Protein AF-A0A1J4K0K5-F1 (afdb_monomer_lite)

Foldseek 3Di:
DDDDDDDDDDPDPVPVVVVVVVVVVPDDDDDDDDDDDDDPVVVVVVVPPPPVCVVVVVVLVVLLVLLVVLLVVLVVCLVVVVVVVDPCVLVSLVVLLVSLVVNLPSDDDDDADPVVSLVSLVSSLVSLVVDPDPCSVVSNVSSVVSCVSRVVSNVVVVVVVVVVVVPDDDDDDDDDDDDDDDDDDDDDDDDPVVVVVVVVVVVVPPQDFDQPPVRDGDRPPDPPPPQQAQVNLVVVLVVQVVCVVVVHRPDDLVVLVVNLVSYPDPVSNQSSLLSLLVSLLSPDLPDADFVVSVVSVLVSLLQHQDDLLSCLSSLVSLLSNLLVQQQDPVNCPPPRNVSVVVCVVSSLLSLVLSLVLLVVLQVPPDDPPPPVVVVVVPPDDDDDDDDDDDDPDPVVVSVVSSVSSNPRPDPDRSPPLSSLVSSLSSLLSSLVVPLQPLVCLVVLVVSLVSNLVSLVVDDDPCSLLSNLSSLLSNLQSCLVNLNLVVSVVSLVVRDDDDPVPVVSQLSSLLSLLSSLLSCLLVLVLLSNLVSLVVLCDLVCQCVRNQNPPRRSGGPVSDDDSLQSNLSNLLSQLLQALLCLLVVPPDCVQGSHHPVLSVLLNDDADPDDDDSSSLSSQLSVCLLCLNLVSSCVSCVVSHPPSNNVVSSVSSLQSSLSNNQSNCLVPDQKDFLVVSCVSSVHDSVVSLVQVVCVCVQHHPRPPHGHDDPWDADDVNGMIGD

pLDDT: mean 77.27, std 22.59, range [24.31, 98.5]

Organism: NCBI:txid1144522

Sequence (719 aa):
MSRFFVEGSDTDEEEQEEEEFQYDNEKTDLFETQENSTDSSQIIIKSFKFPKTGEEETQLNHISNQIHKILASILHLIENSELSNSHNYESDFTELSRLFSDFKSTGTEPENLPSILIDGILSISQAINDLDIPNKIEISQTFDQTCLPIQSDIEQYKHNQKNSENHYDYKINNNNNSKNKEKIEWFVSSDDDEAEKIKNKIKSETKKGRIGPNGKIIYDDEVEEEVIDNSLAKRELEKYIASRNSGNITCTAKRLSELLQGTTDHRLSQLLHQEIILTISSLNTDQALSINDWAIAFTSIAEYYGDPNLLLPLFHRLNKDYWAKTIDTRYLFNPATAQLHEMMPQFITLLTIFIESISNFTFSSTNTQTVQNTLENTQGNTTEHNNEKDQPNQANTQIEQKDAMKTIDYNVDKNSPQIIELFIRSANILIEHIYGNEAESEKVFKIASAILQMNNTIQLLDSNNIKARAGLFLAYNLAITDHPIEAAEVFRAVPHILSDYRHSRLLSNRTRAQIGIAAFKLKYYKTAYEMLRHFMNPKQIGRNIGQEPNSIFPSWMLINTKTIIYLYYMSAILIGLPAIAINETNTQKLNIHPKMHKDLLKETIAHPEIPLEKATAVASYAKEGDWRKAYEVVKDDIDDDFQDSFINDLKQISLCSFLLIAKRYYTSISVEFLSHMFEIETADIERIITDMINHNSPITGIYVNFNGKFEQNNSFIVF

Structure (mmCIF, N/CA/C/O backbone):
data_AF-A0A1J4K0K5-F1
#
_entry.id   AF-A0A1J4K0K5-F1
#
loop_
_atom_site.group_PDB
_atom_site.id
_atom_site.type_symbol
_atom_site.label_atom_id
_atom_site.label_alt_id
_atom_site.label_comp_id
_atom_site.label_asym_id
_atom_site.label_entity_id
_atom_site.label_seq_id
_atom_site.pdbx_PDB_ins_code
_atom_site.Cartn_x
_atom_site.Cartn_y
_atom_site.Cartn_z
_atom_site.occupancy
_atom_site.B_iso_or_equiv
_atom_site.auth_seq_id
_atom_site.auth_comp_id
_atom_site.auth_asym_id
_atom_site.auth_atom_id
_atom_site.pdbx_PDB_model_num
ATOM 1 N N . MET A 1 1 ? -40.703 28.387 -30.589 1.00 32.97 1 MET A N 1
ATOM 2 C CA . MET A 1 1 ? -40.201 27.303 -29.722 1.00 32.97 1 MET A CA 1
ATOM 3 C C . MET A 1 1 ? -38.698 27.477 -29.612 1.00 32.97 1 MET A C 1
ATOM 5 O O . MET A 1 1 ? -37.984 27.132 -30.538 1.00 32.97 1 MET A O 1
ATOM 9 N N . SER A 1 2 ? -38.267 28.137 -28.540 1.00 24.31 2 SER A N 1
ATOM 10 C CA . SER A 1 2 ? -36.871 28.388 -28.173 1.00 24.31 2 SER A CA 1
ATOM 11 C C . SER A 1 2 ? -36.651 27.670 -26.843 1.00 24.31 2 SER A C 1
ATOM 13 O O . SER A 1 2 ? -37.500 27.799 -25.957 1.00 24.31 2 SER A O 1
ATOM 15 N N . ARG A 1 3 ? -35.589 26.870 -26.719 1.00 30.72 3 ARG A N 1
ATOM 16 C CA . ARG A 1 3 ? -35.160 26.289 -25.443 1.00 30.72 3 ARG A CA 1
ATOM 17 C C . ARG A 1 3 ? -33.767 26.812 -25.120 1.00 30.72 3 ARG A C 1
ATOM 19 O O . ARG A 1 3 ? -32.846 26.675 -25.915 1.00 30.72 3 ARG A O 1
ATOM 26 N N . PHE A 1 4 ? -33.714 27.442 -23.955 1.00 30.84 4 PHE A N 1
ATOM 27 C CA . PHE A 1 4 ? -32.557 27.968 -23.256 1.00 30.84 4 PHE A CA 1
ATOM 28 C C . PHE A 1 4 ? -31.591 26.843 -22.867 1.00 30.84 4 PHE A C 1
ATOM 30 O O . PHE A 1 4 ? -32.028 25.820 -22.341 1.00 30.84 4 PHE A O 1
ATOM 37 N N . PHE A 1 5 ? -30.298 27.082 -23.070 1.00 29.41 5 PHE A N 1
ATOM 38 C CA . PHE A 1 5 ? -29.233 26.494 -22.264 1.00 29.41 5 PHE A CA 1
ATOM 39 C C . PHE A 1 5 ? -28.901 27.494 -21.153 1.00 29.41 5 PHE A C 1
ATOM 41 O O . PHE A 1 5 ? -28.746 28.685 -21.419 1.00 29.41 5 PHE A O 1
ATOM 48 N N . VAL A 1 6 ? -28.854 27.002 -19.918 1.00 29.36 6 VAL A N 1
ATOM 49 C CA . VAL A 1 6 ? -28.274 27.690 -18.766 1.00 29.36 6 VAL A CA 1
ATOM 50 C C . VAL A 1 6 ? -26.941 26.997 -18.521 1.00 29.36 6 VAL A C 1
ATOM 52 O O . VAL A 1 6 ? -26.921 25.802 -18.232 1.00 29.36 6 VAL A O 1
ATOM 55 N N . GLU A 1 7 ? -25.850 27.730 -18.711 1.00 30.62 7 GLU A N 1
ATOM 56 C CA . GLU A 1 7 ? -24.523 27.366 -18.218 1.00 30.62 7 GLU A CA 1
ATOM 57 C C . GLU A 1 7 ? -24.497 27.667 -16.714 1.00 30.62 7 GLU A C 1
ATOM 59 O O . GLU A 1 7 ? -24.779 28.793 -16.301 1.00 30.62 7 GLU A O 1
ATOM 64 N N . GLY A 1 8 ? -24.238 26.643 -15.901 1.00 28.45 8 GLY A N 1
ATOM 65 C CA . GLY A 1 8 ? -23.886 26.791 -14.492 1.00 28.45 8 GLY A CA 1
ATOM 66 C C . GLY A 1 8 ? -22.368 26.866 -14.373 1.00 28.45 8 GLY A C 1
ATOM 67 O O . GLY A 1 8 ? -21.669 26.004 -14.902 1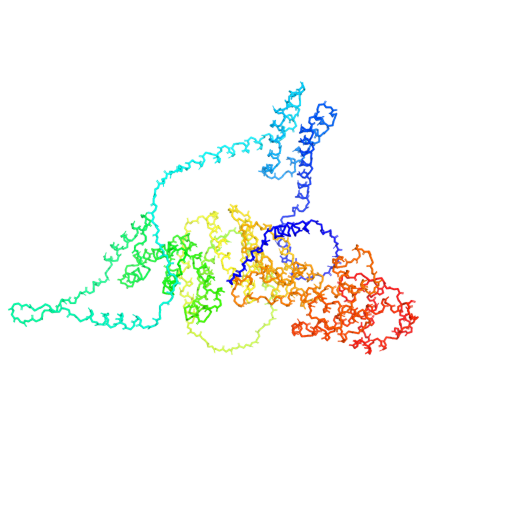.00 28.45 8 GLY A O 1
ATOM 68 N N . SER A 1 9 ? -21.882 27.929 -13.742 1.00 33.12 9 SER A N 1
ATOM 69 C CA . SER A 1 9 ? -20.483 28.164 -13.400 1.00 33.12 9 SER A CA 1
ATOM 70 C C . SER A 1 9 ? -20.153 27.473 -12.073 1.00 33.12 9 SER A C 1
ATOM 72 O O . SER A 1 9 ? -20.461 28.025 -11.020 1.00 33.12 9 SER A O 1
ATOM 74 N N . ASP A 1 10 ? -19.530 26.299 -12.139 1.00 38.22 10 ASP A N 1
ATOM 75 C CA . ASP A 1 10 ? -18.931 25.608 -10.988 1.00 38.22 10 ASP A CA 1
ATOM 76 C C . ASP A 1 10 ? -17.402 25.648 -11.126 1.00 38.22 10 ASP A C 1
ATOM 78 O O . ASP A 1 10 ? -16.755 24.659 -11.460 1.00 38.22 10 ASP A O 1
ATOM 82 N N . THR A 1 11 ? -16.819 26.824 -10.932 1.00 46.50 11 THR A N 1
ATOM 83 C CA . THR A 1 11 ? -15.373 27.001 -10.760 1.00 46.50 11 THR A CA 1
ATOM 84 C C . THR A 1 11 ? -15.223 28.089 -9.718 1.00 46.50 11 THR A C 1
ATOM 86 O O . THR A 1 11 ? -15.635 29.204 -10.018 1.00 46.50 11 THR A O 1
ATOM 89 N N . ASP A 1 12 ? -14.807 27.716 -8.503 1.00 40.41 12 ASP A N 1
ATOM 90 C CA . ASP A 1 12 ? -14.108 28.544 -7.493 1.00 40.41 12 ASP A CA 1
ATOM 91 C C . ASP A 1 12 ? -14.117 27.877 -6.089 1.00 40.41 12 ASP A C 1
ATOM 93 O O . ASP A 1 12 ? -13.378 28.305 -5.209 1.00 40.41 12 ASP A O 1
ATOM 97 N N . GLU A 1 13 ? -14.874 26.788 -5.863 1.00 40.28 13 GLU A N 1
ATOM 98 C CA . GLU A 1 13 ? -14.848 26.034 -4.584 1.00 40.28 13 GLU A CA 1
ATOM 99 C C . GLU A 1 13 ? -13.790 24.903 -4.532 1.00 40.28 13 GLU A C 1
ATOM 101 O O . GLU A 1 13 ? -13.505 24.381 -3.459 1.00 40.28 13 GLU A O 1
ATOM 106 N N . GLU A 1 14 ? -13.165 24.528 -5.659 1.00 45.84 14 GLU A N 1
ATOM 107 C CA . GLU A 1 14 ? -12.257 23.363 -5.736 1.00 45.84 14 GLU A CA 1
ATOM 108 C C . GLU A 1 14 ? -10.816 23.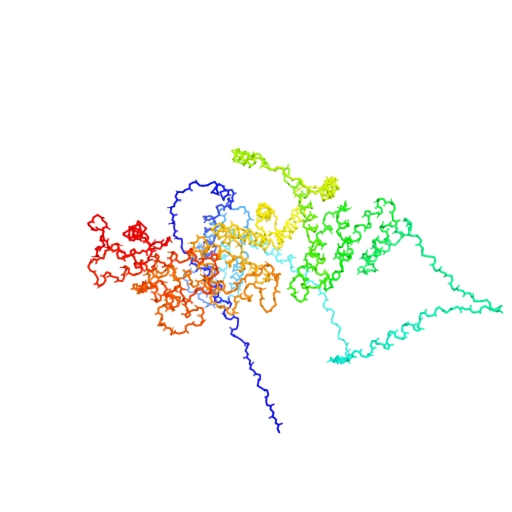631 -5.246 1.00 45.84 14 GLU A C 1
ATOM 110 O O . GLU A 1 14 ? -10.134 22.686 -4.855 1.00 45.84 14 GLU A O 1
ATOM 115 N N . GLU A 1 15 ? -10.345 24.885 -5.210 1.00 39.97 15 GLU A N 1
ATOM 116 C CA . GLU A 1 15 ? -8.976 25.213 -4.754 1.00 39.97 15 GLU A CA 1
ATOM 117 C C . GLU A 1 15 ? -8.875 25.437 -3.234 1.00 39.97 15 GLU A C 1
ATOM 119 O O . GLU A 1 15 ? -7.827 25.180 -2.646 1.00 39.97 15 GLU A O 1
ATOM 124 N N . GLN A 1 16 ? -9.963 25.835 -2.562 1.00 35.34 16 GLN A N 1
ATOM 125 C CA . GLN A 1 16 ? -9.937 26.099 -1.114 1.00 35.34 16 GLN A CA 1
ATOM 126 C C . GLN A 1 16 ? -9.914 24.820 -0.259 1.00 35.34 16 GLN A C 1
ATOM 128 O O . GLN A 1 16 ? -9.389 24.845 0.853 1.00 35.34 16 GLN A O 1
ATOM 133 N N . GLU A 1 17 ? -10.420 23.689 -0.765 1.00 42.25 17 GLU A N 1
ATOM 134 C CA . GLU A 1 17 ? -10.373 22.419 -0.024 1.00 42.25 17 GLU A CA 1
ATOM 135 C C . GLU A 1 17 ? -8.987 21.745 -0.089 1.00 42.25 17 GLU A C 1
ATOM 137 O O . GLU A 1 17 ? -8.599 21.094 0.878 1.00 42.25 17 GLU A O 1
ATOM 142 N N . GLU A 1 18 ? -8.195 21.917 -1.161 1.00 41.72 18 GLU A N 1
ATOM 143 C CA . GLU A 1 18 ? -6.832 21.348 -1.225 1.00 41.72 18 GLU A CA 1
ATOM 144 C C . GLU A 1 18 ? -5.859 22.024 -0.236 1.00 41.72 18 GLU A C 1
ATOM 146 O O . GLU A 1 18 ? -4.983 21.342 0.309 1.00 41.72 18 GLU A O 1
ATOM 151 N N . GLU A 1 19 ? -6.041 23.317 0.060 1.00 36.97 19 GLU A N 1
ATOM 152 C CA . GLU A 1 19 ? -5.236 24.049 1.053 1.00 36.97 19 GLU A CA 1
ATOM 153 C C . GLU A 1 19 ? -5.578 23.658 2.504 1.00 36.97 19 GLU A C 1
ATOM 155 O O . GLU A 1 19 ? -4.679 23.566 3.346 1.00 36.97 19 GLU A O 1
ATOM 160 N N . GLU A 1 20 ? -6.840 23.330 2.810 1.00 36.16 20 GLU A N 1
ATOM 161 C CA . GLU A 1 20 ? -7.251 22.928 4.168 1.00 36.16 20 GLU A CA 1
ATOM 162 C C . GLU A 1 20 ? -6.654 21.561 4.577 1.00 36.16 20 GLU A C 1
ATOM 164 O O . GLU A 1 20 ? -6.346 21.334 5.749 1.00 36.16 20 GLU A O 1
ATOM 169 N N . PHE A 1 21 ? -6.377 20.667 3.616 1.00 40.25 21 PHE A N 1
ATOM 170 C CA . PHE A 1 21 ? -5.745 19.363 3.881 1.00 40.25 21 PHE A CA 1
ATOM 171 C C . PHE A 1 21 ? -4.223 19.416 4.080 1.00 40.25 21 PHE A C 1
ATOM 173 O O . PHE A 1 21 ? -3.658 18.473 4.646 1.00 40.25 21 PHE A O 1
ATOM 180 N N . GLN A 1 22 ? -3.541 20.478 3.638 1.00 39.19 22 GLN A N 1
ATOM 181 C CA . GLN A 1 22 ? -2.101 20.649 3.876 1.00 39.19 22 GLN A CA 1
ATOM 182 C C . GLN A 1 22 ? -1.790 21.126 5.303 1.00 39.19 22 GLN A C 1
ATOM 184 O O . GLN A 1 22 ? -0.721 20.798 5.823 1.00 39.19 22 GLN A O 1
ATOM 189 N N . TYR A 1 23 ? -2.726 21.814 5.963 1.00 33.09 23 TYR A N 1
ATOM 190 C CA . TYR A 1 23 ? -2.530 22.365 7.309 1.00 33.09 23 TYR A CA 1
ATOM 191 C C . TYR A 1 23 ? -2.609 21.333 8.452 1.00 33.09 23 TYR A C 1
ATOM 193 O O . TYR A 1 23 ? -2.074 21.579 9.532 1.00 33.09 23 TYR A O 1
ATOM 201 N N . ASP A 1 24 ? -3.177 20.145 8.225 1.00 36.69 24 ASP A N 1
ATOM 202 C CA . ASP A 1 24 ? -3.350 19.113 9.268 1.00 36.69 24 ASP A CA 1
ATOM 203 C C . ASP A 1 24 ? -2.114 18.209 9.497 1.00 36.69 24 ASP A C 1
ATOM 205 O O . ASP A 1 24 ? -2.160 17.268 10.297 1.00 36.69 24 ASP A O 1
ATOM 209 N N . ASN A 1 25 ? -0.985 18.479 8.827 1.00 35.25 25 ASN A N 1
ATOM 210 C CA . ASN A 1 25 ? 0.284 17.777 9.075 1.00 35.25 25 ASN A CA 1
ATOM 211 C C . ASN A 1 25 ? 1.079 18.333 10.273 1.00 35.25 25 ASN A C 1
ATOM 213 O O . ASN A 1 25 ? 2.050 17.703 10.696 1.00 35.25 25 ASN A O 1
ATOM 217 N N . GLU A 1 26 ? 0.669 19.452 10.876 1.00 35.19 26 GLU A N 1
ATOM 218 C CA . GLU A 1 26 ? 1.348 20.018 12.043 1.00 35.19 26 GLU A CA 1
ATOM 219 C C . GLU A 1 26 ? 0.563 19.781 13.339 1.00 35.19 26 GLU A C 1
ATOM 221 O O . GLU A 1 26 ? -0.342 20.534 13.690 1.00 35.19 26 GLU A O 1
ATOM 226 N N . LYS A 1 27 ? 1.007 18.747 14.071 1.00 35.59 27 LYS A N 1
ATOM 227 C CA . LYS A 1 27 ? 0.757 18.384 15.486 1.00 35.59 27 LYS A CA 1
ATOM 228 C C . LYS A 1 27 ? 0.090 17.026 15.642 1.00 35.59 27 LYS A C 1
ATOM 230 O O . LYS A 1 27 ? -1.115 16.904 15.839 1.00 35.59 27 LYS A O 1
ATOM 235 N N . THR A 1 28 ? 0.927 15.997 15.691 1.00 29.80 28 THR A N 1
ATOM 236 C CA . THR A 1 28 ? 0.598 14.809 16.481 1.00 29.80 28 THR A CA 1
ATOM 237 C C . THR A 1 28 ? 1.734 14.603 17.476 1.00 29.80 28 THR A C 1
ATOM 239 O O . THR A 1 28 ? 2.813 14.156 17.099 1.00 29.80 28 THR A O 1
ATOM 242 N N . ASP A 1 29 ? 1.508 15.024 18.722 1.00 29.98 29 ASP A N 1
ATOM 243 C CA . ASP A 1 29 ? 2.438 14.820 19.831 1.00 29.98 29 ASP A CA 1
ATOM 244 C C . ASP A 1 29 ? 2.547 13.329 20.187 1.00 29.98 29 ASP A C 1
ATOM 246 O O . ASP A 1 29 ? 1.574 12.570 20.151 1.00 29.98 29 ASP A O 1
ATOM 250 N N . LEU A 1 30 ? 3.774 12.942 20.529 1.00 30.09 30 LEU A N 1
ATOM 251 C CA . LEU A 1 30 ? 4.213 11.612 20.937 1.00 30.09 30 LEU A CA 1
ATOM 252 C C . LEU A 1 30 ? 3.483 11.114 22.194 1.00 30.09 30 LEU A C 1
ATOM 254 O O . LEU A 1 30 ? 3.437 11.801 23.212 1.00 30.09 30 LEU A O 1
ATOM 258 N N . PHE A 1 31 ? 3.042 9.856 22.164 1.00 29.19 31 PHE A N 1
ATOM 259 C CA . PHE A 1 31 ? 2.924 9.036 23.369 1.00 29.19 31 PHE A CA 1
ATOM 260 C C . PHE A 1 31 ? 3.855 7.833 23.229 1.00 29.19 31 PHE A C 1
ATOM 262 O O . PHE A 1 31 ? 3.655 6.972 22.372 1.00 29.19 31 PHE A O 1
ATOM 269 N N . GLU A 1 32 ? 4.882 7.799 24.077 1.00 28.02 32 GLU A N 1
ATOM 270 C CA . GLU A 1 32 ? 5.735 6.633 24.285 1.00 28.02 32 GLU A CA 1
ATOM 271 C C . GLU A 1 32 ? 4.894 5.473 24.827 1.00 28.02 32 GLU A C 1
ATOM 273 O O . GLU A 1 32 ? 4.218 5.597 25.849 1.00 28.02 32 GLU A O 1
ATOM 278 N N . THR A 1 33 ? 4.969 4.321 24.168 1.00 29.06 33 THR A N 1
ATOM 279 C CA . THR A 1 33 ? 4.613 3.035 24.773 1.00 29.06 33 THR A CA 1
ATOM 280 C C . THR A 1 33 ? 5.883 2.200 24.844 1.00 29.06 33 THR A C 1
ATOM 282 O O . THR A 1 33 ? 6.505 1.883 23.834 1.00 29.06 33 THR A O 1
ATOM 285 N N . GLN A 1 34 ? 6.318 1.914 26.071 1.00 29.70 34 GLN A N 1
ATOM 286 C CA . GLN A 1 34 ? 7.351 0.926 26.346 1.00 29.70 34 GLN A CA 1
ATOM 287 C C . GLN A 1 34 ? 6.727 -0.462 26.225 1.00 29.70 34 GLN A C 1
ATOM 289 O O . GLN A 1 34 ? 5.959 -0.840 27.103 1.00 29.70 34 GLN A O 1
ATOM 294 N N . GLU A 1 35 ? 7.122 -1.248 25.225 1.00 29.00 35 GLU A N 1
ATOM 295 C CA . GLU A 1 35 ? 7.030 -2.706 25.312 1.00 29.00 35 GLU A CA 1
ATOM 296 C C . GLU A 1 35 ? 8.318 -3.368 24.817 1.00 29.00 35 GLU A C 1
ATOM 298 O O . GLU A 1 35 ? 8.812 -3.146 23.711 1.00 29.00 35 GLU A O 1
ATOM 303 N N . ASN A 1 36 ? 8.891 -4.168 25.717 1.00 29.88 36 ASN A N 1
ATOM 304 C CA . ASN A 1 36 ? 10.020 -5.046 25.478 1.00 29.88 36 ASN A CA 1
ATOM 305 C C . ASN A 1 36 ? 9.509 -6.352 24.863 1.00 29.88 36 ASN A C 1
ATOM 307 O O . ASN A 1 36 ? 8.957 -7.190 25.573 1.00 29.88 36 ASN A O 1
ATOM 311 N N . SER A 1 37 ? 9.809 -6.582 23.590 1.00 28.66 37 SER A N 1
ATOM 312 C CA . SER A 1 37 ? 9.937 -7.930 23.038 1.00 28.66 37 SER A CA 1
ATOM 313 C C . SER A 1 37 ? 11.051 -7.923 21.998 1.00 28.66 37 SER A C 1
ATOM 315 O O . SER A 1 37 ? 10.955 -7.284 20.952 1.00 28.66 37 SER A O 1
ATOM 317 N N . THR A 1 38 ? 12.157 -8.585 22.327 1.00 32.75 38 THR A N 1
ATOM 318 C CA . THR A 1 38 ? 13.278 -8.814 21.417 1.00 32.75 38 THR A CA 1
ATOM 319 C C . THR A 1 38 ? 12.843 -9.779 20.327 1.00 32.75 38 THR A C 1
ATOM 321 O O . THR A 1 38 ? 12.790 -10.983 20.572 1.00 32.75 38 THR A O 1
ATOM 324 N N . ASP A 1 39 ? 12.566 -9.238 19.144 1.00 31.55 39 ASP A N 1
ATOM 325 C CA . ASP A 1 39 ? 12.391 -10.006 17.919 1.00 31.55 39 ASP A CA 1
ATOM 326 C C . ASP A 1 39 ? 13.434 -9.589 16.871 1.00 31.55 39 ASP A C 1
ATOM 328 O O . ASP A 1 39 ? 13.926 -8.454 16.840 1.00 31.55 39 ASP A O 1
ATOM 332 N N . SER A 1 40 ? 13.804 -10.547 16.034 1.00 29.34 40 SER A N 1
ATOM 333 C CA . SER A 1 40 ? 14.905 -10.516 15.062 1.00 29.34 40 SER A CA 1
ATOM 334 C C . SER A 1 40 ? 14.755 -9.389 14.024 1.00 29.34 40 SER A C 1
ATOM 336 O O . SER A 1 40 ? 15.740 -8.921 13.452 1.00 29.34 40 SER A O 1
ATOM 338 N N . SER A 1 41 ? 13.532 -8.892 13.845 1.00 32.12 41 SER A N 1
ATOM 339 C CA . SER A 1 41 ? 13.126 -7.749 13.019 1.00 32.12 41 SER A CA 1
ATOM 340 C C . SER A 1 41 ? 13.551 -6.383 13.591 1.00 32.12 41 SER A C 1
ATOM 342 O O . SER A 1 41 ? 13.879 -5.478 12.820 1.00 32.12 41 SER A O 1
ATOM 344 N N . GLN A 1 42 ? 13.704 -6.229 14.916 1.00 35.28 42 GLN A N 1
ATOM 345 C CA . GLN A 1 42 ? 14.220 -4.980 15.514 1.00 35.28 42 GLN A CA 1
ATOM 346 C C . GLN A 1 42 ? 15.701 -4.722 15.190 1.00 35.28 42 GLN A C 1
ATOM 348 O O . GLN A 1 42 ? 16.176 -3.588 15.291 1.00 35.28 42 GLN A O 1
ATOM 353 N N . ILE A 1 43 ? 16.459 -5.758 14.818 1.00 33.19 43 ILE A N 1
ATOM 354 C CA . ILE A 1 43 ? 17.868 -5.623 14.422 1.00 33.19 43 ILE A CA 1
ATOM 355 C C . ILE A 1 43 ? 17.972 -5.027 13.006 1.00 33.19 43 ILE A C 1
ATOM 357 O O . ILE A 1 43 ? 18.896 -4.259 12.738 1.00 33.19 43 ILE A O 1
ATOM 361 N N . ILE A 1 44 ? 16.987 -5.291 12.142 1.00 36.16 44 ILE A N 1
ATOM 362 C CA . ILE A 1 44 ? 16.962 -4.861 10.734 1.00 36.16 44 ILE A CA 1
ATOM 363 C C . ILE A 1 44 ? 16.611 -3.364 10.615 1.00 36.16 44 ILE A C 1
ATOM 365 O O . ILE A 1 44 ? 17.226 -2.637 9.832 1.00 36.16 44 ILE A O 1
ATOM 369 N N . ILE A 1 45 ? 15.722 -2.847 11.470 1.00 36.78 45 ILE A N 1
ATOM 370 C CA . ILE A 1 45 ? 15.397 -1.407 11.515 1.00 36.78 45 ILE A CA 1
ATOM 371 C C . ILE A 1 45 ? 16.533 -0.598 12.168 1.00 36.78 45 ILE A C 1
ATOM 373 O O . ILE A 1 45 ? 16.837 0.511 11.737 1.00 36.78 45 ILE A O 1
ATOM 377 N N . LYS A 1 46 ? 17.275 -1.172 13.129 1.00 35.31 46 LYS A N 1
ATOM 378 C CA . LYS A 1 46 ? 18.444 -0.506 13.745 1.00 35.31 46 LYS A CA 1
ATOM 379 C C . LYS A 1 46 ? 19.618 -0.290 12.779 1.00 35.31 46 LYS A C 1
ATOM 381 O O . LYS A 1 46 ? 20.456 0.570 13.061 1.00 35.31 46 LYS A O 1
ATOM 386 N N . SER A 1 47 ? 19.694 -1.024 11.661 1.00 32.66 47 SER A N 1
ATOM 387 C CA . SER A 1 47 ? 20.657 -0.739 10.582 1.00 32.66 47 SER A CA 1
ATOM 388 C C . SER A 1 47 ? 20.260 0.446 9.700 1.00 32.66 47 SER A C 1
ATOM 390 O O . SER A 1 47 ? 21.142 1.080 9.124 1.00 32.66 47 SER A O 1
ATOM 392 N N . PHE A 1 48 ? 18.982 0.834 9.690 1.00 34.44 48 PHE A N 1
ATOM 393 C CA . PHE A 1 48 ? 18.547 2.161 9.259 1.00 34.44 48 PHE A CA 1
ATOM 394 C C . PHE A 1 48 ? 18.689 3.140 10.424 1.00 34.44 48 PHE A C 1
ATOM 396 O O . PHE A 1 48 ? 17.730 3.736 10.910 1.00 34.44 48 PHE A O 1
ATOM 403 N N . LYS A 1 49 ? 19.933 3.370 10.854 1.00 29.03 49 LYS A N 1
ATOM 404 C CA . LYS A 1 49 ? 20.249 4.694 11.379 1.00 29.03 49 LYS A CA 1
ATOM 405 C C . LYS A 1 49 ? 20.171 5.649 10.190 1.00 29.03 49 LYS A C 1
ATOM 407 O O . LYS A 1 49 ? 21.184 5.935 9.559 1.00 29.03 49 LYS A O 1
ATOM 412 N N . PHE A 1 50 ? 18.975 6.172 9.913 1.00 35.16 50 PHE A N 1
ATOM 413 C CA . PHE A 1 50 ? 18.911 7.581 9.541 1.00 35.16 50 PHE A CA 1
ATOM 414 C C . PHE A 1 50 ? 19.788 8.313 10.565 1.00 35.16 50 PHE A C 1
ATOM 416 O O . PHE A 1 50 ? 19.743 7.938 11.750 1.00 35.16 50 PHE A O 1
ATOM 423 N N . PRO A 1 51 ? 20.680 9.228 10.142 1.00 29.84 51 PRO A N 1
ATOM 424 C CA . PRO A 1 51 ? 21.489 9.960 11.102 1.00 29.84 51 PRO A CA 1
ATOM 425 C C . PRO A 1 51 ? 20.540 10.453 12.195 1.00 29.84 51 PRO A C 1
ATOM 427 O O . PRO A 1 51 ? 19.418 10.862 11.903 1.00 29.84 51 PRO A O 1
ATOM 430 N N . LYS A 1 52 ? 20.925 10.274 13.464 1.00 33.69 52 LYS A N 1
ATOM 431 C CA . LYS A 1 52 ? 20.174 10.821 14.594 1.00 33.69 52 LYS A CA 1
ATOM 432 C C . LYS A 1 52 ? 20.276 12.344 14.501 1.00 33.69 52 LYS A C 1
ATOM 434 O O . LYS A 1 52 ? 21.025 12.954 15.244 1.00 33.69 52 LYS A O 1
ATOM 439 N N . THR A 1 53 ? 19.559 12.933 13.561 1.00 43.41 53 THR A N 1
ATOM 440 C CA . THR A 1 53 ? 19.418 14.367 13.385 1.00 43.41 53 THR A CA 1
ATOM 441 C C . THR A 1 53 ? 18.296 14.888 14.272 1.00 43.41 53 THR A C 1
ATOM 443 O O . THR A 1 53 ? 18.228 16.074 14.519 1.00 43.41 53 THR A O 1
ATOM 446 N N . GLY A 1 54 ? 17.474 14.029 14.886 1.00 42.62 54 GLY A N 1
ATOM 447 C CA . GLY A 1 54 ? 16.328 14.460 15.692 1.00 42.62 54 GLY A CA 1
ATOM 448 C C . GLY A 1 54 ? 16.615 15.450 16.832 1.00 42.62 54 GLY A C 1
ATOM 449 O O . GLY A 1 54 ? 15.699 16.164 17.207 1.00 42.62 54 GLY A O 1
ATOM 450 N N . GLU A 1 55 ? 17.835 15.554 17.373 1.00 47.50 55 GLU A N 1
ATOM 451 C CA . GLU A 1 55 ? 18.179 16.595 18.367 1.00 47.50 55 GLU A CA 1
ATOM 452 C C . GLU A 1 55 ? 18.919 17.797 17.751 1.00 47.50 55 GLU A C 1
ATOM 454 O O . GLU A 1 55 ? 18.654 18.934 18.126 1.00 47.50 55 GLU A O 1
ATOM 459 N N . GLU A 1 56 ? 19.802 17.581 16.773 1.00 48.09 56 GLU A N 1
ATOM 460 C CA . GLU A 1 56 ? 20.579 18.653 16.126 1.00 48.09 56 GLU A CA 1
ATOM 461 C C . GLU A 1 56 ? 19.771 19.383 15.033 1.00 48.09 56 GLU A C 1
ATOM 463 O O . GLU A 1 56 ? 19.800 20.605 14.950 1.00 48.09 56 GLU A O 1
ATOM 468 N N . GLU A 1 57 ? 18.957 18.666 14.257 1.00 53.94 57 GLU A N 1
ATOM 469 C CA . GLU A 1 57 ? 18.017 19.197 13.258 1.00 53.94 57 GLU A CA 1
ATOM 470 C C . GLU A 1 57 ? 16.788 19.824 13.919 1.00 53.94 57 GLU A C 1
ATOM 472 O O . GLU A 1 57 ? 16.276 20.819 13.416 1.00 53.94 57 GLU A O 1
ATOM 477 N N . THR A 1 58 ? 16.346 19.348 15.094 1.00 66.12 58 THR A N 1
ATOM 478 C CA . THR A 1 58 ? 15.340 20.095 15.875 1.00 66.12 58 THR A CA 1
ATOM 479 C C . THR A 1 58 ? 15.921 21.375 16.459 1.00 66.12 58 THR A C 1
ATOM 481 O O . THR A 1 58 ? 15.221 22.385 16.456 1.00 66.12 58 THR A O 1
ATOM 484 N N . GLN A 1 59 ? 17.188 21.390 16.889 1.00 73.12 59 GLN A N 1
ATOM 485 C CA . GLN A 1 59 ? 17.863 22.619 17.321 1.00 73.12 59 GLN A CA 1
ATOM 486 C C . GLN A 1 59 ? 18.084 23.595 16.158 1.00 73.12 59 GLN A C 1
ATOM 488 O O . GLN A 1 59 ? 17.752 24.770 16.299 1.00 73.12 59 GLN A O 1
ATOM 493 N N . LEU A 1 60 ? 18.547 23.130 14.996 1.00 74.25 60 LEU A N 1
ATOM 494 C CA . LEU A 1 60 ? 18.719 23.957 13.796 1.00 74.25 60 LEU A CA 1
ATOM 495 C C . LEU A 1 60 ? 17.385 24.500 13.277 1.00 74.25 60 LEU A C 1
ATOM 497 O O . LEU A 1 60 ? 17.281 25.696 13.009 1.00 74.25 60 LEU A O 1
ATOM 501 N N . ASN A 1 61 ? 16.340 23.672 13.215 1.00 73.94 61 ASN A N 1
ATOM 502 C CA . ASN A 1 61 ? 14.998 24.122 12.838 1.00 73.94 61 ASN A CA 1
ATOM 503 C C . ASN A 1 61 ? 14.415 25.087 13.875 1.00 73.94 61 ASN A C 1
ATOM 505 O O . ASN A 1 61 ? 13.741 26.052 13.515 1.00 73.94 61 ASN A O 1
ATOM 509 N N . HIS A 1 62 ? 14.698 24.884 15.164 1.00 80.44 62 HIS A N 1
ATOM 510 C CA . HIS A 1 62 ? 14.294 25.812 16.215 1.00 80.44 62 HIS A CA 1
ATOM 511 C C . HIS A 1 62 ? 14.996 27.169 16.078 1.00 80.44 62 HIS A C 1
ATOM 513 O O . HIS A 1 62 ? 14.319 28.197 16.105 1.00 80.44 62 HIS A O 1
ATOM 519 N N . ILE A 1 63 ? 16.317 27.180 15.868 1.00 81.94 63 ILE A N 1
ATOM 520 C CA . ILE A 1 63 ? 17.110 28.397 15.641 1.00 81.94 63 ILE A CA 1
ATOM 521 C C . ILE A 1 63 ? 16.642 29.100 14.357 1.00 81.94 63 ILE A C 1
ATOM 523 O O . ILE A 1 63 ? 16.374 30.297 14.387 1.00 81.94 63 ILE A O 1
ATOM 527 N N . SER A 1 64 ? 16.441 28.363 13.261 1.00 80.19 64 SER A N 1
ATOM 528 C CA . SER A 1 64 ? 15.927 28.885 11.984 1.00 80.19 64 SER A CA 1
ATOM 529 C C . SER A 1 64 ? 14.546 29.538 12.137 1.00 80.19 64 SER A C 1
ATOM 531 O O . SER A 1 64 ? 14.333 30.670 11.701 1.00 80.19 64 SER A O 1
ATOM 533 N N . ASN A 1 65 ? 13.623 28.887 12.854 1.00 79.19 65 ASN A N 1
ATOM 534 C CA . ASN A 1 65 ? 12.292 29.433 13.131 1.00 79.19 65 ASN A CA 1
ATOM 535 C C . ASN A 1 65 ? 12.333 30.676 14.033 1.00 79.19 65 ASN A C 1
ATOM 537 O O . ASN A 1 65 ? 11.512 31.580 13.867 1.00 79.19 65 ASN A O 1
ATOM 541 N N . GLN A 1 66 ? 13.264 30.741 14.990 1.00 86.19 66 GLN A N 1
ATOM 542 C CA . GLN A 1 66 ? 13.470 31.942 15.805 1.00 86.19 66 GLN A CA 1
ATOM 543 C C . GLN A 1 66 ? 14.018 33.099 14.964 1.00 86.19 66 GLN A C 1
ATOM 545 O O . GLN A 1 66 ? 13.469 34.198 15.028 1.00 86.19 66 GLN A O 1
ATOM 550 N N . ILE A 1 67 ? 15.021 32.836 14.118 1.00 85.69 67 ILE A N 1
ATOM 551 C CA . ILE A 1 67 ? 15.564 33.819 13.173 1.00 85.69 67 ILE A CA 1
ATOM 552 C C . ILE A 1 67 ? 14.439 34.347 12.276 1.00 85.69 67 ILE A C 1
ATOM 554 O O . ILE A 1 67 ? 14.255 35.557 12.186 1.00 85.69 67 ILE A O 1
ATOM 558 N N . HIS A 1 68 ? 13.633 33.470 11.670 1.00 82.69 68 HIS A N 1
ATOM 559 C CA . HIS A 1 68 ? 12.550 33.884 10.775 1.00 82.69 68 HIS A CA 1
ATOM 560 C C . HIS A 1 68 ? 11.502 34.768 11.473 1.00 82.69 68 HIS A C 1
ATOM 562 O O . HIS A 1 68 ? 11.088 35.785 10.919 1.00 82.69 68 HIS A O 1
ATOM 568 N N . LYS A 1 69 ? 11.116 34.439 12.714 1.00 86.44 69 LYS A N 1
ATOM 569 C CA . LYS A 1 69 ? 10.190 35.263 13.512 1.00 86.44 69 LYS A CA 1
ATOM 570 C C . LYS A 1 69 ? 10.749 36.653 13.805 1.00 86.44 69 LYS A C 1
ATOM 572 O O . LYS A 1 69 ? 10.013 37.632 13.699 1.00 86.44 69 LYS A O 1
ATOM 577 N N . ILE A 1 70 ? 12.031 36.742 14.158 1.00 88.12 70 ILE A N 1
ATOM 578 C CA . ILE A 1 70 ? 12.690 38.023 14.437 1.00 88.12 70 ILE A CA 1
ATOM 579 C C . ILE A 1 70 ? 12.815 38.844 13.149 1.00 88.12 70 ILE A C 1
ATOM 581 O O . ILE A 1 70 ? 12.476 40.024 13.152 1.00 88.12 70 ILE A O 1
ATOM 585 N N . LEU A 1 71 ? 13.196 38.222 12.026 1.00 85.50 71 LEU A N 1
ATOM 586 C CA . LEU A 1 71 ? 13.241 38.886 10.718 1.00 85.50 71 LEU A CA 1
ATOM 587 C C . LEU A 1 71 ? 11.861 39.433 10.312 1.00 85.50 71 LEU A C 1
ATOM 589 O O . LEU A 1 71 ? 11.766 40.583 9.888 1.00 85.50 71 LEU A O 1
ATOM 593 N N . ALA A 1 72 ? 10.790 38.656 10.498 1.00 83.12 72 ALA A N 1
ATOM 594 C CA . ALA A 1 72 ? 9.424 39.102 10.219 1.00 83.12 72 ALA A CA 1
ATOM 595 C C . ALA A 1 72 ? 8.987 40.266 11.130 1.00 83.12 72 ALA A C 1
ATOM 597 O O . ALA A 1 72 ? 8.363 41.215 10.657 1.00 83.12 72 ALA A O 1
ATOM 598 N N . SER A 1 73 ? 9.351 40.229 12.418 1.00 87.88 73 SER A N 1
ATOM 599 C CA . SER A 1 73 ? 9.103 41.325 13.368 1.00 87.88 73 SER A CA 1
ATOM 600 C C . SER A 1 73 ? 9.815 42.614 12.944 1.00 87.88 73 SER A C 1
ATOM 602 O O . SER A 1 73 ? 9.191 43.672 12.857 1.00 87.88 73 SER A O 1
ATOM 604 N N . ILE A 1 74 ? 11.105 42.520 12.602 1.00 84.75 74 ILE A N 1
ATOM 605 C CA . ILE A 1 74 ? 11.911 43.654 12.132 1.00 84.75 74 ILE A CA 1
ATOM 606 C C . ILE A 1 74 ? 11.320 44.235 10.843 1.00 84.75 74 ILE A C 1
ATOM 608 O O . ILE A 1 74 ? 11.179 45.453 10.733 1.00 84.75 74 ILE A O 1
ATOM 612 N N . LEU A 1 75 ? 10.943 43.384 9.885 1.00 84.62 75 LEU A N 1
ATOM 613 C CA . LEU A 1 75 ? 10.348 43.829 8.626 1.00 84.62 75 LEU A CA 1
ATOM 614 C C . LEU A 1 75 ? 9.019 44.560 8.866 1.00 84.62 75 LEU A C 1
ATOM 616 O O . LEU A 1 75 ? 8.826 45.655 8.348 1.00 84.62 75 LEU A O 1
ATOM 620 N N . HIS A 1 76 ? 8.162 44.030 9.740 1.00 86.75 76 HIS A N 1
ATOM 621 C CA . HIS A 1 76 ? 6.916 44.689 10.133 1.00 86.75 76 HIS A CA 1
ATOM 622 C C . HIS A 1 76 ? 7.159 46.051 10.815 1.00 86.75 76 HIS A C 1
ATOM 624 O O . HIS A 1 76 ? 6.429 47.013 10.565 1.00 86.75 76 HIS A O 1
ATOM 630 N N . LEU A 1 77 ? 8.190 46.179 11.659 1.00 86.81 77 LEU A N 1
ATOM 631 C CA . LEU A 1 77 ? 8.567 47.464 12.267 1.00 86.81 77 LEU A CA 1
ATOM 632 C C . LEU A 1 77 ? 9.070 48.479 11.227 1.00 86.81 77 LEU A C 1
ATOM 634 O O . LEU A 1 77 ? 8.810 49.680 11.366 1.00 86.81 77 LEU A O 1
ATOM 638 N N . ILE A 1 78 ? 9.776 48.009 10.193 1.00 84.88 78 ILE A N 1
ATOM 639 C CA . ILE A 1 78 ? 10.242 48.832 9.069 1.00 84.88 78 ILE A CA 1
ATOM 640 C C . ILE A 1 78 ? 9.055 49.311 8.228 1.00 84.88 78 ILE A C 1
ATOM 642 O O . ILE A 1 78 ? 8.931 50.512 7.986 1.00 84.88 78 ILE A O 1
ATOM 646 N N . GLU A 1 79 ? 8.158 48.405 7.835 1.00 84.44 79 GLU A N 1
ATOM 647 C CA . GLU A 1 79 ? 6.992 48.708 6.993 1.00 84.44 79 GLU A CA 1
ATOM 648 C C . GLU A 1 79 ? 6.039 49.712 7.654 1.00 84.44 79 GLU A C 1
ATOM 650 O O . GLU A 1 79 ? 5.532 50.619 6.994 1.00 84.44 79 GLU A O 1
ATOM 655 N N . ASN A 1 80 ? 5.859 49.621 8.974 1.00 85.50 80 ASN A N 1
ATOM 656 C CA . ASN A 1 80 ? 5.022 50.558 9.724 1.00 85.50 80 ASN A CA 1
ATOM 657 C C . ASN A 1 80 ? 5.741 51.862 10.113 1.00 85.50 80 ASN A C 1
ATOM 659 O O . ASN A 1 80 ? 5.145 52.721 10.761 1.00 85.50 80 ASN A O 1
ATOM 663 N N . SER A 1 81 ? 7.008 52.045 9.714 1.00 83.88 81 SER A N 1
ATOM 664 C CA . SER A 1 81 ? 7.834 53.207 10.085 1.00 83.88 81 SER A CA 1
ATOM 665 C C . SER A 1 81 ? 7.976 53.412 11.605 1.00 83.88 81 SER A C 1
ATOM 667 O O . SER A 1 81 ? 8.238 54.520 12.074 1.00 83.88 81 SER A O 1
ATOM 669 N N . GLU A 1 82 ? 7.819 52.349 12.398 1.00 80.81 82 GLU A N 1
ATOM 670 C CA . GLU A 1 82 ? 7.888 52.393 13.868 1.00 80.81 82 GLU A CA 1
ATOM 671 C C . GLU A 1 82 ? 9.311 52.178 14.399 1.00 80.81 82 GLU A C 1
ATOM 673 O O . GLU A 1 82 ? 9.586 52.387 15.586 1.00 80.81 82 GLU A O 1
ATOM 678 N N . LEU A 1 83 ? 10.240 51.817 13.510 1.00 76.88 83 LEU A N 1
ATOM 679 C CA . LEU A 1 83 ? 11.617 51.474 13.848 1.00 76.88 83 LEU A CA 1
ATOM 680 C C . LEU A 1 83 ? 12.345 52.594 14.613 1.00 76.88 83 LEU A C 1
ATOM 682 O O . LEU A 1 83 ? 13.072 52.309 15.558 1.00 76.88 83 LEU A O 1
ATOM 686 N N . SER A 1 84 ? 12.097 53.868 14.278 1.00 70.06 84 SER A N 1
ATOM 687 C CA . SER A 1 84 ? 12.731 55.016 14.948 1.00 70.06 84 SER A CA 1
ATOM 688 C C . SER A 1 84 ? 12.208 55.291 16.362 1.00 70.06 84 SER A C 1
ATOM 690 O O . SER A 1 84 ? 12.860 56.003 17.122 1.00 70.06 84 SER A O 1
ATOM 692 N N . ASN A 1 85 ? 11.027 54.769 16.709 1.00 70.00 85 ASN A N 1
ATOM 693 C CA . ASN A 1 85 ? 10.362 55.027 17.990 1.00 70.00 85 ASN A CA 1
ATOM 694 C C . ASN A 1 85 ? 10.460 53.840 18.955 1.00 70.00 85 ASN A C 1
ATOM 696 O O . ASN A 1 85 ? 10.247 54.008 20.158 1.00 70.00 85 ASN A O 1
ATOM 700 N N . SER A 1 86 ? 10.783 52.646 18.455 1.00 65.94 86 SER A N 1
ATOM 701 C CA . SER A 1 86 ? 10.938 51.463 19.294 1.00 65.94 86 SER A CA 1
ATOM 702 C C . SER A 1 86 ? 12.357 51.414 19.873 1.00 65.94 86 SER A C 1
ATOM 704 O O . SER A 1 86 ? 13.334 51.447 19.140 1.00 65.94 86 SER A O 1
ATOM 706 N N . HIS A 1 87 ? 12.503 51.291 21.194 1.00 66.81 87 HIS A N 1
ATOM 707 C CA . HIS A 1 87 ? 13.769 50.834 21.798 1.00 66.81 87 HIS A CA 1
ATOM 708 C C . HIS A 1 87 ? 13.979 49.316 21.597 1.00 66.81 87 HIS A C 1
ATOM 710 O O . HIS A 1 87 ? 14.913 48.738 22.142 1.00 66.81 87 HIS A O 1
ATOM 716 N N . ASN A 1 88 ? 13.094 48.656 20.841 1.00 68.50 88 ASN A N 1
ATOM 717 C CA . ASN A 1 88 ? 13.047 47.203 20.721 1.00 68.50 88 ASN A CA 1
ATOM 718 C C . ASN A 1 88 ? 13.949 46.666 19.603 1.00 68.50 88 ASN A C 1
ATOM 720 O O . ASN A 1 88 ? 14.438 45.550 19.736 1.00 68.50 88 ASN A O 1
ATOM 724 N N . TYR A 1 89 ? 14.241 47.443 18.550 1.00 82.12 89 TYR A N 1
ATOM 725 C CA . TYR A 1 89 ? 15.048 46.934 17.431 1.00 82.12 89 TYR A CA 1
ATOM 726 C C . TYR A 1 89 ? 16.492 46.589 17.838 1.00 82.12 89 TYR A C 1
ATOM 728 O O . TYR A 1 89 ? 17.069 45.654 17.295 1.00 82.12 89 TYR A O 1
ATOM 736 N N . GLU A 1 90 ? 17.071 47.286 18.825 1.00 85.25 90 GLU A N 1
ATOM 737 C CA . GLU A 1 90 ? 18.400 46.951 19.363 1.00 85.25 90 GLU A CA 1
ATOM 738 C C . GLU A 1 90 ? 18.402 45.587 20.070 1.00 85.25 90 GLU A C 1
ATOM 740 O O . GLU A 1 90 ? 19.366 44.827 19.955 1.00 85.25 90 GLU A O 1
ATOM 745 N N . SER A 1 91 ? 17.309 45.256 20.768 1.00 86.50 91 SER A N 1
ATOM 746 C CA . SER A 1 91 ? 17.121 43.945 21.398 1.00 86.50 91 SER A CA 1
ATOM 747 C C . SER A 1 91 ? 16.990 42.853 20.339 1.00 86.50 91 SER A C 1
ATOM 749 O O . SER A 1 91 ? 17.691 41.845 20.422 1.00 86.50 91 SER A O 1
ATOM 751 N N . ASP A 1 92 ? 16.164 43.086 19.318 1.00 88.25 92 ASP A N 1
ATOM 752 C CA . ASP A 1 92 ? 15.936 42.140 18.222 1.00 88.25 92 ASP A CA 1
ATOM 753 C C . ASP A 1 92 ? 17.223 41.899 17.413 1.00 88.25 92 ASP A C 1
ATOM 755 O O . ASP A 1 92 ? 17.551 40.759 17.093 1.00 88.25 92 ASP A O 1
ATOM 759 N N . PHE A 1 93 ? 18.013 42.944 17.142 1.00 91.69 93 PHE A N 1
ATOM 760 C CA . PHE A 1 93 ? 19.312 42.827 16.467 1.00 91.69 93 PHE A CA 1
ATOM 761 C C . PHE A 1 93 ? 20.346 42.085 17.324 1.00 91.69 93 PHE A C 1
ATOM 763 O O . PHE A 1 93 ? 21.087 41.241 16.816 1.00 91.69 93 PHE A O 1
ATOM 770 N N . THR A 1 94 ? 20.371 42.339 18.635 1.00 90.31 94 THR A N 1
ATOM 771 C CA . THR A 1 94 ? 21.264 41.622 19.559 1.00 90.31 94 THR A CA 1
ATOM 772 C C . THR A 1 94 ? 20.910 40.134 19.628 1.00 90.31 94 THR A C 1
ATOM 774 O O . THR A 1 94 ? 21.800 39.280 19.597 1.00 90.31 94 THR A O 1
ATOM 777 N N . GLU A 1 95 ? 19.618 39.805 19.682 1.00 91.25 95 GLU A N 1
ATOM 778 C CA . GLU A 1 95 ? 19.143 38.422 19.676 1.00 91.25 95 GLU A CA 1
ATOM 779 C C . GLU A 1 95 ? 19.429 37.729 18.338 1.00 91.25 95 GLU A C 1
ATOM 781 O O . GLU A 1 95 ? 19.933 36.605 18.329 1.00 91.25 95 GLU A O 1
ATOM 786 N N . LEU A 1 96 ? 19.214 38.420 17.217 1.00 90.94 96 LEU A N 1
ATOM 787 C CA . LEU A 1 96 ? 19.514 37.918 15.878 1.00 90.94 96 LEU A CA 1
ATOM 788 C C . LEU A 1 96 ? 21.015 37.618 15.698 1.00 90.94 96 LEU A C 1
ATOM 790 O O . LEU A 1 96 ? 21.376 36.552 15.199 1.00 90.94 96 LEU A O 1
ATOM 794 N N . SER A 1 97 ? 21.899 38.502 16.180 1.00 91.69 97 SER A N 1
ATOM 795 C CA . SER A 1 97 ? 23.360 38.304 16.159 1.00 91.69 97 SER A CA 1
ATOM 796 C C . SER A 1 97 ? 23.789 37.070 16.963 1.00 91.69 97 SER A C 1
ATOM 798 O O . SER A 1 97 ? 24.635 36.278 16.523 1.00 91.69 97 SER A O 1
ATOM 800 N N . ARG A 1 98 ? 23.162 36.862 18.132 1.00 94.31 98 ARG A N 1
ATOM 801 C CA . ARG A 1 98 ? 23.373 35.664 18.954 1.00 94.31 98 ARG A CA 1
ATOM 802 C C . ARG A 1 98 ? 22.936 34.409 18.202 1.00 94.31 98 ARG A C 1
ATOM 804 O O . ARG A 1 98 ? 23.718 33.470 18.123 1.00 94.31 98 ARG A O 1
ATOM 811 N N . LEU A 1 99 ? 21.745 34.410 17.601 1.00 90.06 99 LEU A N 1
ATOM 812 C CA . LEU A 1 99 ? 21.223 33.256 16.862 1.00 90.06 99 LEU A CA 1
ATOM 813 C C . LEU A 1 99 ? 22.065 32.907 15.631 1.00 90.06 99 LEU A C 1
ATOM 815 O O . LEU A 1 99 ? 22.286 31.727 15.377 1.00 90.06 99 LEU A O 1
ATOM 819 N N . PHE A 1 100 ? 22.595 33.894 14.904 1.00 89.94 100 PHE A N 1
ATOM 820 C CA . PHE A 1 100 ? 23.533 33.637 13.804 1.00 89.94 100 PHE A CA 1
ATOM 821 C C . PHE A 1 100 ? 24.860 33.043 14.286 1.00 89.94 100 PHE A C 1
ATOM 823 O O . PHE A 1 100 ? 25.426 32.169 13.625 1.00 89.94 100 PHE A O 1
ATOM 830 N N . SER A 1 101 ? 25.353 33.484 15.445 1.00 89.31 101 SER A N 1
ATOM 831 C CA . SER A 1 101 ? 26.559 32.918 16.060 1.00 89.31 101 SER A CA 1
ATOM 832 C C . SER A 1 101 ? 26.324 31.482 16.538 1.00 89.31 101 SER A C 1
ATOM 834 O O . SER A 1 101 ? 27.157 30.610 16.285 1.00 89.31 101 SER A O 1
ATOM 836 N N . ASP A 1 102 ? 25.170 31.231 17.160 1.00 85.75 102 ASP A N 1
ATOM 837 C CA . ASP A 1 102 ? 24.746 29.906 17.610 1.00 85.75 102 ASP A CA 1
ATOM 838 C C . ASP A 1 102 ? 24.609 28.961 16.407 1.00 85.75 102 ASP A C 1
ATOM 840 O O . ASP A 1 102 ? 25.221 27.892 16.410 1.00 85.75 102 ASP A O 1
ATOM 844 N N . PHE A 1 103 ? 23.939 29.400 15.332 1.00 83.69 103 PHE A N 1
ATOM 845 C CA . PHE A 1 103 ? 23.808 28.663 14.070 1.00 83.69 103 PHE A CA 1
ATOM 846 C C . PHE A 1 103 ? 25.178 28.241 13.520 1.00 83.69 103 PHE A C 1
ATOM 848 O O . PHE A 1 103 ? 25.411 27.061 13.270 1.00 83.69 103 PHE A O 1
ATOM 855 N N . LYS A 1 104 ? 26.138 29.172 13.446 1.00 81.94 104 LYS A N 1
ATOM 856 C CA . LYS A 1 104 ? 27.499 28.894 12.957 1.00 81.94 104 LYS A CA 1
ATOM 857 C C . LYS A 1 104 ? 28.305 27.962 13.870 1.00 81.94 104 LYS A C 1
ATOM 859 O O . LYS A 1 104 ? 29.199 27.261 13.402 1.00 81.94 104 LYS A O 1
ATOM 864 N N . SER A 1 105 ? 28.020 27.965 15.172 1.00 81.44 105 SER A N 1
ATOM 865 C CA . SER A 1 105 ? 28.728 27.147 16.165 1.00 81.44 105 SER A CA 1
ATOM 866 C C . SER A 1 105 ? 28.258 25.689 16.226 1.00 81.44 105 SER A C 1
ATOM 868 O O . SER A 1 105 ? 29.010 24.843 16.709 1.00 81.44 105 SER A O 1
ATOM 870 N N . THR A 1 106 ? 27.058 25.382 15.713 1.00 77.38 106 THR A N 1
ATOM 871 C CA . THR A 1 106 ? 26.458 24.032 15.763 1.00 77.38 106 THR A CA 1
ATOM 872 C C . THR A 1 106 ? 27.144 22.976 14.881 1.00 77.38 106 THR A C 1
ATOM 874 O O . THR A 1 106 ? 26.793 21.805 14.950 1.00 77.38 106 THR A O 1
ATOM 877 N N . GLY A 1 107 ? 28.211 23.335 14.157 1.00 54.16 107 GLY A N 1
ATOM 878 C CA . GLY A 1 107 ? 29.255 22.387 13.749 1.00 54.16 107 GLY A CA 1
ATOM 879 C C . GLY A 1 107 ? 28.901 21.397 12.637 1.00 54.16 107 GLY A C 1
ATOM 880 O O . GLY A 1 107 ? 29.674 20.463 12.416 1.00 54.16 107 GLY A O 1
ATOM 881 N N . THR A 1 108 ? 27.802 21.590 11.909 1.00 46.59 108 THR A N 1
ATOM 882 C CA . THR A 1 108 ? 27.610 20.900 10.631 1.00 46.59 108 THR A CA 1
ATOM 883 C C . THR A 1 108 ? 28.641 21.425 9.620 1.00 46.59 108 THR A C 1
ATOM 885 O O . THR A 1 108 ? 28.980 22.611 9.609 1.00 46.59 108 THR A O 1
ATOM 888 N N . GLU A 1 109 ? 29.218 20.535 8.802 1.00 49.00 109 GLU A N 1
ATOM 889 C CA . GLU A 1 109 ? 29.993 20.922 7.608 1.00 49.00 109 GLU A CA 1
ATOM 890 C C . GLU A 1 109 ? 29.225 21.985 6.792 1.00 49.00 109 GLU A C 1
ATOM 892 O O . GLU A 1 109 ? 28.009 22.049 6.938 1.00 49.00 109 GLU A O 1
ATOM 897 N N . PRO A 1 110 ? 29.889 22.842 5.983 1.00 44.62 110 PRO A N 1
ATOM 898 C CA . PRO A 1 110 ? 29.380 24.156 5.577 1.00 44.62 110 PRO A CA 1
ATOM 899 C C . PRO A 1 110 ? 28.178 24.050 4.630 1.00 44.62 110 PRO A C 1
ATOM 901 O O . PRO A 1 110 ? 28.281 24.249 3.420 1.00 44.62 110 PRO A O 1
ATOM 904 N N . GLU A 1 111 ? 27.019 23.732 5.183 1.00 55.66 111 GLU A N 1
ATOM 905 C CA . GLU A 1 111 ? 25.732 23.932 4.559 1.00 55.66 111 GLU A CA 1
ATOM 906 C C . GLU A 1 111 ? 25.410 25.417 4.705 1.00 55.66 111 GLU A C 1
ATOM 908 O O . GLU A 1 111 ? 25.342 25.965 5.807 1.00 55.66 111 GLU A O 1
ATOM 913 N N . ASN A 1 112 ? 25.304 26.091 3.560 1.00 70.56 112 ASN A N 1
ATOM 914 C CA . ASN A 1 112 ? 24.956 27.504 3.492 1.00 70.56 112 ASN A CA 1
ATOM 915 C C . ASN A 1 112 ? 23.662 27.763 4.278 1.00 70.56 112 ASN A C 1
ATOM 917 O O . ASN A 1 112 ? 22.744 26.939 4.246 1.00 70.56 112 ASN A O 1
ATOM 921 N N . LEU A 1 113 ? 23.564 28.935 4.915 1.00 77.94 113 LEU A N 1
ATOM 922 C CA . LEU A 1 113 ? 22.314 29.432 5.495 1.00 77.94 113 LEU A CA 1
ATOM 923 C C . LEU A 1 113 ? 21.145 29.193 4.507 1.00 77.94 113 LEU A C 1
ATOM 925 O O . LEU A 1 113 ? 21.311 29.488 3.317 1.00 77.94 113 LEU A O 1
ATOM 929 N N . PRO A 1 114 ? 19.976 28.687 4.951 1.00 83.56 114 PRO A N 1
ATOM 930 C CA . PRO A 1 114 ? 18.823 28.503 4.076 1.00 83.56 114 PRO A CA 1
ATOM 931 C C . PRO A 1 114 ? 18.537 29.761 3.250 1.00 83.56 114 PRO A C 1
ATOM 933 O O . PRO A 1 114 ? 18.498 30.865 3.799 1.00 83.56 114 PRO A O 1
ATOM 936 N N . SER A 1 115 ? 18.309 29.605 1.942 1.00 82.31 115 SER A N 1
ATOM 937 C CA . SER A 1 115 ? 18.115 30.737 1.021 1.00 82.31 115 SER A CA 1
ATOM 938 C C . SER A 1 115 ? 17.009 31.684 1.485 1.00 82.31 115 SER A C 1
ATOM 940 O O . SER A 1 115 ? 17.189 32.891 1.423 1.00 82.31 115 SER A O 1
ATOM 942 N N . ILE A 1 116 ? 15.933 31.151 2.075 1.00 77.50 116 ILE A N 1
ATOM 943 C CA . ILE A 1 116 ? 14.823 31.939 2.628 1.00 77.50 116 ILE A CA 1
ATOM 944 C C . ILE A 1 116 ? 15.249 32.906 3.745 1.00 77.50 116 ILE A C 1
ATOM 946 O O . ILE A 1 116 ? 14.699 34.000 3.862 1.00 77.50 116 ILE A O 1
ATOM 950 N N . LEU A 1 117 ? 16.246 32.537 4.558 1.00 84.19 117 LEU A N 1
ATOM 951 C CA . LEU A 1 117 ? 16.787 33.415 5.597 1.00 84.19 117 LEU A CA 1
ATOM 952 C C . LEU A 1 117 ? 17.679 34.491 4.978 1.00 84.19 117 LEU A C 1
ATOM 954 O O . LEU A 1 117 ? 17.582 35.653 5.368 1.00 84.19 117 LEU A O 1
ATOM 958 N N . ILE A 1 118 ? 18.500 34.125 3.987 1.00 88.75 118 ILE A N 1
ATOM 959 C CA . ILE A 1 118 ? 19.334 35.082 3.246 1.00 88.75 118 ILE A CA 1
ATOM 960 C C . ILE A 1 118 ? 18.451 36.094 2.507 1.00 88.75 118 ILE A C 1
ATOM 962 O O . ILE A 1 118 ? 18.695 37.294 2.605 1.00 88.75 118 ILE A O 1
ATOM 966 N N . ASP A 1 119 ? 17.391 35.643 1.841 1.00 83.38 119 ASP A N 1
ATOM 967 C CA . ASP A 1 119 ? 16.427 36.505 1.153 1.00 83.38 119 ASP A CA 1
ATOM 968 C C . ASP A 1 119 ? 15.713 37.445 2.135 1.00 83.38 119 ASP A C 1
ATOM 970 O O . ASP A 1 119 ? 15.549 38.633 1.844 1.00 83.38 119 ASP A O 1
ATOM 974 N N . GLY A 1 120 ? 15.363 36.962 3.333 1.00 84.19 120 GLY A N 1
ATOM 975 C CA . GLY A 1 120 ? 14.830 37.796 4.414 1.00 84.19 120 GLY A CA 1
ATOM 976 C C . GLY A 1 120 ? 15.813 38.880 4.872 1.00 84.19 120 GLY A C 1
ATOM 977 O O . GLY A 1 120 ? 15.440 40.048 4.983 1.00 84.19 120 GLY A O 1
ATOM 978 N N . ILE A 1 121 ? 17.089 38.530 5.065 1.00 91.88 121 ILE A N 1
ATOM 979 C CA . ILE A 1 121 ? 18.155 39.481 5.430 1.00 91.88 121 ILE A CA 1
ATOM 980 C C . ILE A 1 121 ? 18.361 40.528 4.327 1.00 91.88 121 ILE A C 1
ATOM 982 O O . ILE A 1 121 ? 18.491 41.719 4.620 1.00 91.88 121 ILE A O 1
ATOM 986 N N . LEU A 1 122 ? 18.368 40.110 3.058 1.00 91.88 122 LEU A N 1
ATOM 987 C CA . LEU A 1 122 ? 18.500 41.017 1.916 1.00 91.88 122 LEU A CA 1
ATOM 988 C C . LEU A 1 122 ? 17.295 41.949 1.785 1.00 91.88 122 LEU A C 1
ATOM 990 O O . LEU A 1 122 ? 17.480 43.134 1.513 1.00 91.88 122 LEU A O 1
ATOM 994 N N . SER A 1 123 ? 16.090 41.440 2.039 1.00 88.75 123 SER A N 1
ATOM 995 C CA . SER A 1 123 ? 14.857 42.232 2.034 1.00 88.75 123 SER A CA 1
ATOM 996 C C . SER A 1 123 ? 14.878 43.303 3.124 1.00 88.75 123 SER A C 1
ATOM 998 O O . SER A 1 123 ? 14.565 44.457 2.848 1.00 88.75 123 SER A O 1
ATOM 1000 N N . ILE A 1 124 ? 15.333 42.966 4.336 1.00 87.88 124 ILE A N 1
ATOM 1001 C CA . ILE A 1 124 ? 15.498 43.936 5.429 1.00 87.88 124 ILE A CA 1
ATOM 1002 C C . ILE A 1 124 ? 16.595 44.953 5.106 1.00 87.88 124 ILE A C 1
ATOM 1004 O O . ILE A 1 124 ? 16.384 46.148 5.294 1.00 87.88 124 ILE A O 1
ATOM 1008 N N . SER A 1 125 ? 17.745 44.514 4.583 1.00 93.62 125 SER A N 1
ATOM 1009 C CA . SER A 1 125 ? 18.828 45.418 4.167 1.00 93.62 125 SER A CA 1
ATOM 1010 C C . SER A 1 125 ? 18.341 46.425 3.120 1.00 93.62 125 SER A C 1
ATOM 1012 O O . SER A 1 125 ? 18.610 47.622 3.231 1.00 93.62 125 SER A O 1
ATOM 1014 N N . GLN A 1 126 ? 17.575 45.961 2.130 1.00 92.19 126 GLN A N 1
ATOM 1015 C CA . GLN A 1 126 ? 16.964 46.820 1.120 1.00 92.19 126 GLN A CA 1
ATOM 1016 C C . GLN A 1 126 ? 15.93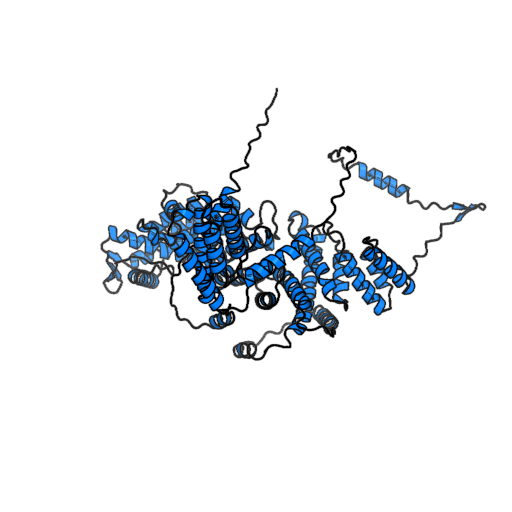3 47.770 1.743 1.00 92.19 126 GLN A C 1
ATOM 1018 O O . GLN A 1 126 ? 16.003 48.974 1.516 1.00 92.19 126 GLN A O 1
ATOM 1023 N N . ALA A 1 127 ? 15.046 47.264 2.600 1.00 88.62 127 ALA A N 1
ATOM 1024 C CA . ALA A 1 127 ? 14.022 48.072 3.252 1.00 88.62 127 ALA A CA 1
ATOM 1025 C C . ALA A 1 127 ? 14.627 49.163 4.160 1.00 88.62 127 ALA A C 1
ATOM 1027 O O . ALA A 1 127 ? 14.188 50.309 4.112 1.00 88.62 127 ALA A O 1
ATOM 1028 N N . ILE A 1 128 ? 15.697 48.865 4.913 1.00 90.00 128 ILE A N 1
ATOM 1029 C CA . ILE A 1 128 ? 16.460 49.863 5.688 1.00 90.00 128 ILE A CA 1
ATOM 1030 C C . ILE A 1 128 ? 17.070 50.920 4.757 1.00 90.00 128 ILE A C 1
ATOM 1032 O O . ILE A 1 128 ? 17.032 52.116 5.061 1.00 90.00 128 ILE A O 1
ATOM 1036 N N . ASN A 1 129 ? 17.605 50.502 3.606 1.00 89.75 129 ASN A N 1
ATOM 1037 C CA . ASN A 1 129 ? 18.147 51.407 2.593 1.00 89.75 129 ASN A CA 1
ATOM 1038 C C . ASN A 1 129 ? 17.082 52.268 1.903 1.00 89.75 129 ASN A C 1
ATOM 1040 O O . ASN A 1 129 ? 17.434 53.319 1.365 1.00 89.75 129 ASN A O 1
ATOM 1044 N N . ASP A 1 130 ? 15.809 51.896 1.972 1.00 89.44 130 ASP A N 1
ATOM 1045 C CA . ASP A 1 130 ? 14.699 52.653 1.391 1.00 89.44 130 ASP A CA 1
ATOM 1046 C C . ASP A 1 130 ? 14.005 53.579 2.411 1.00 89.44 130 ASP A C 1
ATOM 1048 O O . ASP A 1 130 ? 13.288 54.498 2.016 1.00 89.44 130 ASP A O 1
ATOM 1052 N N . LEU A 1 131 ? 14.280 53.430 3.715 1.00 89.00 131 LEU A N 1
ATOM 1053 C CA . LEU A 1 131 ? 13.741 54.312 4.758 1.00 89.00 131 LEU A CA 1
ATOM 1054 C C . LEU A 1 131 ? 14.218 55.769 4.605 1.00 89.00 131 LEU A C 1
ATOM 1056 O O . LEU A 1 131 ? 15.401 56.037 4.361 1.00 89.00 131 LEU A O 1
ATOM 1060 N N . ASP A 1 132 ? 13.305 56.715 4.842 1.00 89.94 132 ASP A N 1
ATOM 1061 C CA . ASP A 1 132 ? 13.571 58.161 4.907 1.00 89.94 132 ASP A CA 1
ATOM 1062 C C . ASP A 1 132 ? 13.480 58.664 6.360 1.00 89.94 132 ASP A C 1
ATOM 1064 O O . ASP A 1 132 ? 12.555 59.374 6.753 1.00 89.94 132 ASP A O 1
ATOM 1068 N N . ILE A 1 133 ? 14.424 58.217 7.197 1.00 87.00 133 ILE A N 1
ATOM 1069 C CA . ILE A 1 133 ? 14.488 58.556 8.628 1.00 87.00 133 ILE A CA 1
ATOM 1070 C C . ILE A 1 133 ? 15.867 59.115 9.016 1.00 87.00 133 ILE A C 1
ATOM 1072 O O . ILE A 1 133 ? 16.885 58.691 8.463 1.00 87.00 133 ILE A O 1
ATOM 1076 N N . PRO A 1 134 ? 15.947 60.024 10.009 1.00 82.00 134 PRO A N 1
ATOM 1077 C CA . PRO A 1 134 ? 17.205 60.670 10.397 1.00 82.00 134 PRO A CA 1
ATOM 1078 C C . PRO A 1 134 ? 18.277 59.698 10.922 1.00 82.00 134 PRO A C 1
ATOM 1080 O O . PRO A 1 134 ? 19.463 59.962 10.744 1.00 82.00 134 PRO A O 1
ATOM 1083 N N . ASN A 1 135 ? 17.882 58.552 11.492 1.00 85.50 135 ASN A N 1
ATOM 1084 C CA . ASN A 1 135 ? 18.801 57.564 12.081 1.00 85.50 135 ASN A CA 1
ATOM 1085 C C . ASN A 1 135 ? 19.120 56.380 11.147 1.00 85.50 135 ASN A C 1
ATOM 1087 O O . ASN A 1 135 ? 19.684 55.378 11.579 1.00 85.50 135 ASN A O 1
ATOM 1091 N N . LYS A 1 136 ? 18.781 56.476 9.856 1.00 89.19 136 LYS A N 1
ATOM 1092 C CA . LYS A 1 136 ? 18.970 55.400 8.868 1.00 89.19 136 LYS A CA 1
ATOM 1093 C C . LYS A 1 136 ? 20.394 54.839 8.844 1.00 89.19 136 LYS A C 1
ATOM 1095 O O . LYS A 1 136 ? 20.582 53.631 8.773 1.00 89.19 136 LYS A O 1
ATOM 1100 N N . ILE A 1 137 ? 21.391 55.724 8.897 1.00 88.25 137 ILE A N 1
ATOM 1101 C CA . ILE A 1 137 ? 22.809 55.346 8.822 1.00 88.25 137 ILE A CA 1
ATOM 1102 C C . ILE A 1 137 ? 23.202 54.492 10.031 1.00 88.25 137 ILE A C 1
ATOM 1104 O O . ILE A 1 137 ? 23.887 53.489 9.868 1.00 88.25 137 ILE A O 1
ATOM 1108 N N . GLU A 1 138 ? 22.747 54.872 11.223 1.00 88.94 138 GLU A N 1
ATOM 1109 C CA . GLU A 1 138 ? 23.021 54.145 12.463 1.00 88.94 138 GLU A CA 1
ATOM 1110 C C . GLU A 1 138 ? 22.352 52.766 12.443 1.00 88.94 138 GLU A C 1
ATOM 1112 O O . GLU A 1 138 ? 23.009 51.759 12.680 1.00 88.94 138 GLU A O 1
ATOM 1117 N N . ILE A 1 139 ? 21.082 52.699 12.035 1.00 88.44 139 ILE A N 1
ATOM 1118 C CA . ILE A 1 139 ? 20.329 51.441 11.926 1.00 88.44 139 ILE A CA 1
ATOM 1119 C C . ILE A 1 139 ? 20.963 50.495 10.896 1.00 88.44 139 ILE A C 1
ATOM 1121 O O . ILE A 1 139 ? 21.127 49.309 11.180 1.00 88.44 139 ILE A O 1
ATOM 1125 N N . SER A 1 140 ? 21.367 51.011 9.730 1.00 91.38 140 SER A N 1
ATOM 1126 C CA . SER A 1 140 ? 22.069 50.226 8.706 1.00 91.38 140 SER A CA 1
ATOM 1127 C C . SER A 1 140 ? 23.391 49.677 9.236 1.00 91.38 140 SER A C 1
ATOM 1129 O O . SER A 1 140 ? 23.673 48.498 9.056 1.00 91.38 140 SER A O 1
ATOM 1131 N N . GLN A 1 141 ? 24.180 50.499 9.935 1.00 91.75 141 GLN A N 1
ATOM 1132 C CA . GLN A 1 141 ? 25.454 50.063 10.511 1.00 91.75 141 GLN A CA 1
ATOM 1133 C C . GLN A 1 141 ? 25.263 48.982 11.577 1.00 91.75 141 GLN A C 1
ATOM 1135 O O . GLN A 1 141 ? 26.025 48.017 11.607 1.00 91.75 141 GLN A O 1
ATOM 1140 N N . THR A 1 142 ? 24.247 49.112 12.430 1.00 91.75 142 THR A N 1
ATOM 1141 C CA . THR A 1 142 ? 23.942 48.111 13.461 1.00 91.75 142 THR A CA 1
ATOM 1142 C C . THR A 1 142 ? 23.431 46.806 12.843 1.00 91.75 142 THR A C 1
ATOM 1144 O O . THR A 1 142 ? 23.816 45.722 13.288 1.00 91.75 142 THR A O 1
ATOM 1147 N N . PHE A 1 143 ? 22.624 46.879 11.782 1.00 93.38 143 PHE A N 1
ATOM 1148 C CA . PHE A 1 143 ? 22.165 45.695 11.051 1.00 93.38 143 PHE A CA 1
ATOM 1149 C C . PHE A 1 143 ? 23.318 44.980 10.327 1.00 93.38 143 PHE A C 1
ATOM 1151 O O . PHE A 1 143 ? 23.450 43.759 10.429 1.00 93.38 143 PHE A O 1
ATOM 1158 N N . ASP A 1 144 ? 24.215 45.729 9.682 1.00 92.50 144 ASP A N 1
ATOM 1159 C CA . ASP A 1 144 ? 25.410 45.169 9.040 1.00 92.50 144 ASP A CA 1
ATOM 1160 C C . ASP A 1 144 ? 26.328 44.491 10.071 1.00 92.50 144 ASP A C 1
ATOM 1162 O O . ASP A 1 144 ? 26.817 43.384 9.842 1.00 92.50 144 ASP A O 1
ATOM 1166 N N . GLN A 1 145 ? 26.511 45.105 11.248 1.00 93.06 145 GLN A N 1
ATOM 1167 C CA . GLN A 1 145 ? 27.255 44.502 12.362 1.00 93.06 145 GLN A CA 1
ATOM 1168 C C . GLN A 1 145 ? 26.597 43.213 12.874 1.00 93.06 145 GLN A C 1
ATOM 1170 O O . GLN A 1 145 ? 27.295 42.255 13.205 1.00 93.06 145 GLN A O 1
ATOM 1175 N N . THR A 1 146 ? 25.265 43.170 12.899 1.00 92.94 146 THR A N 1
ATOM 1176 C CA . THR A 1 146 ? 24.478 41.992 13.293 1.00 92.94 146 THR A CA 1
ATOM 1177 C C . THR A 1 146 ? 24.678 40.825 12.324 1.00 92.94 146 THR A C 1
ATOM 1179 O O . THR A 1 146 ? 24.748 39.676 12.756 1.00 92.94 146 THR A O 1
ATOM 1182 N N . CYS A 1 147 ? 24.841 41.110 11.029 1.00 92.94 147 CYS A N 1
ATOM 1183 C CA . CYS A 1 147 ? 25.011 40.101 9.980 1.00 92.94 147 CYS A CA 1
ATOM 1184 C C . CYS A 1 147 ? 26.463 39.612 9.797 1.00 92.94 147 CYS A C 1
ATOM 1186 O O . CYS A 1 147 ? 26.690 38.648 9.063 1.00 92.94 147 CYS A O 1
ATOM 1188 N N . LEU A 1 148 ? 27.452 40.210 10.479 1.00 93.44 148 LEU A N 1
ATOM 1189 C CA . LEU A 1 148 ? 28.869 39.826 10.367 1.00 93.44 148 LEU A CA 1
ATOM 1190 C C . LEU A 1 148 ? 29.146 38.314 10.509 1.00 93.44 148 LEU A C 1
ATOM 1192 O O . LEU A 1 148 ? 29.981 37.812 9.749 1.00 93.44 148 LEU A O 1
ATOM 1196 N N . PRO A 1 149 ? 28.487 37.553 11.413 1.00 91.56 149 PRO A N 1
ATOM 1197 C CA . PRO A 1 149 ? 28.739 36.119 11.549 1.00 91.56 149 PRO A CA 1
ATOM 1198 C C . PRO A 1 149 ? 28.467 35.312 10.270 1.00 91.56 149 PRO A C 1
ATOM 1200 O O . PRO A 1 149 ? 29.134 34.301 10.051 1.00 91.56 149 PRO A O 1
ATOM 1203 N N . ILE A 1 150 ? 27.553 35.766 9.410 1.00 90.56 150 ILE A N 1
ATOM 1204 C CA . ILE A 1 150 ? 27.058 35.049 8.218 1.00 90.56 150 ILE A CA 1
ATOM 1205 C C . ILE A 1 150 ? 27.365 35.786 6.903 1.00 90.56 150 ILE A C 1
ATOM 1207 O O . ILE A 1 150 ? 26.870 35.423 5.838 1.00 90.56 150 ILE A O 1
ATOM 1211 N N . GLN A 1 151 ? 28.208 36.821 6.953 1.00 92.38 151 GLN A N 1
ATOM 1212 C CA . GLN A 1 151 ? 28.534 37.666 5.802 1.00 92.38 151 GLN A CA 1
ATOM 1213 C C . GLN A 1 151 ? 29.107 36.875 4.611 1.00 92.38 151 GLN A C 1
ATOM 1215 O O . GLN A 1 151 ? 28.789 37.180 3.462 1.00 92.38 151 GLN A O 1
ATOM 1220 N N . SER A 1 152 ? 29.910 35.836 4.875 1.00 90.38 152 SER A N 1
ATOM 1221 C CA . SER A 1 152 ? 30.451 34.946 3.835 1.00 90.38 152 SER A CA 1
ATOM 1222 C C . SER A 1 152 ? 29.353 34.265 3.019 1.00 90.38 152 SER A C 1
ATOM 1224 O O . SER A 1 152 ? 29.464 34.150 1.799 1.00 90.38 152 SER A O 1
ATOM 1226 N N . ASP A 1 153 ? 28.277 33.864 3.688 1.00 89.06 153 ASP A N 1
ATOM 1227 C CA . ASP A 1 153 ? 27.206 33.055 3.110 1.00 89.06 153 ASP A CA 1
ATOM 1228 C C . ASP A 1 153 ? 26.298 33.948 2.254 1.00 89.06 153 ASP A C 1
ATOM 1230 O O . ASP A 1 153 ? 25.898 33.581 1.147 1.00 89.06 153 ASP A O 1
ATOM 1234 N N . ILE A 1 154 ? 26.072 35.186 2.712 1.00 89.56 154 ILE A N 1
ATOM 1235 C CA . ILE A 1 154 ? 25.387 36.240 1.953 1.00 89.56 154 ILE A CA 1
ATOM 1236 C C . ILE A 1 154 ? 26.164 36.577 0.668 1.00 89.56 154 ILE A C 1
ATOM 1238 O O . ILE A 1 154 ? 25.569 36.727 -0.403 1.00 89.56 154 ILE A O 1
ATOM 1242 N N . GLU A 1 155 ? 27.491 36.705 0.743 1.00 91.88 155 GLU A N 1
ATOM 1243 C CA . GLU A 1 155 ? 28.335 37.002 -0.423 1.00 91.88 155 GLU A CA 1
ATOM 1244 C C . GLU A 1 155 ? 28.364 35.846 -1.428 1.00 91.88 155 GLU A C 1
ATOM 1246 O O . GLU A 1 155 ? 28.237 36.077 -2.636 1.00 91.88 155 GLU A O 1
ATOM 1251 N N . GLN A 1 156 ? 28.453 34.607 -0.941 1.00 89.19 156 GLN A N 1
ATOM 1252 C CA . GLN A 1 156 ? 28.378 33.407 -1.772 1.00 89.19 156 GLN A CA 1
ATOM 1253 C C . GLN A 1 156 ? 27.015 33.287 -2.470 1.00 89.19 156 GLN A C 1
ATOM 1255 O O . GLN A 1 156 ? 26.962 33.018 -3.672 1.00 89.19 156 GLN A O 1
ATOM 1260 N N . TYR A 1 157 ? 25.917 33.566 -1.763 1.00 89.31 157 TYR A N 1
ATOM 1261 C CA . TYR A 1 157 ? 24.569 33.576 -2.336 1.00 89.31 157 TYR A CA 1
ATOM 1262 C C . TYR A 1 157 ? 24.412 34.631 -3.443 1.00 89.31 157 TYR A C 1
ATOM 1264 O O . TYR A 1 157 ? 23.961 34.314 -4.547 1.00 89.31 157 TYR A O 1
ATOM 1272 N N . LYS A 1 158 ? 24.885 35.866 -3.209 1.00 88.94 158 LYS A N 1
ATOM 1273 C CA . LYS A 1 158 ? 24.900 36.935 -4.229 1.00 88.94 158 LYS A CA 1
ATOM 1274 C C . LYS A 1 158 ? 25.742 36.565 -5.452 1.00 88.94 158 LYS A C 1
ATOM 1276 O O . LYS A 1 158 ? 25.392 36.936 -6.574 1.00 88.94 158 LYS A O 1
ATOM 1281 N N . HIS A 1 159 ? 26.860 35.866 -5.254 1.00 86.38 159 HIS A N 1
ATOM 1282 C CA . HIS A 1 159 ? 27.697 35.392 -6.355 1.00 86.38 159 HIS A CA 1
ATOM 1283 C C . HIS A 1 159 ? 26.975 34.328 -7.195 1.00 86.38 159 HIS A C 1
ATOM 1285 O O . HIS A 1 159 ? 27.000 34.396 -8.424 1.00 86.38 159 HIS A O 1
ATOM 1291 N N . ASN A 1 160 ? 26.264 33.403 -6.544 1.00 82.62 160 ASN A N 1
ATOM 1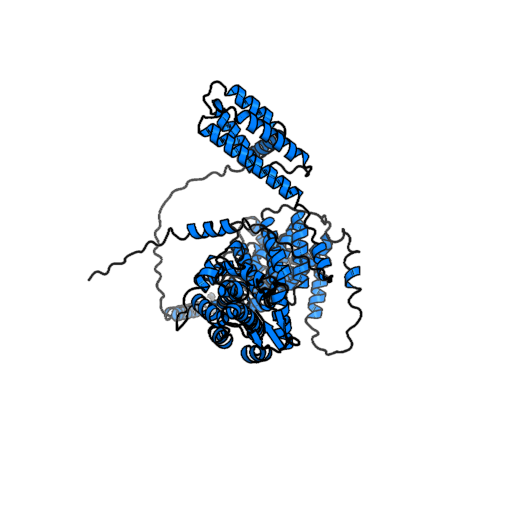292 C CA . ASN A 1 160 ? 25.499 32.352 -7.214 1.00 82.62 160 ASN A CA 1
ATOM 1293 C C . ASN A 1 160 ? 24.307 32.907 -8.015 1.00 82.62 160 ASN A C 1
ATOM 1295 O O . ASN A 1 160 ? 24.111 32.478 -9.152 1.00 82.62 160 ASN A O 1
ATOM 1299 N N . GLN A 1 161 ? 23.576 33.902 -7.493 1.00 82.00 161 GLN A N 1
ATOM 1300 C CA . GLN A 1 161 ? 22.492 34.563 -8.241 1.00 82.00 161 GLN A CA 1
ATOM 1301 C C . GLN A 1 161 ? 22.995 35.303 -9.495 1.00 82.00 161 GLN A C 1
ATOM 1303 O O . GLN A 1 161 ? 22.397 35.207 -10.563 1.00 82.00 161 GLN A O 1
ATOM 1308 N N . LYS A 1 162 ? 24.144 35.990 -9.426 1.00 77.75 162 LYS A N 1
ATOM 1309 C CA . LYS A 1 162 ? 24.715 36.666 -10.610 1.00 77.75 162 LYS A CA 1
ATOM 1310 C C . LYS A 1 162 ? 25.164 35.696 -11.706 1.00 77.75 162 LYS A C 1
ATOM 1312 O O . LYS A 1 162 ? 25.197 36.063 -12.881 1.00 77.75 162 LYS A O 1
ATOM 1317 N N . ASN A 1 163 ? 25.530 34.470 -11.339 1.00 68.50 163 ASN A N 1
ATOM 1318 C CA . ASN A 1 163 ? 25.926 33.447 -12.302 1.00 68.50 163 ASN A CA 1
ATOM 1319 C C . ASN A 1 163 ? 24.712 32.773 -12.968 1.00 68.50 163 ASN A C 1
ATOM 1321 O O . ASN A 1 163 ? 24.831 32.350 -14.118 1.00 68.50 163 ASN A O 1
ATOM 1325 N N . SER A 1 164 ? 23.549 32.718 -12.306 1.00 62.47 164 SER A N 1
ATOM 1326 C CA . SER A 1 164 ? 22.318 32.166 -12.893 1.00 62.47 164 SER A CA 1
ATOM 1327 C C . SER A 1 164 ? 21.618 33.135 -13.857 1.00 62.47 164 SER A C 1
ATOM 1329 O O . SER A 1 164 ? 21.084 32.691 -14.874 1.00 62.47 164 SER A O 1
ATOM 1331 N N . GLU A 1 165 ? 21.683 34.450 -13.620 1.00 49.78 165 GLU A N 1
ATOM 1332 C CA . GLU A 1 165 ? 21.074 35.460 -14.508 1.00 49.78 165 GLU A CA 1
ATOM 1333 C C . GLU A 1 165 ? 21.775 35.594 -15.875 1.00 49.78 165 GLU A C 1
ATOM 1335 O O . GLU A 1 165 ? 21.148 35.979 -16.858 1.00 49.78 165 GLU A O 1
ATOM 1340 N N . ASN A 1 166 ? 23.047 35.196 -15.993 1.00 44.41 166 ASN A N 1
ATOM 1341 C CA . ASN A 1 166 ? 23.789 35.253 -17.262 1.00 44.41 166 ASN A CA 1
ATOM 1342 C C . ASN A 1 166 ? 23.463 34.108 -18.243 1.00 44.41 166 ASN A C 1
ATOM 1344 O O . ASN A 1 166 ? 24.025 34.073 -19.340 1.00 44.41 166 ASN A O 1
ATOM 1348 N N . HIS A 1 167 ? 22.578 33.170 -17.880 1.00 37.28 167 HIS A N 1
ATOM 1349 C CA . HIS A 1 167 ? 22.310 31.976 -18.690 1.00 37.28 167 HIS A CA 1
ATOM 1350 C C . HIS A 1 167 ? 20.983 31.992 -19.474 1.00 37.28 167 HIS A C 1
ATOM 1352 O O . HIS A 1 167 ? 20.733 31.062 -20.246 1.00 37.28 167 HIS A O 1
ATOM 1358 N N . TYR A 1 168 ? 20.178 33.056 -19.362 1.00 32.19 168 TYR A N 1
ATOM 1359 C CA . TYR A 1 168 ? 18.885 33.192 -20.047 1.00 32.19 168 TYR A CA 1
ATOM 1360 C C . TYR A 1 168 ? 18.812 34.446 -20.924 1.00 32.19 168 TYR A C 1
ATOM 1362 O O . TYR A 1 168 ? 18.128 35.409 -20.602 1.00 32.19 168 TYR A O 1
ATOM 1370 N N . ASP A 1 169 ? 19.471 34.405 -22.083 1.00 30.02 169 ASP A N 1
ATOM 1371 C CA . ASP A 1 169 ? 19.234 35.368 -23.166 1.00 30.02 169 ASP A CA 1
ATOM 1372 C C . ASP A 1 169 ? 18.827 34.603 -24.441 1.00 30.02 169 ASP A C 1
ATOM 1374 O O . ASP A 1 169 ? 19.589 34.433 -25.397 1.00 30.02 169 ASP A O 1
ATOM 1378 N N . TYR A 1 170 ? 17.611 34.040 -24.424 1.00 31.69 170 TYR A N 1
ATOM 1379 C CA . TYR A 1 170 ? 16.989 33.431 -25.602 1.00 31.69 170 TYR A CA 1
ATOM 1380 C C . TYR A 1 170 ? 16.189 34.491 -26.366 1.00 31.69 170 TYR A C 1
ATOM 1382 O O . TYR A 1 170 ? 15.151 34.978 -25.921 1.00 31.69 170 TYR A O 1
ATOM 1390 N N . LYS A 1 171 ? 16.678 34.824 -27.564 1.00 32.69 171 LYS A N 1
ATOM 1391 C CA . LYS A 1 171 ? 16.018 35.696 -28.542 1.00 32.69 171 LYS A CA 1
ATOM 1392 C C . LYS A 1 171 ? 14.626 35.168 -28.907 1.00 32.69 171 LYS A C 1
ATOM 1394 O O . LYS A 1 171 ? 14.501 34.201 -29.656 1.00 32.69 171 LYS A O 1
ATOM 1399 N N . ILE A 1 172 ? 13.585 35.872 -28.467 1.00 29.55 172 ILE A N 1
ATOM 1400 C CA . ILE A 1 172 ? 12.224 35.733 -28.994 1.00 29.55 172 ILE A CA 1
ATOM 1401 C C . ILE A 1 172 ? 12.179 36.418 -30.365 1.00 29.55 172 ILE A C 1
ATOM 1403 O O . ILE A 1 172 ? 12.095 37.641 -30.473 1.00 29.55 172 ILE A O 1
ATOM 1407 N N . ASN A 1 173 ? 12.244 35.623 -31.434 1.00 28.41 173 ASN A N 1
ATOM 1408 C CA . ASN A 1 173 ? 11.935 36.095 -32.781 1.00 28.41 173 ASN A CA 1
ATOM 1409 C C . ASN A 1 173 ? 10.416 36.056 -32.994 1.00 28.41 173 ASN A C 1
ATOM 1411 O O . ASN A 1 173 ? 9.830 35.010 -33.264 1.00 28.41 173 ASN A O 1
ATOM 1415 N N . ASN A 1 174 ? 9.799 37.233 -32.904 1.00 32.09 174 ASN A N 1
ATOM 1416 C CA . ASN A 1 174 ? 8.453 37.505 -33.394 1.00 32.09 174 ASN A CA 1
ATOM 1417 C C . ASN A 1 174 ? 8.397 37.311 -34.915 1.00 32.09 174 ASN A C 1
ATOM 1419 O O . ASN A 1 174 ? 9.034 38.062 -35.653 1.00 32.09 174 ASN A O 1
ATOM 1423 N N . ASN A 1 175 ? 7.571 36.379 -35.391 1.00 28.12 175 ASN A N 1
ATOM 1424 C CA . ASN A 1 175 ? 7.115 36.386 -36.777 1.00 28.12 175 ASN A CA 1
ATOM 1425 C C . ASN A 1 175 ? 5.612 36.092 -36.845 1.00 28.12 175 ASN A C 1
ATOM 1427 O O . ASN A 1 175 ? 5.163 34.950 -36.879 1.00 28.12 175 ASN A O 1
ATOM 1431 N N . ASN A 1 176 ? 4.836 37.175 -36.879 1.00 33.59 176 ASN A N 1
ATOM 1432 C CA . ASN A 1 176 ? 3.453 37.177 -37.331 1.00 33.59 176 ASN A CA 1
ATOM 1433 C C . ASN A 1 176 ? 3.425 37.012 -38.857 1.00 33.59 176 ASN A C 1
ATOM 1435 O O . ASN A 1 176 ? 3.903 37.910 -39.551 1.00 33.59 176 ASN A O 1
ATOM 1439 N N . ASN A 1 177 ? 2.787 35.959 -39.387 1.00 29.98 177 ASN A N 1
ATOM 1440 C CA . ASN A 1 177 ? 1.852 36.146 -40.505 1.00 29.98 177 ASN A CA 1
ATOM 1441 C C . ASN A 1 177 ? 0.949 34.944 -40.851 1.00 29.98 177 ASN A C 1
ATOM 1443 O O . ASN A 1 177 ? 1.395 33.831 -41.091 1.00 29.98 177 ASN A O 1
ATOM 1447 N N . SER A 1 178 ? -0.334 35.303 -40.980 1.00 31.09 178 SER A N 1
ATOM 1448 C CA . SER A 1 178 ? -1.379 34.834 -41.904 1.00 31.09 178 SER A CA 1
ATOM 1449 C C . SER A 1 178 ? -1.845 33.366 -41.940 1.00 31.09 178 SER A C 1
ATOM 1451 O O . SER A 1 178 ? -1.259 32.515 -42.594 1.00 31.09 178 SER A O 1
ATOM 1453 N N . LYS A 1 179 ? -3.067 33.189 -41.410 1.00 39.78 179 LYS A N 1
ATOM 1454 C CA . LYS A 1 179 ? -4.269 32.636 -42.074 1.00 39.78 179 LYS A CA 1
ATOM 1455 C C . LYS A 1 179 ? -4.077 31.414 -42.990 1.00 39.78 179 LYS A C 1
ATOM 1457 O O . LYS A 1 179 ? -3.761 31.575 -44.162 1.00 39.78 179 LYS A O 1
ATOM 1462 N N . ASN A 1 180 ? -4.568 30.263 -42.532 1.00 29.30 180 ASN A N 1
ATOM 1463 C CA . ASN A 1 180 ? -5.500 29.465 -43.330 1.00 29.30 180 ASN A CA 1
ATOM 1464 C C . ASN A 1 180 ? -6.474 28.699 -42.426 1.00 29.30 180 ASN A C 1
ATOM 1466 O O . ASN A 1 180 ? -6.079 28.002 -41.499 1.00 29.30 180 ASN A O 1
ATOM 1470 N N . LYS A 1 181 ? -7.769 28.906 -42.685 1.00 39.25 181 LYS A N 1
ATOM 1471 C CA . LYS A 1 181 ? -8.883 28.155 -42.106 1.00 39.25 181 LYS A CA 1
ATOM 1472 C C . LYS A 1 181 ? -9.066 26.899 -42.949 1.00 39.25 181 LYS A C 1
ATOM 1474 O O . LYS A 1 181 ? -9.501 27.029 -44.089 1.00 39.25 181 LYS A O 1
ATOM 1479 N N . GLU A 1 182 ? -8.854 25.725 -42.372 1.00 32.78 182 GLU A N 1
ATOM 1480 C CA . GLU A 1 182 ? -9.476 24.500 -42.872 1.00 32.78 182 GLU A CA 1
ATOM 1481 C C . GLU A 1 182 ? -10.375 23.905 -41.791 1.00 32.78 182 GLU A C 1
ATOM 1483 O O . GLU A 1 182 ? -9.982 23.665 -40.652 1.00 32.78 182 GLU A O 1
ATOM 1488 N N . LYS A 1 183 ? -11.645 23.782 -42.176 1.00 34.72 183 LYS A N 1
ATOM 1489 C CA . LYS A 1 183 ? -12.729 23.115 -41.464 1.00 34.72 183 LYS A CA 1
ATOM 1490 C C . LYS A 1 183 ? -12.386 21.629 -41.360 1.00 34.72 183 LYS A C 1
ATOM 1492 O O . LYS A 1 183 ? -12.271 20.970 -42.388 1.00 34.72 183 LYS A O 1
ATOM 1497 N N . ILE A 1 184 ? -12.311 21.101 -40.144 1.00 33.06 184 ILE A N 1
ATOM 1498 C CA . ILE A 1 184 ? -12.345 19.657 -39.902 1.00 33.06 184 ILE A CA 1
ATOM 1499 C C . ILE A 1 184 ? -13.813 19.298 -39.656 1.00 33.06 184 ILE A C 1
ATOM 1501 O O . ILE A 1 184 ? -14.370 19.603 -38.603 1.00 33.06 184 ILE A O 1
ATOM 1505 N N . GLU A 1 185 ? -14.466 18.735 -40.673 1.00 29.20 185 GLU A N 1
ATOM 1506 C CA . GLU A 1 185 ? -15.794 18.134 -40.548 1.00 29.20 185 GLU A CA 1
ATOM 1507 C C . GLU A 1 185 ? -15.642 16.721 -39.976 1.00 29.20 185 GLU A C 1
ATOM 1509 O O . GLU A 1 185 ? -15.015 15.841 -40.560 1.00 29.20 185 GLU A O 1
ATOM 1514 N N . TRP A 1 186 ? -16.198 16.545 -38.781 1.00 39.59 186 TRP A N 1
ATOM 1515 C CA . TRP A 1 186 ? -16.182 15.325 -37.991 1.00 39.59 186 TRP A CA 1
ATOM 1516 C C . TRP A 1 186 ? -17.522 14.613 -38.196 1.00 39.59 186 TRP A C 1
ATOM 1518 O O . TRP A 1 186 ? -18.444 14.785 -37.407 1.00 39.59 186 TRP A O 1
ATOM 1528 N N . PHE A 1 187 ? -17.665 13.869 -39.294 1.00 30.61 187 PHE A N 1
ATOM 1529 C CA . PHE A 1 187 ? -18.742 12.889 -39.447 1.00 30.61 187 PHE A CA 1
ATOM 1530 C C . PHE A 1 187 ? -18.235 11.644 -40.174 1.00 30.61 187 PHE A C 1
ATOM 1532 O O . PHE A 1 187 ? -17.619 11.712 -41.233 1.00 30.61 187 PHE A O 1
ATOM 1539 N N . VAL A 1 188 ? -18.507 10.512 -39.534 1.00 44.03 188 VAL A N 1
ATOM 1540 C CA . VAL A 1 188 ? -18.235 9.141 -39.960 1.00 44.03 188 VAL A CA 1
ATOM 1541 C C . VAL A 1 188 ? -19.020 8.841 -41.241 1.00 44.03 188 VAL A C 1
ATOM 1543 O O . VAL A 1 188 ? -20.248 8.934 -41.236 1.00 44.03 188 VAL A O 1
ATOM 1546 N N . SER A 1 189 ? -18.328 8.487 -42.328 1.00 32.75 189 SER A N 1
ATOM 1547 C CA . SER A 1 189 ? -18.946 7.904 -43.523 1.00 32.75 189 SER A CA 1
ATOM 1548 C C . SER A 1 189 ? -18.977 6.379 -43.402 1.00 32.75 189 SER A C 1
ATOM 1550 O O . SER A 1 189 ? -18.028 5.759 -42.931 1.00 32.75 189 SER A O 1
ATOM 1552 N N . SER A 1 190 ? -20.112 5.810 -43.796 1.00 39.69 190 SER A N 1
ATOM 1553 C CA . SER A 1 190 ? -20.501 4.402 -43.712 1.00 39.69 190 SER A CA 1
ATOM 1554 C C . SER A 1 190 ? -19.645 3.447 -44.555 1.00 39.69 190 SER A C 1
ATOM 1556 O O . SER A 1 190 ? -19.128 3.831 -45.602 1.00 39.69 190 SER A O 1
ATOM 1558 N N . ASP A 1 191 ? -19.610 2.185 -44.117 1.00 49.78 191 ASP A N 1
ATOM 1559 C CA . ASP A 1 191 ? -18.816 1.020 -44.561 1.00 49.78 191 ASP A CA 1
ATOM 1560 C C . ASP A 1 191 ? -18.851 0.615 -46.059 1.00 49.78 191 ASP A C 1
ATOM 1562 O O . ASP A 1 191 ? -18.288 -0.415 -46.429 1.00 49.78 191 ASP A O 1
ATOM 1566 N N . ASP A 1 192 ? -19.441 1.402 -46.961 1.00 52.69 192 ASP A N 1
ATOM 1567 C CA . ASP A 1 192 ? -19.529 1.052 -48.391 1.00 52.69 192 ASP A CA 1
ATOM 1568 C C . ASP A 1 192 ? -18.361 1.605 -49.245 1.00 52.69 192 ASP A C 1
ATOM 1570 O O . ASP A 1 192 ? -18.075 1.078 -50.325 1.00 52.69 192 ASP A O 1
ATOM 1574 N N . ASP A 1 193 ? -17.603 2.592 -48.748 1.00 50.84 193 ASP A N 1
ATOM 1575 C CA . ASP A 1 193 ? -16.503 3.231 -49.500 1.00 50.84 193 ASP A CA 1
ATOM 1576 C C . ASP A 1 193 ? -15.173 2.442 -49.470 1.00 50.84 193 ASP A C 1
ATOM 1578 O O . ASP A 1 193 ? -14.268 2.679 -50.284 1.00 50.84 193 ASP A O 1
ATOM 1582 N N . GLU A 1 194 ? -15.021 1.469 -48.565 1.00 56.12 194 GLU A N 1
ATOM 1583 C CA . GLU A 1 194 ? -13.824 0.613 -48.510 1.00 56.12 194 GLU A CA 1
ATOM 1584 C C . GLU A 1 194 ? -13.825 -0.472 -49.599 1.00 56.12 194 GLU A C 1
ATOM 1586 O O . GLU A 1 194 ? -12.771 -0.801 -50.161 1.00 56.12 194 GLU A O 1
ATOM 1591 N N . ALA A 1 195 ? -15.001 -0.964 -49.997 1.00 54.66 195 ALA A N 1
ATOM 1592 C CA . ALA A 1 195 ? -15.130 -1.998 -51.023 1.00 54.66 195 ALA A CA 1
ATOM 1593 C C . ALA A 1 195 ? -14.745 -1.497 -52.433 1.00 54.66 195 ALA A C 1
ATOM 1595 O O . ALA A 1 195 ? -14.188 -2.258 -53.238 1.00 54.66 195 ALA A O 1
ATOM 1596 N N . GLU A 1 196 ? -14.964 -0.213 -52.743 1.00 53.62 196 GLU A N 1
ATOM 1597 C CA . GLU A 1 196 ? -14.508 0.392 -54.005 1.00 53.62 196 GLU A CA 1
ATOM 1598 C C . GLU A 1 196 ? -13.007 0.712 -54.010 1.00 53.62 196 GLU A C 1
ATOM 1600 O O . GLU A 1 196 ? -12.345 0.539 -55.043 1.00 53.62 196 GLU A O 1
ATOM 1605 N N . LYS A 1 197 ? -12.423 1.080 -52.861 1.00 60.72 197 LYS A N 1
ATOM 1606 C CA . LYS A 1 197 ? -10.966 1.271 -52.742 1.00 60.72 197 LYS A CA 1
ATOM 1607 C C . LYS A 1 197 ? -10.203 -0.040 -52.939 1.00 60.72 197 LYS A C 1
ATOM 1609 O O . LYS A 1 197 ? -9.172 -0.042 -53.613 1.00 60.72 197 LYS A O 1
ATOM 1614 N N . ILE A 1 198 ? -10.740 -1.164 -52.462 1.00 58.41 198 ILE A N 1
ATOM 1615 C CA . ILE A 1 198 ? -10.142 -2.494 -52.667 1.00 58.41 198 ILE A CA 1
ATOM 1616 C C . ILE A 1 198 ? -10.259 -2.939 -54.138 1.00 58.41 198 ILE A C 1
ATOM 1618 O O . ILE A 1 198 ? -9.281 -3.424 -54.712 1.00 58.41 198 ILE A O 1
ATOM 1622 N N . LYS A 1 199 ? -11.391 -2.687 -54.815 1.00 54.16 199 LYS A N 1
ATOM 1623 C CA . LYS A 1 199 ? -11.541 -2.983 -56.258 1.00 54.16 199 LYS A CA 1
ATOM 1624 C C . LYS A 1 199 ? -10.608 -2.162 -57.151 1.00 54.16 199 LYS A C 1
ATOM 1626 O O . LYS A 1 199 ? -10.133 -2.680 -58.165 1.00 54.16 199 LYS A O 1
ATOM 1631 N N . ASN A 1 200 ? -10.322 -0.915 -56.784 1.00 51.00 200 ASN A N 1
ATOM 1632 C CA . ASN A 1 200 ? -9.389 -0.073 -57.533 1.00 51.00 200 ASN A CA 1
ATOM 1633 C C . ASN A 1 200 ? -7.921 -0.446 -57.274 1.00 51.00 200 ASN A C 1
ATOM 1635 O O . ASN A 1 200 ? -7.119 -0.376 -58.204 1.00 51.00 200 ASN A O 1
ATOM 1639 N N . LYS A 1 201 ? -7.585 -0.949 -56.078 1.00 53.22 201 LYS A N 1
ATOM 1640 C CA . LYS A 1 201 ? -6.235 -1.443 -55.759 1.00 53.22 201 LYS A CA 1
ATOM 1641 C C . LYS A 1 201 ? -5.912 -2.770 -56.465 1.00 53.22 201 LYS A C 1
ATOM 1643 O O . LYS A 1 201 ? -4.819 -2.929 -57.002 1.00 53.22 201 LYS A O 1
ATOM 1648 N N . ILE A 1 202 ? -6.900 -3.660 -56.602 1.00 51.16 202 ILE A N 1
ATOM 1649 C CA . ILE A 1 202 ? -6.758 -4.929 -57.345 1.00 51.16 202 ILE A CA 1
ATOM 1650 C C . ILE A 1 202 ? -6.635 -4.695 -58.867 1.00 51.16 202 ILE A C 1
ATOM 1652 O O . ILE A 1 202 ? -5.993 -5.477 -59.565 1.00 51.16 202 ILE A O 1
ATOM 1656 N N . LYS A 1 203 ? -7.171 -3.589 -59.407 1.00 45.19 203 LYS A N 1
ATOM 1657 C CA . LYS A 1 203 ? -6.979 -3.213 -60.824 1.00 45.19 203 LYS A CA 1
ATOM 1658 C C . LYS A 1 203 ? -5.649 -2.510 -61.120 1.00 45.19 203 LYS A C 1
ATOM 1660 O O . LYS A 1 203 ? -5.261 -2.453 -62.285 1.00 45.19 203 LYS A O 1
ATOM 1665 N N . SER A 1 204 ? -4.939 -1.995 -60.116 1.00 44.72 204 SER A N 1
ATOM 1666 C CA . SER A 1 204 ? -3.623 -1.364 -60.309 1.00 44.72 204 SER A CA 1
ATOM 1667 C C . SER A 1 204 ? -2.434 -2.334 -60.245 1.00 44.72 204 SER A C 1
ATOM 1669 O O . SER A 1 204 ? -1.336 -1.941 -60.627 1.00 44.72 204 SER A O 1
ATOM 1671 N N . GLU A 1 205 ? -2.641 -3.593 -59.843 1.00 45.44 205 GLU A N 1
ATOM 1672 C CA . GLU A 1 205 ? -1.578 -4.611 -59.709 1.00 45.44 205 GLU A CA 1
ATOM 1673 C C . GLU A 1 205 ? -1.530 -5.643 -60.852 1.00 45.44 205 GLU A C 1
ATOM 1675 O O . GLU A 1 205 ? -0.802 -6.634 -60.790 1.00 45.44 205 GLU A O 1
ATOM 1680 N N . THR A 1 206 ? -2.226 -5.411 -61.968 1.00 46.53 206 THR A N 1
ATOM 1681 C CA . THR A 1 206 ? -1.927 -6.145 -63.208 1.00 46.53 206 THR A CA 1
ATOM 1682 C C . THR A 1 206 ? -0.664 -5.576 -63.856 1.00 46.53 206 THR A C 1
ATOM 1684 O O . THR A 1 206 ? -0.704 -4.522 -64.496 1.00 46.53 206 THR A O 1
ATOM 1687 N N . LYS A 1 207 ? 0.455 -6.288 -63.658 1.00 54.00 207 LYS A N 1
ATOM 1688 C CA . LYS A 1 207 ? 1.790 -6.070 -64.247 1.00 54.00 207 LYS A CA 1
ATOM 1689 C C . LYS A 1 207 ? 1.715 -5.512 -65.680 1.00 54.00 207 LYS A C 1
ATOM 1691 O O . LYS A 1 207 ? 1.269 -6.193 -66.605 1.00 54.00 207 LYS A O 1
ATOM 1696 N N . LYS A 1 208 ? 2.184 -4.275 -65.874 1.00 50.25 208 LYS A N 1
ATOM 1697 C CA . LYS A 1 208 ? 2.327 -3.631 -67.191 1.00 50.25 208 LYS A CA 1
ATOM 1698 C C . LYS A 1 208 ? 3.547 -4.200 -67.926 1.00 50.25 208 LYS A C 1
ATOM 1700 O O . LYS A 1 208 ? 4.610 -3.599 -67.898 1.00 50.25 208 LYS A O 1
ATOM 1705 N N . GLY A 1 209 ? 3.398 -5.330 -68.612 1.00 52.09 209 GLY A N 1
ATOM 1706 C CA . GLY A 1 209 ? 4.411 -5.790 -69.569 1.00 52.09 209 GLY A CA 1
ATOM 1707 C C . GLY A 1 209 ? 4.450 -4.875 -70.797 1.00 52.09 209 GLY A C 1
ATOM 1708 O O . GLY A 1 209 ? 3.414 -4.636 -71.426 1.00 52.09 209 GLY A O 1
ATOM 1709 N N . ARG A 1 210 ? 5.625 -4.346 -71.157 1.00 59.12 210 ARG A N 1
ATOM 1710 C CA . ARG A 1 210 ? 5.800 -3.591 -72.410 1.00 59.12 210 ARG A CA 1
ATOM 1711 C C . ARG A 1 210 ? 5.990 -4.568 -73.571 1.00 59.12 210 ARG A C 1
ATOM 1713 O O . ARG A 1 210 ? 6.812 -5.481 -73.516 1.00 59.12 210 ARG A O 1
ATOM 1720 N N . ILE A 1 211 ? 5.221 -4.369 -74.640 1.00 54.81 211 ILE A N 1
ATOM 1721 C CA . ILE A 1 211 ? 5.327 -5.150 -75.877 1.00 54.81 211 ILE A CA 1
ATOM 1722 C C . ILE A 1 211 ? 6.446 -4.535 -76.720 1.00 54.81 211 ILE A C 1
ATOM 1724 O O . ILE A 1 211 ? 6.334 -3.392 -77.167 1.00 54.81 211 ILE A O 1
ATOM 1728 N N . GLY A 1 212 ? 7.535 -5.277 -76.919 1.00 63.91 212 GLY A N 1
ATOM 1729 C CA . GLY A 1 212 ? 8.614 -4.862 -77.814 1.00 63.91 212 GLY A CA 1
ATOM 1730 C C . GLY A 1 212 ? 8.185 -4.909 -79.291 1.00 63.91 212 GLY A C 1
ATOM 1731 O O . GLY A 1 212 ? 7.210 -5.585 -79.628 1.00 63.91 212 GLY A O 1
ATOM 1732 N N . PRO A 1 213 ? 8.934 -4.268 -80.209 1.00 60.75 213 PRO A N 1
ATOM 1733 C CA . PRO A 1 213 ? 8.579 -4.145 -81.632 1.00 60.75 213 PRO A CA 1
ATOM 1734 C C . PRO A 1 213 ? 8.432 -5.479 -82.392 1.00 60.75 213 PRO A C 1
ATOM 1736 O O . PRO A 1 213 ? 7.934 -5.489 -83.513 1.00 60.75 213 PRO A O 1
ATOM 1739 N N . ASN A 1 214 ? 8.790 -6.608 -81.769 1.00 66.38 214 ASN A N 1
ATOM 1740 C CA . ASN A 1 214 ? 8.656 -7.955 -82.329 1.00 66.38 214 ASN A CA 1
ATOM 1741 C C . ASN A 1 214 ? 7.519 -8.778 -81.681 1.00 66.38 214 ASN A C 1
ATOM 1743 O O . ASN A 1 214 ? 7.472 -9.993 -81.851 1.00 66.38 214 ASN A O 1
ATOM 1747 N N . GLY A 1 215 ? 6.633 -8.160 -80.889 1.00 66.06 215 GLY A N 1
ATOM 1748 C CA . GLY A 1 215 ? 5.485 -8.841 -80.270 1.00 66.06 215 GLY A CA 1
ATOM 1749 C C . GLY A 1 215 ? 5.815 -9.728 -79.061 1.00 66.06 215 GLY A C 1
ATOM 1750 O O . GLY A 1 215 ? 4.931 -10.409 -78.549 1.00 66.06 215 GLY A O 1
ATOM 1751 N N . LYS A 1 216 ? 7.063 -9.720 -78.569 1.00 59.31 216 LYS A N 1
ATOM 1752 C CA . LYS A 1 216 ? 7.433 -10.360 -77.297 1.00 59.31 216 LYS A CA 1
ATOM 1753 C C . LYS A 1 216 ? 7.105 -9.425 -76.129 1.00 59.31 216 LYS A C 1
ATOM 1755 O O . LYS A 1 216 ? 7.537 -8.272 -76.122 1.00 59.31 216 LYS A O 1
ATOM 1760 N N . ILE A 1 217 ? 6.349 -9.937 -75.159 1.00 63.69 217 ILE A N 1
ATOM 1761 C CA . ILE A 1 217 ? 6.107 -9.291 -73.865 1.00 63.69 217 ILE A CA 1
ATOM 1762 C C . ILE A 1 217 ? 7.411 -9.389 -73.071 1.00 63.69 217 ILE A C 1
ATOM 1764 O O . ILE A 1 217 ? 7.868 -10.496 -72.784 1.00 63.69 217 ILE A O 1
ATOM 1768 N N . ILE A 1 218 ? 8.025 -8.245 -72.776 1.00 52.84 218 ILE A N 1
ATOM 1769 C CA . ILE A 1 218 ? 9.146 -8.150 -71.841 1.00 52.84 218 ILE A CA 1
ATOM 1770 C C . ILE A 1 218 ? 8.508 -7.884 -70.477 1.00 52.84 218 ILE A C 1
ATOM 1772 O O . ILE A 1 218 ? 7.807 -6.882 -70.304 1.00 52.84 218 ILE A O 1
ATOM 1776 N N . TYR A 1 219 ? 8.661 -8.829 -69.552 1.00 64.19 219 TYR A N 1
ATOM 1777 C CA . TYR A 1 219 ? 8.396 -8.568 -68.142 1.00 64.19 219 TYR A CA 1
ATOM 1778 C C . TYR A 1 219 ? 9.538 -7.675 -67.663 1.00 64.19 219 TYR A C 1
ATOM 1780 O O . TYR A 1 219 ? 10.686 -8.007 -67.942 1.00 64.19 219 TYR A O 1
ATOM 1788 N N . ASP A 1 220 ? 9.228 -6.531 -67.042 1.00 56.97 220 ASP A N 1
ATOM 1789 C CA . ASP A 1 220 ? 10.253 -5.749 -66.346 1.00 56.97 220 ASP A CA 1
ATOM 1790 C C . ASP A 1 220 ? 10.953 -6.716 -65.388 1.00 56.97 220 ASP A C 1
ATOM 1792 O O . ASP A 1 220 ? 10.270 -7.396 -64.611 1.00 56.97 220 ASP A O 1
ATOM 1796 N N . ASP A 1 221 ? 12.270 -6.853 -65.560 1.00 51.66 221 ASP A N 1
ATOM 1797 C CA . ASP A 1 221 ? 13.103 -7.789 -64.816 1.00 51.66 221 ASP A CA 1
ATOM 1798 C C . ASP A 1 221 ? 12.765 -7.675 -63.325 1.00 51.66 221 ASP A C 1
ATOM 1800 O O . ASP A 1 221 ? 12.609 -6.569 -62.795 1.00 51.66 221 ASP A O 1
ATOM 1804 N N . GLU A 1 222 ? 12.575 -8.826 -62.673 1.00 54.12 222 GLU A N 1
ATOM 1805 C CA . GLU A 1 222 ? 12.473 -8.906 -61.220 1.00 54.12 222 GLU A CA 1
ATOM 1806 C C . GLU A 1 222 ? 13.623 -8.073 -60.660 1.00 54.12 222 GLU A C 1
ATOM 1808 O O . GLU A 1 222 ? 14.780 -8.345 -60.973 1.00 54.12 222 GLU A O 1
ATOM 1813 N N . VAL A 1 223 ? 13.303 -6.993 -59.936 1.00 55.78 223 VAL A N 1
ATOM 1814 C CA . VAL A 1 223 ? 14.312 -6.216 -59.218 1.00 55.78 223 VAL A CA 1
ATOM 1815 C C . VAL A 1 223 ? 14.986 -7.230 -58.313 1.00 55.78 223 VAL A C 1
ATOM 1817 O O . VAL A 1 223 ? 14.364 -7.668 -57.348 1.00 55.78 223 VAL A O 1
ATOM 1820 N N . GLU A 1 224 ? 16.183 -7.679 -58.695 1.00 58.56 224 GLU A N 1
ATOM 1821 C CA . GLU A 1 224 ? 16.988 -8.580 -57.885 1.00 58.56 224 GLU A CA 1
ATOM 1822 C C . GLU A 1 224 ? 17.078 -7.913 -56.516 1.00 58.56 224 GLU A C 1
ATOM 1824 O O . GLU A 1 224 ? 17.619 -6.811 -56.400 1.00 58.56 224 GLU A O 1
ATOM 1829 N N . GLU A 1 225 ? 16.437 -8.510 -55.507 1.00 65.31 225 GLU A N 1
ATOM 1830 C CA . GLU A 1 225 ? 16.549 -8.028 -54.139 1.00 65.31 225 GLU A CA 1
ATOM 1831 C C . GLU A 1 225 ? 18.043 -8.027 -53.822 1.00 65.31 225 GLU A C 1
ATOM 1833 O O . GLU A 1 225 ? 18.672 -9.087 -53.786 1.00 65.31 225 GLU A O 1
ATOM 1838 N N . GLU A 1 226 ? 18.627 -6.828 -53.711 1.00 71.75 226 GLU A N 1
ATOM 1839 C CA . GLU A 1 226 ? 20.053 -6.673 -53.451 1.00 71.75 226 GLU A CA 1
ATOM 1840 C C . GLU A 1 226 ? 20.385 -7.488 -52.200 1.00 71.75 226 GLU A C 1
ATOM 1842 O O . GLU A 1 226 ? 19.892 -7.203 -51.105 1.00 71.75 226 GLU A O 1
ATOM 1847 N N . VAL A 1 227 ? 21.193 -8.537 -52.376 1.00 84.88 227 VAL A N 1
ATOM 1848 C CA . VAL A 1 227 ? 21.634 -9.386 -51.272 1.00 84.88 227 VAL A CA 1
ATOM 1849 C C . VAL A 1 227 ? 22.372 -8.493 -50.284 1.00 84.88 227 VAL A C 1
ATOM 1851 O O . VAL A 1 227 ? 23.368 -7.859 -50.634 1.00 84.88 227 VAL A O 1
ATOM 1854 N N . ILE A 1 228 ? 21.866 -8.428 -49.053 1.00 86.06 228 ILE A N 1
ATOM 1855 C CA . ILE A 1 228 ? 22.460 -7.616 -47.996 1.00 86.06 228 ILE A CA 1
ATOM 1856 C C . ILE A 1 228 ? 23.831 -8.203 -47.664 1.00 86.06 228 ILE A C 1
ATOM 1858 O O . ILE A 1 228 ? 23.926 -9.280 -47.081 1.00 86.06 228 ILE A O 1
ATOM 1862 N N . ASP A 1 229 ? 24.889 -7.496 -48.052 1.00 90.00 229 ASP A N 1
ATOM 1863 C CA . ASP A 1 229 ? 26.264 -7.823 -47.696 1.00 90.00 229 ASP A CA 1
ATOM 1864 C C . ASP A 1 229 ? 26.811 -6.851 -46.632 1.00 90.00 229 ASP A C 1
ATOM 1866 O O . ASP A 1 229 ? 26.253 -5.780 -46.365 1.00 90.00 229 ASP A O 1
ATOM 1870 N N . ASN A 1 230 ? 27.945 -7.206 -46.017 1.00 91.00 230 ASN A N 1
ATOM 1871 C CA . ASN A 1 230 ? 28.594 -6.361 -45.004 1.00 91.00 230 ASN A CA 1
ATOM 1872 C C . ASN A 1 230 ? 28.941 -4.955 -45.543 1.00 91.00 230 ASN A C 1
ATOM 1874 O O . ASN A 1 230 ? 29.044 -3.998 -44.772 1.00 91.00 230 ASN A O 1
ATOM 1878 N N . SER A 1 231 ? 29.147 -4.813 -46.860 1.00 90.69 231 SER A N 1
ATOM 1879 C CA . SER A 1 231 ? 29.510 -3.538 -47.487 1.00 90.69 231 SER A CA 1
ATOM 1880 C C . SER A 1 231 ? 28.310 -2.589 -47.573 1.00 90.69 231 SER A C 1
ATOM 1882 O O . SER A 1 231 ? 28.424 -1.405 -47.234 1.00 90.69 231 SER A O 1
ATOM 1884 N N . LEU A 1 232 ? 27.146 -3.129 -47.936 1.00 92.31 232 LEU A N 1
ATOM 1885 C CA . LEU A 1 232 ? 25.864 -2.450 -47.975 1.00 92.31 232 LEU A CA 1
ATOM 1886 C C . LEU A 1 232 ? 25.432 -2.059 -46.567 1.00 92.31 232 LEU A C 1
ATOM 1888 O O . LEU A 1 232 ? 25.118 -0.889 -46.343 1.00 92.31 232 LEU A O 1
ATOM 1892 N N . ALA A 1 233 ? 25.491 -3.001 -45.620 1.00 92.06 233 ALA A N 1
ATOM 1893 C CA . ALA A 1 233 ? 25.131 -2.758 -44.227 1.00 92.06 233 ALA A CA 1
ATOM 1894 C C . ALA A 1 233 ? 25.962 -1.622 -43.620 1.00 92.06 233 ALA A C 1
ATOM 1896 O O . ALA A 1 233 ? 25.406 -0.710 -43.009 1.00 92.06 233 ALA A O 1
ATOM 1897 N N . LYS A 1 234 ? 27.277 -1.598 -43.872 1.00 94.38 234 LYS A N 1
ATOM 1898 C CA . LYS A 1 234 ? 28.148 -0.506 -43.422 1.00 94.38 234 LYS A CA 1
ATOM 1899 C C . LYS A 1 234 ? 27.781 0.839 -44.057 1.00 94.38 234 LYS A C 1
ATOM 1901 O O . LYS A 1 234 ? 27.681 1.840 -43.351 1.00 94.38 234 LYS A O 1
ATOM 1906 N N . ARG A 1 235 ? 27.565 0.871 -45.376 1.00 94.38 235 ARG A N 1
ATOM 1907 C CA . ARG A 1 235 ? 27.219 2.098 -46.114 1.00 94.38 235 ARG A CA 1
ATOM 1908 C C . ARG A 1 235 ? 25.882 2.686 -45.656 1.00 94.38 235 ARG A C 1
ATOM 1910 O O . ARG A 1 235 ? 25.765 3.901 -45.501 1.00 94.38 235 ARG A O 1
ATOM 1917 N N . GLU A 1 236 ? 24.872 1.841 -45.467 1.00 94.56 236 GLU A N 1
ATOM 1918 C CA . GLU A 1 236 ? 23.564 2.274 -44.969 1.00 94.56 236 GLU A CA 1
ATOM 1919 C C . GLU A 1 236 ? 23.643 2.734 -43.513 1.00 94.56 236 GLU A C 1
ATOM 1921 O O . GLU A 1 236 ? 23.131 3.806 -43.194 1.00 94.56 236 GLU A O 1
ATOM 1926 N N . LEU A 1 237 ? 24.358 2.000 -42.657 1.00 93.81 237 LEU A N 1
ATOM 1927 C CA . LEU A 1 237 ? 24.558 2.380 -41.261 1.00 93.81 237 LEU A CA 1
ATOM 1928 C C . LEU A 1 237 ? 25.222 3.757 -41.122 1.00 93.81 237 LEU A C 1
ATOM 1930 O O . LEU A 1 237 ? 24.738 4.594 -40.364 1.00 93.81 237 LEU A O 1
ATOM 1934 N N . GLU A 1 238 ? 26.282 4.038 -41.885 1.00 93.62 238 GLU A N 1
ATOM 1935 C CA . GLU A 1 238 ? 26.940 5.354 -41.881 1.00 93.62 238 GLU A CA 1
ATOM 1936 C C . GLU A 1 238 ? 25.973 6.478 -42.287 1.00 93.62 238 GLU A C 1
ATOM 1938 O O . GLU A 1 238 ? 25.967 7.554 -41.678 1.00 93.62 238 GLU A O 1
ATOM 1943 N N . LYS A 1 239 ? 25.102 6.219 -43.271 1.00 94.12 239 LYS A N 1
ATOM 1944 C CA . LYS A 1 239 ? 24.051 7.156 -43.685 1.00 94.12 239 LYS A CA 1
ATOM 1945 C C . LYS A 1 239 ? 23.029 7.384 -42.568 1.00 94.12 239 LYS A C 1
ATOM 1947 O O . LYS A 1 239 ? 22.618 8.526 -42.361 1.00 94.12 239 LYS A O 1
ATOM 1952 N N . TYR A 1 240 ? 22.626 6.336 -41.853 1.00 93.69 240 TYR A N 1
ATOM 1953 C CA . TYR A 1 240 ? 21.667 6.444 -40.753 1.00 93.69 240 TYR A CA 1
ATOM 1954 C C . TYR A 1 240 ? 22.243 7.192 -39.553 1.00 93.69 240 TYR A C 1
ATOM 1956 O O . TYR A 1 240 ? 21.605 8.132 -39.082 1.00 93.69 240 TYR A O 1
ATOM 1964 N N . ILE A 1 241 ? 23.487 6.900 -39.167 1.00 91.88 241 ILE A N 1
ATOM 1965 C CA . ILE A 1 241 ? 24.202 7.637 -38.116 1.00 91.88 241 ILE A CA 1
ATOM 1966 C C . ILE A 1 241 ? 24.305 9.125 -38.482 1.00 91.88 241 ILE A C 1
ATOM 1968 O O . ILE A 1 241 ? 24.011 9.994 -37.658 1.00 91.88 241 ILE A O 1
ATOM 1972 N N . ALA A 1 242 ? 24.680 9.441 -39.727 1.00 91.81 242 ALA A N 1
ATOM 1973 C CA . ALA A 1 242 ? 24.750 10.823 -40.200 1.00 91.81 242 ALA A CA 1
ATOM 1974 C C . ALA A 1 242 ? 23.376 11.514 -40.161 1.00 91.81 242 ALA A C 1
ATOM 1976 O O . ALA A 1 242 ? 23.267 12.661 -39.725 1.00 91.81 242 ALA A O 1
ATOM 1977 N N . SER A 1 243 ? 22.321 10.801 -40.562 1.00 90.25 243 SER A N 1
ATOM 1978 C CA . SER A 1 243 ? 20.942 11.290 -40.518 1.00 90.25 243 SER A CA 1
ATOM 1979 C C . SER A 1 243 ? 20.494 11.582 -39.081 1.00 90.25 243 SER A C 1
ATOM 1981 O O . SER A 1 243 ? 20.013 12.684 -38.806 1.00 90.25 243 SER A O 1
ATOM 1983 N N . ARG A 1 244 ? 20.724 10.656 -38.143 1.00 89.12 244 ARG A N 1
ATOM 1984 C CA . ARG A 1 244 ? 20.381 10.819 -36.724 1.00 89.12 244 ARG A CA 1
ATOM 1985 C C . ARG A 1 244 ? 21.125 11.993 -36.094 1.00 89.12 244 ARG A C 1
ATOM 1987 O O . ARG A 1 244 ? 20.507 12.811 -35.419 1.00 89.12 244 ARG A O 1
ATOM 1994 N N . ASN A 1 245 ? 22.421 12.135 -36.374 1.00 89.00 245 ASN A N 1
ATOM 1995 C CA . ASN A 1 245 ? 23.219 13.269 -35.895 1.00 89.00 245 ASN A CA 1
ATOM 1996 C C . ASN A 1 245 ? 22.732 14.617 -36.460 1.00 89.00 245 ASN A C 1
ATOM 1998 O O . ASN A 1 245 ? 22.932 15.650 -35.828 1.00 89.00 245 ASN A O 1
ATOM 2002 N N . SER A 1 246 ? 22.065 14.616 -37.620 1.00 88.94 246 SER A N 1
ATOM 2003 C CA . SER A 1 246 ? 21.401 15.803 -38.182 1.00 88.94 246 SER A CA 1
ATOM 2004 C C . SER A 1 246 ? 20.002 16.078 -37.603 1.00 88.94 246 SER A C 1
ATOM 2006 O O . SER A 1 246 ? 19.348 17.029 -38.026 1.00 88.94 246 SER A O 1
ATOM 2008 N N . GLY A 1 247 ? 19.529 15.256 -36.659 1.00 84.75 247 GLY A N 1
ATOM 2009 C CA . GLY A 1 247 ? 18.197 15.352 -36.054 1.00 84.75 247 GLY A CA 1
ATOM 2010 C C . GLY A 1 247 ? 17.071 14.720 -36.881 1.00 84.75 247 GLY A C 1
ATOM 2011 O O . GLY A 1 247 ? 15.916 14.777 -36.472 1.00 84.75 247 GLY A O 1
ATOM 2012 N N . ASN A 1 248 ? 17.385 14.094 -38.020 1.00 85.25 248 ASN A N 1
ATOM 2013 C CA . ASN A 1 248 ? 16.405 13.449 -38.893 1.00 85.25 248 ASN A CA 1
ATOM 2014 C C . ASN A 1 248 ? 16.511 11.926 -38.780 1.00 85.25 248 ASN A C 1
ATOM 2016 O O . ASN A 1 248 ? 17.445 11.320 -39.307 1.00 85.25 248 ASN A O 1
ATOM 2020 N N . ILE A 1 249 ? 15.534 11.280 -38.148 1.00 79.75 249 ILE A N 1
ATOM 2021 C CA . ILE A 1 249 ? 15.465 9.814 -38.094 1.00 79.75 249 ILE A CA 1
ATOM 2022 C C . ILE A 1 249 ? 14.836 9.325 -39.400 1.00 79.75 249 ILE A C 1
ATOM 2024 O O . ILE A 1 249 ? 13.624 9.378 -39.585 1.00 79.75 249 ILE A O 1
ATOM 2028 N N . THR A 1 250 ? 15.671 8.889 -40.343 1.00 84.62 250 THR A N 1
ATOM 2029 C CA . THR A 1 250 ? 15.218 8.346 -41.639 1.00 84.62 250 THR A CA 1
ATOM 2030 C C . THR A 1 250 ? 15.134 6.820 -41.649 1.00 84.62 250 THR A C 1
ATOM 2032 O O . THR A 1 250 ? 14.652 6.242 -42.622 1.00 84.62 250 THR A O 1
ATOM 2035 N N . CYS A 1 251 ? 15.597 6.162 -40.582 1.00 86.06 251 CYS A N 1
ATOM 2036 C CA . CYS A 1 251 ? 15.671 4.711 -40.486 1.00 86.06 251 CYS A CA 1
ATOM 2037 C C . CYS A 1 251 ? 14.534 4.120 -39.646 1.00 86.06 251 CYS A C 1
ATOM 2039 O O . CYS A 1 251 ? 14.092 4.719 -38.670 1.00 86.06 251 CYS A O 1
ATOM 2041 N N . THR A 1 252 ? 14.101 2.909 -40.004 1.00 90.00 252 THR A N 1
ATOM 2042 C CA . THR A 1 252 ? 13.183 2.093 -39.197 1.00 90.00 252 THR A CA 1
ATOM 2043 C C . THR A 1 252 ? 13.968 1.002 -38.470 1.00 90.00 252 THR A C 1
ATOM 2045 O O . THR A 1 252 ? 14.953 0.488 -39.007 1.00 90.00 252 THR A O 1
ATOM 2048 N N . ALA A 1 253 ? 13.525 0.605 -37.272 1.00 90.19 253 ALA A N 1
ATOM 2049 C CA . ALA A 1 253 ? 14.153 -0.492 -36.528 1.00 90.19 253 ALA A CA 1
ATOM 2050 C C . ALA A 1 253 ? 14.110 -1.812 -37.315 1.00 90.19 253 ALA A C 1
ATOM 2052 O O . ALA A 1 253 ? 15.075 -2.575 -37.308 1.00 90.19 253 ALA A O 1
ATOM 2053 N N . LYS A 1 254 ? 13.035 -2.030 -38.086 1.00 92.62 254 LYS A N 1
ATOM 2054 C CA . LYS A 1 254 ? 12.913 -3.163 -39.009 1.00 92.62 254 LYS A CA 1
ATOM 2055 C C . LYS A 1 254 ? 14.063 -3.216 -40.022 1.00 92.62 254 LYS A C 1
ATOM 2057 O O . LYS A 1 254 ? 14.686 -4.262 -40.156 1.00 92.62 254 LYS A O 1
ATOM 2062 N N . ARG A 1 255 ? 14.388 -2.099 -40.691 1.00 93.38 255 ARG A N 1
ATOM 2063 C CA . ARG A 1 255 ? 15.487 -2.069 -41.672 1.00 93.38 255 ARG A CA 1
ATOM 2064 C C . ARG A 1 255 ? 16.841 -2.349 -41.020 1.00 93.38 255 ARG A C 1
ATOM 2066 O O . ARG A 1 255 ? 17.633 -3.098 -41.576 1.00 93.38 255 ARG A O 1
ATOM 2073 N N . LEU A 1 256 ? 17.095 -1.808 -39.828 1.00 92.88 256 LEU A N 1
ATOM 2074 C CA . LEU A 1 256 ? 18.327 -2.113 -39.089 1.00 92.88 256 LEU A CA 1
ATOM 2075 C C . LEU A 1 256 ? 18.410 -3.594 -38.696 1.00 92.88 256 LEU A C 1
ATOM 2077 O O . LEU A 1 256 ? 19.487 -4.176 -38.763 1.00 92.88 256 LEU A O 1
ATOM 2081 N N . SER A 1 257 ? 17.283 -4.214 -38.339 1.00 93.56 257 SER A N 1
ATOM 2082 C CA . SER A 1 257 ? 17.215 -5.649 -38.048 1.00 93.56 257 SER A CA 1
ATOM 2083 C C . SER A 1 257 ? 17.480 -6.512 -39.290 1.00 93.56 257 SER A C 1
ATOM 2085 O O . SER A 1 257 ? 18.193 -7.507 -39.194 1.00 93.56 257 SER A O 1
ATOM 2087 N N . GLU A 1 258 ? 16.994 -6.110 -40.469 1.00 93.31 258 GLU A N 1
ATOM 2088 C CA . GLU A 1 258 ? 17.328 -6.770 -41.743 1.00 93.31 258 GLU A CA 1
ATOM 2089 C C . GLU A 1 258 ? 18.832 -6.669 -42.051 1.00 93.31 258 GLU A C 1
ATOM 2091 O O . GLU A 1 258 ? 19.461 -7.666 -42.409 1.00 93.31 258 GLU A O 1
ATOM 2096 N N . LEU A 1 259 ? 19.431 -5.486 -41.857 1.00 92.75 259 LEU A N 1
ATOM 2097 C CA . LEU A 1 259 ? 20.878 -5.293 -42.017 1.00 92.75 259 LEU A CA 1
ATOM 2098 C C . LEU A 1 259 ? 21.682 -6.148 -41.036 1.00 92.75 259 LEU A C 1
ATOM 2100 O O . LEU A 1 259 ? 22.713 -6.707 -41.408 1.00 92.75 259 LEU A O 1
ATOM 2104 N N . LEU A 1 260 ? 21.200 -6.271 -39.800 1.00 92.94 260 LEU A N 1
ATOM 2105 C CA . LEU A 1 260 ? 21.803 -7.100 -38.764 1.00 92.94 260 LEU A CA 1
ATOM 2106 C C . LEU A 1 260 ? 21.789 -8.583 -39.154 1.00 92.94 260 LEU A C 1
ATOM 2108 O O . LEU A 1 260 ? 22.819 -9.239 -39.050 1.00 92.94 260 LEU A O 1
ATOM 2112 N N . GLN A 1 261 ? 20.668 -9.093 -39.669 1.00 92.88 261 GLN A N 1
ATOM 2113 C CA . GLN A 1 261 ? 20.555 -10.487 -40.121 1.00 92.88 261 GLN A CA 1
ATOM 2114 C C . GLN A 1 261 ? 21.459 -10.805 -41.323 1.00 92.88 261 GLN A C 1
ATOM 2116 O O . GLN A 1 261 ? 21.942 -11.930 -41.441 1.00 92.88 261 GLN A O 1
ATOM 2121 N N . GLY A 1 262 ? 21.702 -9.829 -42.206 1.00 89.44 262 GLY A N 1
ATOM 2122 C CA . GLY A 1 262 ? 22.610 -9.971 -43.352 1.00 89.44 262 GLY A CA 1
ATOM 2123 C C . GLY A 1 262 ? 24.095 -9.782 -43.020 1.00 89.44 262 GLY A C 1
ATOM 2124 O O . GLY A 1 262 ? 24.954 -10.025 -43.868 1.00 89.44 262 GLY A O 1
ATOM 2125 N N . THR A 1 263 ? 24.420 -9.347 -41.801 1.00 91.19 263 THR A N 1
ATOM 2126 C CA . THR A 1 263 ? 25.792 -9.028 -41.399 1.00 91.19 263 THR A CA 1
ATOM 2127 C C . THR A 1 263 ? 26.466 -10.227 -40.738 1.00 91.19 263 THR A C 1
ATOM 2129 O O . THR A 1 263 ? 25.957 -10.796 -39.780 1.00 91.19 263 THR A O 1
ATOM 2132 N N . THR A 1 264 ? 27.669 -10.579 -41.197 1.00 90.94 264 THR A N 1
ATOM 2133 C CA . THR A 1 264 ? 28.506 -11.614 -40.556 1.00 90.94 264 THR A CA 1
ATOM 2134 C C . THR A 1 264 ? 29.621 -11.028 -39.689 1.00 90.94 264 THR A C 1
ATOM 2136 O O . THR A 1 264 ? 30.291 -11.758 -38.963 1.00 90.94 264 THR A O 1
ATOM 2139 N N . ASP A 1 265 ? 29.891 -9.725 -39.811 1.00 92.69 265 ASP A N 1
ATOM 2140 C CA . ASP A 1 265 ? 30.930 -9.038 -39.043 1.00 92.69 265 ASP A CA 1
ATOM 2141 C C . ASP A 1 265 ? 30.422 -8.675 -37.641 1.00 92.69 265 ASP A C 1
ATOM 2143 O O . ASP A 1 265 ? 29.543 -7.829 -37.481 1.00 92.69 265 ASP A O 1
ATOM 2147 N N . HIS A 1 266 ? 31.036 -9.269 -36.615 1.00 91.00 266 HIS A N 1
ATOM 2148 C CA . HIS A 1 266 ? 30.709 -9.022 -35.211 1.00 91.00 266 HIS A CA 1
ATOM 2149 C C . HIS A 1 266 ? 30.813 -7.539 -34.825 1.00 91.00 266 HIS A C 1
ATOM 2151 O O . HIS A 1 266 ? 29.985 -7.029 -34.073 1.00 91.00 266 HIS A O 1
ATOM 2157 N N . ARG A 1 267 ? 31.809 -6.804 -35.336 1.00 91.31 267 ARG A N 1
ATOM 2158 C CA . ARG A 1 267 ? 31.966 -5.381 -34.997 1.00 91.31 267 ARG A CA 1
ATOM 2159 C C . ARG A 1 267 ? 30.848 -4.545 -35.611 1.00 91.31 267 ARG A C 1
ATOM 2161 O O . ARG A 1 267 ? 30.350 -3.624 -34.967 1.00 91.31 267 ARG A O 1
ATOM 2168 N N . LEU A 1 268 ? 30.466 -4.861 -36.845 1.00 91.88 268 LEU A N 1
ATOM 2169 C CA . LEU A 1 268 ? 29.359 -4.195 -37.524 1.00 91.88 268 LEU A CA 1
ATOM 2170 C C . LEU A 1 268 ? 28.019 -4.537 -36.858 1.00 91.88 268 LEU A C 1
ATOM 2172 O O . LEU A 1 268 ? 27.212 -3.637 -36.651 1.00 91.88 268 LEU A O 1
ATOM 2176 N N . SER A 1 269 ? 27.837 -5.790 -36.430 1.00 92.38 269 SER A N 1
ATOM 2177 C CA . SER A 1 269 ? 26.688 -6.241 -35.632 1.00 92.38 269 SER A CA 1
ATOM 2178 C C . SER A 1 269 ? 26.514 -5.401 -34.364 1.00 92.38 269 SER A C 1
ATOM 2180 O O . SER A 1 269 ? 25.424 -4.912 -34.087 1.00 92.38 269 SER A O 1
ATOM 2182 N N . GLN A 1 270 ? 27.602 -5.147 -33.632 1.00 92.38 270 GLN A N 1
ATOM 2183 C CA . GLN A 1 270 ? 27.573 -4.314 -32.424 1.00 92.38 270 GLN A CA 1
ATOM 2184 C C . GLN A 1 270 ? 27.174 -2.859 -32.708 1.00 92.38 270 GLN A C 1
ATOM 2186 O O . GLN A 1 270 ? 26.359 -2.285 -31.986 1.00 92.38 270 GLN A O 1
ATOM 2191 N N . LEU A 1 271 ? 27.690 -2.269 -33.791 1.00 93.19 271 LEU A N 1
ATOM 2192 C CA . LEU A 1 271 ? 27.290 -0.919 -34.201 1.00 93.19 271 LEU A CA 1
ATOM 2193 C C . LEU A 1 271 ? 25.817 -0.863 -34.638 1.00 93.19 271 LEU A C 1
ATOM 2195 O O . LEU A 1 271 ? 25.141 0.131 -34.377 1.00 93.19 271 LEU A O 1
ATOM 2199 N N . LEU A 1 272 ? 25.310 -1.926 -35.268 1.00 93.81 272 LEU A N 1
ATOM 2200 C CA . LEU A 1 272 ? 23.900 -2.048 -35.636 1.00 93.81 272 LEU A CA 1
ATOM 2201 C C . LEU A 1 272 ? 23.003 -2.158 -34.396 1.00 93.81 272 LEU A C 1
ATOM 2203 O O . LEU A 1 272 ? 22.018 -1.428 -34.318 1.00 93.81 272 LEU A O 1
ATOM 2207 N N . HIS A 1 273 ? 23.354 -2.981 -33.402 1.00 93.81 273 HIS A N 1
ATOM 2208 C CA . HIS A 1 273 ? 22.622 -3.046 -32.129 1.00 93.81 273 HIS A CA 1
ATOM 2209 C C . HIS A 1 273 ? 22.582 -1.689 -31.418 1.00 93.81 273 HIS A C 1
ATOM 2211 O O . HIS A 1 273 ? 21.521 -1.257 -30.964 1.00 93.81 273 HIS A O 1
ATOM 2217 N N . GLN A 1 274 ? 23.714 -0.981 -31.374 1.00 94.12 274 GLN A N 1
ATOM 2218 C CA . GLN A 1 274 ? 23.781 0.364 -30.808 1.00 94.12 274 GLN A CA 1
ATOM 2219 C C . GLN A 1 274 ? 22.864 1.343 -31.557 1.00 94.12 274 GLN A C 1
ATOM 2221 O O . GLN A 1 274 ? 22.115 2.089 -30.926 1.00 94.12 274 GLN A O 1
ATOM 2226 N N . GLU A 1 275 ? 22.883 1.338 -32.890 1.00 94.25 275 GLU A N 1
ATOM 2227 C CA . GLU A 1 275 ? 22.031 2.236 -33.674 1.00 94.25 275 GLU A CA 1
ATOM 2228 C C . GLU A 1 275 ? 20.543 1.866 -33.560 1.00 94.25 275 GLU A C 1
ATOM 2230 O O . GLU A 1 275 ? 19.703 2.765 -33.552 1.00 94.25 275 GLU A O 1
ATOM 2235 N N . ILE A 1 276 ? 20.194 0.584 -33.385 1.00 94.06 276 ILE A N 1
ATOM 2236 C CA . ILE A 1 276 ? 18.822 0.151 -33.067 1.00 94.06 276 ILE A CA 1
ATOM 2237 C C . ILE A 1 276 ? 18.358 0.775 -31.746 1.00 94.06 276 ILE A C 1
ATOM 2239 O O . ILE A 1 276 ? 17.293 1.396 -31.704 1.00 94.06 276 ILE A O 1
ATOM 2243 N N . ILE A 1 277 ? 19.164 0.660 -30.686 1.00 93.56 277 ILE A N 1
ATOM 2244 C CA . ILE A 1 277 ? 18.873 1.233 -29.361 1.00 93.56 277 ILE A CA 1
ATOM 2245 C C . ILE A 1 277 ? 18.668 2.751 -29.464 1.00 93.56 277 ILE A C 1
ATOM 2247 O O . ILE A 1 277 ? 17.681 3.290 -28.951 1.00 93.56 277 ILE A O 1
ATOM 2251 N N . LEU A 1 278 ? 19.561 3.448 -30.173 1.00 92.81 278 LEU A N 1
ATOM 2252 C CA . LEU A 1 278 ? 19.484 4.898 -30.376 1.00 92.81 278 LEU A CA 1
ATOM 2253 C C . LEU A 1 278 ? 18.284 5.308 -31.235 1.00 92.81 278 LEU A C 1
ATOM 2255 O O . LEU A 1 278 ? 17.642 6.321 -30.961 1.00 92.81 278 LEU A O 1
ATOM 2259 N N . THR A 1 279 ? 17.949 4.524 -32.257 1.00 91.69 279 THR A N 1
ATOM 2260 C CA . THR A 1 279 ? 16.799 4.793 -33.125 1.00 91.69 279 THR A CA 1
ATOM 2261 C C . THR A 1 279 ? 15.505 4.653 -32.333 1.00 91.69 279 THR A C 1
ATOM 2263 O O . THR A 1 279 ? 14.715 5.589 -32.305 1.00 91.69 279 THR A O 1
ATOM 2266 N N . ILE A 1 280 ? 15.306 3.537 -31.625 1.00 92.00 280 ILE A N 1
ATOM 2267 C CA . ILE A 1 280 ? 14.070 3.282 -30.867 1.00 92.00 280 ILE A CA 1
ATOM 2268 C C . ILE A 1 280 ? 13.903 4.280 -29.715 1.00 92.00 280 ILE A C 1
ATOM 2270 O O . ILE A 1 280 ? 12.796 4.771 -29.485 1.00 92.00 280 ILE A O 1
ATOM 2274 N N . SER A 1 281 ? 14.989 4.620 -29.017 1.00 90.56 281 SER A N 1
ATOM 2275 C CA . SER A 1 281 ? 14.947 5.612 -27.934 1.00 90.56 281 SER A CA 1
ATOM 2276 C C . SER A 1 281 ? 14.649 7.035 -28.420 1.00 90.56 281 SER A C 1
ATOM 2278 O O . SER A 1 281 ? 14.058 7.808 -27.670 1.00 90.56 281 SER A O 1
ATOM 2280 N N . SER A 1 282 ? 15.011 7.377 -29.662 1.00 87.88 282 SER A N 1
ATOM 2281 C CA . SER A 1 282 ? 14.787 8.709 -30.245 1.00 87.88 282 SER A CA 1
ATOM 2282 C C . SER A 1 282 ? 13.475 8.857 -31.027 1.00 87.88 282 SER A C 1
ATOM 2284 O O . SER A 1 282 ? 13.124 9.975 -31.408 1.00 87.88 282 SER A O 1
ATOM 2286 N N . LEU A 1 283 ? 12.713 7.775 -31.240 1.00 83.38 283 LEU A N 1
ATOM 2287 C CA . LEU A 1 283 ? 11.368 7.853 -31.824 1.00 83.38 283 LEU A CA 1
ATOM 2288 C C . LEU A 1 283 ? 10.445 8.735 -30.969 1.00 83.38 283 LEU A C 1
ATOM 2290 O O . LEU A 1 283 ? 10.489 8.687 -29.740 1.00 83.38 283 LEU A O 1
ATOM 2294 N N . ASN A 1 284 ? 9.567 9.501 -31.632 1.00 77.12 284 ASN A N 1
ATOM 2295 C CA . ASN A 1 284 ? 8.660 10.441 -30.970 1.00 77.12 284 ASN A CA 1
ATOM 2296 C C . ASN A 1 284 ? 7.888 9.758 -29.829 1.00 77.12 284 ASN A C 1
ATOM 2298 O O . ASN A 1 284 ? 7.191 8.765 -30.057 1.00 77.12 284 ASN A O 1
ATOM 2302 N N . THR A 1 285 ? 7.987 10.315 -28.614 1.00 73.31 285 THR A N 1
ATOM 2303 C CA . THR A 1 285 ? 7.432 9.689 -27.412 1.00 73.31 285 THR A CA 1
ATOM 2304 C C . THR A 1 285 ? 5.913 9.535 -27.434 1.00 73.31 285 THR A C 1
ATOM 2306 O O . THR A 1 285 ? 5.380 8.736 -26.665 1.00 73.31 285 THR A O 1
ATOM 2309 N N . ASP A 1 286 ? 5.232 10.268 -28.313 1.00 75.69 286 ASP A N 1
ATOM 2310 C CA . ASP A 1 286 ? 3.771 10.270 -28.422 1.00 75.69 286 ASP A CA 1
ATOM 2311 C C . ASP A 1 286 ? 3.231 9.113 -29.274 1.00 75.69 286 ASP A C 1
ATOM 2313 O O . ASP A 1 286 ? 2.051 8.779 -29.196 1.00 75.69 286 ASP A O 1
ATOM 2317 N N . GLN A 1 287 ? 4.082 8.473 -30.082 1.00 81.88 287 GLN A N 1
ATOM 2318 C CA . GLN A 1 287 ? 3.692 7.301 -30.864 1.00 81.88 287 GLN A CA 1
ATOM 2319 C C . GLN A 1 287 ? 3.957 6.024 -30.071 1.00 81.88 287 GLN A C 1
ATOM 2321 O O . GLN A 1 287 ? 5.035 5.862 -29.502 1.00 81.88 287 GLN A O 1
ATOM 2326 N N . ALA A 1 288 ? 2.988 5.110 -30.053 1.00 84.75 288 ALA A N 1
ATOM 2327 C CA . ALA A 1 288 ? 3.167 3.793 -29.455 1.00 84.75 288 ALA A CA 1
ATOM 2328 C C . ALA A 1 288 ? 4.165 2.957 -30.273 1.00 84.75 288 ALA A C 1
ATOM 2330 O O . ALA A 1 288 ? 4.110 2.953 -31.506 1.00 84.75 288 ALA A O 1
ATOM 2331 N N . LEU A 1 289 ? 5.049 2.222 -29.600 1.00 89.69 289 LEU A N 1
ATOM 2332 C CA . LEU A 1 289 ? 5.983 1.311 -30.268 1.00 89.69 289 LEU A CA 1
ATOM 2333 C C . LEU A 1 289 ? 5.236 0.114 -30.862 1.00 89.69 289 LEU A C 1
ATOM 2335 O O . LEU A 1 289 ? 4.280 -0.391 -30.264 1.00 89.69 289 LEU A O 1
ATOM 2339 N N . SER A 1 290 ? 5.676 -0.391 -32.014 1.00 90.94 290 SER A N 1
ATOM 2340 C CA . SER A 1 290 ? 5.147 -1.664 -32.503 1.00 90.94 290 SER A CA 1
ATOM 2341 C C . SER A 1 290 ? 5.715 -2.827 -31.680 1.00 90.94 290 SER A C 1
ATOM 2343 O O . SER A 1 290 ? 6.792 -2.727 -31.097 1.00 90.94 290 SER A O 1
ATOM 2345 N N . ILE A 1 291 ? 5.007 -3.955 -31.635 1.00 90.25 291 ILE A N 1
ATOM 2346 C CA . ILE A 1 291 ? 5.476 -5.164 -30.926 1.00 90.25 291 ILE A CA 1
ATOM 2347 C C . ILE A 1 291 ? 6.784 -5.681 -31.541 1.00 90.25 291 ILE A C 1
ATOM 2349 O O . ILE A 1 291 ? 7.668 -6.161 -30.839 1.00 90.25 291 ILE A O 1
ATOM 2353 N N . ASN A 1 292 ? 6.945 -5.518 -32.857 1.00 91.56 292 ASN A N 1
ATOM 2354 C CA . ASN A 1 292 ? 8.191 -5.855 -33.537 1.00 91.56 292 ASN A CA 1
ATOM 2355 C C . ASN A 1 292 ? 9.351 -4.983 -33.043 1.00 91.56 292 ASN A C 1
ATOM 2357 O O . ASN A 1 292 ? 10.443 -5.501 -32.839 1.00 91.56 292 ASN A O 1
ATOM 2361 N N . ASP A 1 293 ? 9.122 -3.688 -32.803 1.00 92.69 293 ASP A N 1
ATOM 2362 C CA . ASP A 1 293 ? 10.158 -2.801 -32.257 1.00 92.69 293 ASP A CA 1
ATOM 2363 C C . ASP A 1 293 ? 10.534 -3.200 -30.825 1.00 92.69 293 ASP A C 1
ATOM 2365 O O . ASP A 1 293 ? 11.709 -3.156 -30.473 1.00 92.69 293 ASP A O 1
ATOM 2369 N N . TRP A 1 294 ? 9.567 -3.656 -30.020 1.00 92.62 294 TRP A N 1
ATOM 2370 C CA . TRP A 1 294 ? 9.826 -4.238 -28.698 1.00 92.62 294 TRP A CA 1
ATOM 2371 C C . TRP A 1 294 ? 10.725 -5.477 -28.783 1.00 92.62 294 TRP A C 1
ATOM 2373 O O . TRP A 1 294 ? 11.734 -5.556 -28.082 1.00 92.62 294 TRP A O 1
ATOM 2383 N N . ALA A 1 295 ? 10.403 -6.421 -29.671 1.00 93.12 295 ALA A N 1
ATOM 2384 C CA . ALA A 1 295 ? 11.208 -7.625 -29.869 1.00 93.12 295 ALA A CA 1
ATOM 2385 C C . ALA A 1 295 ? 12.635 -7.287 -30.334 1.00 93.12 295 ALA A C 1
ATOM 2387 O O . ALA A 1 295 ? 13.608 -7.774 -29.759 1.00 93.12 295 ALA A O 1
ATOM 2388 N N . ILE A 1 296 ? 12.763 -6.389 -31.318 1.00 93.94 296 ILE A N 1
ATOM 2389 C CA . ILE A 1 296 ? 14.053 -5.917 -31.839 1.00 93.94 296 ILE A CA 1
ATOM 2390 C C . ILE A 1 296 ? 14.870 -5.208 -30.744 1.00 93.94 296 ILE A C 1
ATOM 2392 O O . ILE A 1 296 ? 16.088 -5.410 -30.659 1.00 93.94 296 ILE A O 1
ATOM 2396 N N . ALA A 1 297 ? 14.220 -4.408 -29.892 1.00 93.31 297 ALA A N 1
ATOM 2397 C CA . ALA A 1 297 ? 14.868 -3.749 -28.764 1.00 93.31 297 ALA A CA 1
ATOM 2398 C C . ALA A 1 297 ? 15.430 -4.773 -27.773 1.00 93.31 297 ALA A C 1
ATOM 2400 O O . ALA A 1 297 ? 16.590 -4.662 -27.395 1.00 93.31 297 ALA A O 1
ATOM 2401 N N . PHE A 1 298 ? 14.659 -5.792 -27.391 1.00 93.12 298 PHE A N 1
ATOM 2402 C CA . PHE A 1 298 ? 15.111 -6.803 -26.430 1.00 93.12 298 PHE A CA 1
ATOM 2403 C C . PHE A 1 298 ? 16.271 -7.641 -26.946 1.00 93.12 298 PHE A C 1
ATOM 2405 O O . PHE A 1 298 ? 17.240 -7.841 -26.214 1.00 93.12 298 PHE A O 1
ATOM 2412 N N . THR A 1 299 ? 16.207 -8.085 -28.204 1.00 92.69 299 THR A N 1
ATOM 2413 C CA . THR A 1 299 ? 17.335 -8.775 -28.840 1.00 92.69 299 THR A CA 1
ATOM 2414 C C . THR A 1 299 ? 18.575 -7.886 -28.848 1.00 92.69 299 THR A C 1
ATOM 2416 O O . THR A 1 299 ? 19.668 -8.357 -28.558 1.00 92.69 299 THR A O 1
ATOM 2419 N N . SER A 1 300 ? 18.413 -6.588 -29.116 1.00 93.06 300 SER A N 1
ATOM 2420 C CA . SER A 1 300 ? 19.549 -5.661 -29.138 1.00 93.06 300 SER A CA 1
ATOM 2421 C C . SER A 1 300 ? 20.097 -5.338 -27.752 1.00 93.06 300 SER A C 1
ATOM 2423 O O . SER A 1 300 ? 21.302 -5.174 -27.637 1.00 93.06 300 SER A O 1
ATOM 2425 N N . ILE A 1 301 ? 19.258 -5.273 -26.712 1.00 91.88 301 ILE A N 1
ATOM 2426 C CA . ILE A 1 301 ? 19.697 -5.086 -25.320 1.00 91.88 301 ILE A CA 1
ATOM 2427 C C . ILE A 1 301 ? 20.511 -6.296 -24.852 1.00 91.88 301 ILE A C 1
ATOM 2429 O O . ILE A 1 301 ? 21.557 -6.114 -24.239 1.00 91.88 301 ILE A O 1
ATOM 2433 N N . ALA A 1 302 ? 20.049 -7.515 -25.150 1.00 89.75 302 ALA A N 1
ATOM 2434 C CA . ALA A 1 302 ? 20.724 -8.746 -24.739 1.00 89.75 302 ALA A CA 1
ATOM 2435 C C . ALA A 1 302 ? 22.139 -8.881 -25.335 1.00 89.75 302 ALA A C 1
ATOM 2437 O O . ALA A 1 302 ? 23.028 -9.417 -24.683 1.00 89.75 302 ALA A O 1
ATOM 2438 N N . GLU A 1 303 ? 22.342 -8.363 -26.549 1.00 89.44 303 GLU A N 1
ATOM 2439 C CA . GLU A 1 303 ? 23.606 -8.432 -27.296 1.00 89.44 303 GLU A CA 1
ATOM 2440 C C . GLU A 1 303 ? 24.428 -7.131 -27.230 1.00 89.44 303 GLU A C 1
ATOM 2442 O O . GLU A 1 303 ? 25.371 -6.951 -28.006 1.00 89.44 303 GLU A O 1
ATOM 2447 N N . TYR A 1 304 ? 24.066 -6.186 -26.356 1.00 88.00 304 TYR A N 1
ATOM 2448 C CA . TYR A 1 304 ? 24.707 -4.873 -26.292 1.00 88.00 304 TYR A CA 1
ATOM 2449 C C . TYR A 1 304 ? 25.977 -4.873 -25.431 1.00 88.00 304 TYR A C 1
ATOM 2451 O O . TYR A 1 304 ? 25.926 -5.164 -24.239 1.00 88.00 304 TYR A O 1
ATOM 2459 N N . TYR A 1 305 ? 27.098 -4.423 -26.009 1.00 82.62 305 TYR A N 1
ATOM 2460 C CA . TYR A 1 305 ? 28.393 -4.290 -25.314 1.00 82.62 305 TYR A CA 1
ATOM 2461 C C . TYR A 1 305 ? 28.947 -2.843 -25.298 1.00 82.62 305 TYR A C 1
ATOM 2463 O O . TYR A 1 305 ? 30.147 -2.632 -25.117 1.00 82.62 305 TYR A O 1
ATOM 2471 N N . GLY A 1 306 ? 28.106 -1.827 -25.537 1.00 83.00 306 GLY A N 1
ATOM 2472 C CA . GLY A 1 306 ? 28.513 -0.411 -25.639 1.00 83.00 306 GLY A CA 1
ATOM 2473 C C . GLY A 1 306 ? 28.418 0.382 -24.327 1.00 83.00 306 GLY A C 1
ATOM 2474 O O . GLY A 1 306 ? 28.333 -0.196 -23.260 1.00 83.00 306 GLY A O 1
ATOM 2475 N N . ASP A 1 307 ? 28.416 1.718 -24.374 1.00 84.12 307 ASP A N 1
ATOM 2476 C CA . ASP A 1 307 ? 28.240 2.573 -23.182 1.00 84.12 307 ASP A CA 1
ATOM 2477 C C . ASP A 1 307 ? 26.863 2.341 -22.510 1.00 84.12 307 ASP A C 1
ATOM 2479 O O . ASP A 1 307 ? 25.833 2.525 -23.172 1.00 84.12 307 ASP A O 1
ATOM 2483 N N . PRO A 1 308 ? 26.801 1.955 -21.221 1.00 83.25 308 PRO A N 1
ATOM 2484 C CA . PRO A 1 308 ? 25.544 1.645 -20.541 1.00 83.25 308 PRO A CA 1
ATOM 2485 C C . PRO A 1 308 ? 24.617 2.865 -20.398 1.00 83.25 308 PRO A C 1
ATOM 2487 O O . PRO A 1 308 ? 23.401 2.694 -20.296 1.00 83.25 308 PRO A O 1
ATOM 2490 N N . ASN A 1 309 ? 25.140 4.095 -20.485 1.00 85.06 309 ASN A N 1
ATOM 2491 C CA . ASN A 1 309 ? 24.315 5.308 -20.473 1.00 85.06 309 ASN A CA 1
ATOM 2492 C C . ASN A 1 309 ? 23.349 5.385 -21.666 1.00 85.06 309 ASN A C 1
ATOM 2494 O O . ASN A 1 309 ? 22.306 6.034 -21.574 1.00 85.06 309 ASN A O 1
ATOM 2498 N N . LEU A 1 310 ? 23.655 4.700 -22.775 1.00 87.81 310 LEU A N 1
ATOM 2499 C CA . LEU A 1 310 ? 22.785 4.672 -23.954 1.00 87.81 310 LEU A CA 1
ATOM 2500 C C . LEU A 1 310 ? 21.529 3.812 -23.748 1.00 87.81 310 LEU A C 1
ATOM 2502 O O . LEU A 1 310 ? 20.550 3.989 -24.473 1.00 87.81 310 LEU A O 1
ATOM 2506 N N . LEU A 1 311 ? 21.528 2.911 -22.759 1.00 89.12 311 LEU A N 1
ATOM 2507 C CA . LEU A 1 311 ? 20.384 2.043 -22.470 1.00 89.12 311 LEU A CA 1
ATOM 2508 C C . LEU A 1 311 ? 19.301 2.743 -21.645 1.00 89.12 311 LEU A C 1
ATOM 2510 O O . LEU A 1 311 ? 18.122 2.426 -21.791 1.00 89.12 311 LEU A O 1
ATOM 2514 N N . LEU A 1 312 ? 19.659 3.725 -20.815 1.00 88.25 312 LEU A N 1
ATOM 2515 C CA . LEU A 1 312 ? 18.705 4.392 -19.927 1.00 88.25 312 LEU A CA 1
ATOM 2516 C C . LEU A 1 312 ? 17.556 5.102 -20.670 1.00 88.25 312 LEU A C 1
ATOM 2518 O O . LEU A 1 312 ? 16.399 4.887 -20.294 1.00 88.25 312 LEU A O 1
ATOM 2522 N N . PRO A 1 313 ? 17.800 5.890 -21.739 1.00 90.94 313 PRO A N 1
ATOM 2523 C CA . PRO A 1 313 ? 16.717 6.459 -22.541 1.00 90.94 313 PRO A CA 1
ATOM 2524 C C . PRO A 1 313 ? 15.794 5.389 -23.136 1.00 90.94 313 PRO A C 1
ATOM 2526 O O . PRO A 1 313 ? 14.577 5.579 -23.178 1.00 90.94 313 PRO A O 1
ATOM 2529 N N . LEU A 1 314 ? 16.354 4.246 -23.553 1.00 91.62 314 LEU A N 1
ATOM 2530 C CA . LEU A 1 314 ? 15.574 3.126 -24.072 1.00 91.62 314 LEU A CA 1
ATOM 2531 C C . LEU A 1 314 ? 14.710 2.494 -22.973 1.00 91.62 314 LEU A C 1
ATOM 2533 O O . LEU A 1 314 ? 13.514 2.313 -23.189 1.00 91.62 314 LEU A O 1
ATOM 2537 N N . PHE A 1 315 ? 15.257 2.225 -21.784 1.00 92.00 315 PHE A N 1
ATOM 2538 C CA . PHE A 1 315 ? 14.477 1.695 -20.661 1.00 92.00 315 PHE A CA 1
ATOM 2539 C C . PHE A 1 315 ? 13.339 2.632 -20.252 1.00 92.00 315 PHE A C 1
ATOM 2541 O O . PHE A 1 315 ? 12.214 2.171 -20.064 1.00 92.00 315 PHE A O 1
ATOM 2548 N N . HIS A 1 316 ? 13.581 3.945 -20.190 1.00 89.25 316 HIS A N 1
ATOM 2549 C CA . HIS A 1 316 ? 12.521 4.923 -19.934 1.00 89.25 316 HIS A CA 1
ATOM 2550 C C . HIS A 1 316 ? 11.432 4.895 -21.008 1.00 89.25 316 HIS A C 1
ATOM 2552 O O . HIS A 1 316 ? 10.242 4.935 -20.686 1.00 89.25 316 HIS A O 1
ATOM 2558 N N . ARG A 1 317 ? 11.827 4.811 -22.282 1.00 91.56 317 ARG A N 1
ATOM 2559 C CA . ARG A 1 317 ? 10.902 4.750 -23.413 1.00 91.56 317 ARG A CA 1
ATOM 2560 C C . ARG A 1 317 ? 10.038 3.490 -23.374 1.00 91.56 317 ARG A C 1
ATOM 2562 O O . ARG A 1 317 ? 8.821 3.606 -23.508 1.00 91.56 317 ARG A O 1
ATOM 2569 N N . LEU A 1 318 ? 10.651 2.327 -23.157 1.00 91.50 318 LEU A N 1
ATOM 2570 C CA . LEU A 1 318 ? 9.962 1.043 -23.020 1.00 91.50 318 LEU A CA 1
ATOM 2571 C C . LEU A 1 318 ? 9.013 1.061 -21.813 1.00 91.50 318 LEU A C 1
ATOM 2573 O O . LEU A 1 318 ? 7.840 0.735 -21.959 1.00 91.50 318 LEU A O 1
ATOM 2577 N N . ASN A 1 319 ? 9.469 1.548 -20.654 1.00 90.31 319 ASN A N 1
ATOM 2578 C CA . ASN A 1 319 ? 8.634 1.670 -19.457 1.00 90.31 319 ASN A CA 1
ATOM 2579 C C . ASN A 1 319 ? 7.396 2.552 -19.700 1.00 90.31 319 ASN A C 1
ATOM 2581 O O . ASN A 1 319 ? 6.273 2.163 -19.388 1.00 90.31 319 ASN A O 1
ATOM 2585 N N . LYS A 1 320 ? 7.590 3.730 -20.312 1.00 88.44 320 LYS A N 1
ATOM 2586 C CA . LYS A 1 320 ? 6.498 4.660 -20.640 1.00 88.44 320 LYS A CA 1
ATOM 2587 C C . LYS A 1 320 ? 5.498 4.036 -21.619 1.00 88.44 320 LYS A C 1
ATOM 2589 O O . LYS A 1 320 ? 4.295 4.178 -21.417 1.00 88.44 320 LYS A O 1
ATOM 2594 N N . ASP A 1 321 ? 5.982 3.364 -22.666 1.00 88.94 321 ASP A N 1
ATOM 2595 C CA . ASP A 1 321 ? 5.126 2.703 -23.663 1.00 88.94 321 ASP A CA 1
ATOM 2596 C C . ASP A 1 321 ? 4.334 1.534 -23.054 1.00 88.94 321 ASP A C 1
ATOM 2598 O O . ASP A 1 321 ? 3.141 1.396 -23.330 1.00 88.94 321 ASP A O 1
ATOM 2602 N N . TYR A 1 322 ? 4.961 0.746 -22.173 1.00 88.25 322 TYR A N 1
ATOM 2603 C CA . TYR A 1 322 ? 4.299 -0.342 -21.452 1.00 88.25 322 TYR A CA 1
ATOM 2604 C C . TYR A 1 322 ? 3.143 0.166 -20.592 1.00 88.25 322 TYR A C 1
ATOM 2606 O O . TYR A 1 322 ? 2.006 -0.285 -20.750 1.00 88.25 322 TYR A O 1
ATOM 2614 N N . TRP A 1 323 ? 3.402 1.145 -19.721 1.00 85.06 323 TRP A N 1
ATOM 2615 C CA . TRP A 1 323 ? 2.358 1.705 -18.866 1.00 85.06 323 TRP A CA 1
ATOM 2616 C C . TRP A 1 323 ? 1.237 2.348 -19.688 1.00 85.06 323 TRP A C 1
ATOM 2618 O O . TRP A 1 323 ? 0.064 2.085 -19.435 1.00 85.06 323 TRP A O 1
ATOM 2628 N N . ALA A 1 324 ? 1.565 3.094 -20.746 1.00 84.12 324 ALA A N 1
ATOM 2629 C CA . ALA A 1 324 ? 0.556 3.707 -21.611 1.00 84.12 324 ALA A CA 1
ATOM 2630 C C . ALA A 1 324 ? -0.411 2.685 -22.245 1.00 84.12 324 ALA A C 1
ATOM 2632 O O . ALA A 1 324 ? -1.600 2.974 -22.383 1.00 84.12 324 ALA A O 1
ATOM 2633 N N . LYS A 1 325 ? 0.069 1.488 -22.608 1.00 82.25 325 LYS A N 1
ATOM 2634 C CA . LYS A 1 325 ? -0.755 0.429 -23.222 1.00 82.25 325 LYS A CA 1
ATOM 2635 C C . LYS A 1 325 ? -1.550 -0.406 -22.224 1.00 82.25 325 LYS A C 1
ATOM 2637 O O . LYS A 1 325 ? -2.597 -0.935 -22.587 1.00 82.25 325 LYS A O 1
ATOM 2642 N N . THR A 1 326 ? -1.055 -0.542 -20.999 1.00 78.50 326 THR A N 1
ATOM 2643 C CA . THR A 1 326 ? -1.641 -1.433 -19.981 1.00 78.50 326 THR A CA 1
ATOM 2644 C C . THR A 1 326 ? -2.695 -0.760 -19.107 1.00 78.50 326 THR A C 1
ATOM 2646 O O . THR A 1 326 ? -3.488 -1.441 -18.461 1.00 78.50 326 THR A O 1
ATOM 2649 N N . ILE A 1 327 ? -2.732 0.572 -19.105 1.00 77.31 327 ILE A N 1
ATOM 2650 C CA . ILE A 1 327 ? -3.666 1.364 -18.303 1.00 77.31 327 ILE A CA 1
ATOM 2651 C C . ILE A 1 327 ? -5.087 1.400 -18.900 1.00 77.31 327 ILE A C 1
ATOM 2653 O O . ILE A 1 327 ? -6.070 1.395 -18.158 1.00 77.31 327 ILE A O 1
ATOM 2657 N N . ASP A 1 328 ? -5.232 1.440 -20.228 1.00 69.00 328 ASP A N 1
ATOM 2658 C CA . ASP A 1 328 ? -6.552 1.543 -20.862 1.00 69.00 328 ASP A CA 1
ATOM 2659 C C . ASP A 1 328 ? -7.199 0.155 -20.991 1.00 69.00 328 ASP A C 1
ATOM 2661 O O . ASP A 1 328 ? -6.796 -0.695 -21.789 1.00 69.00 328 ASP A O 1
ATOM 2665 N N . THR A 1 329 ? -8.252 -0.056 -20.200 1.00 61.84 329 THR A N 1
ATOM 2666 C CA . THR A 1 329 ? -9.009 -1.312 -20.115 1.00 61.84 329 THR A CA 1
ATOM 2667 C C . THR A 1 329 ? -9.625 -1.740 -21.446 1.00 61.84 329 THR A C 1
ATOM 2669 O O . THR A 1 329 ? -9.863 -2.931 -21.651 1.00 61.84 329 THR A O 1
ATOM 2672 N N . ARG A 1 330 ? -9.828 -0.814 -22.393 1.00 64.44 330 ARG A N 1
ATOM 2673 C CA . ARG A 1 330 ? -10.302 -1.142 -23.749 1.00 64.44 330 ARG A CA 1
ATOM 2674 C C . ARG A 1 330 ? -9.255 -1.901 -24.557 1.00 64.44 330 ARG A C 1
ATOM 2676 O O . ARG A 1 330 ? -9.615 -2.647 -25.465 1.00 64.44 330 ARG A O 1
ATOM 2683 N N . TYR A 1 331 ? -7.975 -1.739 -24.223 1.00 63.97 331 TYR A N 1
ATOM 2684 C CA . TYR A 1 331 ? -6.873 -2.429 -24.888 1.00 63.97 331 TYR A CA 1
ATOM 2685 C C . TYR A 1 331 ? -6.404 -3.677 -24.148 1.00 63.97 331 TYR A C 1
ATOM 2687 O O . TYR A 1 331 ? -5.575 -4.392 -24.706 1.00 63.97 331 TYR A O 1
ATOM 2695 N N . LEU A 1 332 ? -6.949 -4.002 -22.968 1.00 61.31 332 LEU A N 1
ATOM 2696 C CA . LEU A 1 332 ? -6.564 -5.208 -22.221 1.00 61.31 332 LEU A CA 1
ATOM 2697 C C . LEU A 1 332 ? -6.797 -6.501 -23.031 1.00 61.31 332 LEU A C 1
ATOM 2699 O O . LEU A 1 332 ? -6.079 -7.479 -22.860 1.00 61.31 332 LEU A O 1
ATOM 2703 N N . PHE A 1 333 ? -7.765 -6.485 -23.954 1.00 67.06 333 PHE A N 1
ATOM 2704 C CA . PHE A 1 333 ? -8.089 -7.606 -24.847 1.00 67.06 333 PHE A CA 1
ATOM 2705 C C . PHE A 1 333 ? -7.557 -7.438 -26.276 1.00 67.06 333 PHE A C 1
ATOM 2707 O O . PHE A 1 333 ? -7.886 -8.232 -27.158 1.00 67.06 333 PHE A O 1
ATOM 2714 N N . ASN A 1 334 ? -6.748 -6.408 -26.539 1.00 81.38 334 ASN A N 1
ATOM 2715 C CA . ASN A 1 334 ? -6.070 -6.287 -27.822 1.00 81.38 334 ASN A CA 1
ATOM 2716 C C . ASN A 1 334 ? -4.950 -7.345 -27.879 1.00 81.38 334 ASN A C 1
ATOM 2718 O O . ASN A 1 334 ? -4.120 -7.373 -26.964 1.00 81.38 334 ASN A O 1
ATOM 2722 N N . PRO A 1 335 ? -4.862 -8.171 -28.943 1.00 83.12 335 PRO A N 1
ATOM 2723 C CA . PRO A 1 335 ? -3.753 -9.108 -29.133 1.00 83.12 335 PRO A CA 1
ATOM 2724 C C . PRO A 1 335 ? -2.374 -8.467 -28.940 1.00 83.12 335 PRO A C 1
ATOM 2726 O O . PRO A 1 335 ? -1.459 -9.111 -28.438 1.00 83.12 335 PRO A O 1
ATOM 2729 N N . ALA A 1 336 ? -2.239 -7.181 -29.279 1.00 80.31 336 ALA A N 1
ATOM 2730 C CA . ALA A 1 336 ? -0.999 -6.445 -29.102 1.00 80.31 336 ALA A CA 1
ATOM 2731 C C . ALA A 1 336 ? -0.597 -6.239 -27.634 1.00 80.31 336 ALA A C 1
ATOM 2733 O O . ALA A 1 336 ? 0.578 -6.347 -27.291 1.00 80.31 336 ALA A O 1
ATOM 2734 N N . THR A 1 337 ? -1.566 -5.950 -26.767 1.00 81.44 337 THR A N 1
ATOM 2735 C CA . THR A 1 337 ? -1.339 -5.760 -25.329 1.00 81.44 337 THR A CA 1
ATOM 2736 C C . THR A 1 337 ? -1.084 -7.099 -24.645 1.00 81.44 337 THR A C 1
ATOM 2738 O O . THR A 1 337 ? -0.202 -7.190 -23.799 1.00 81.44 337 THR A O 1
ATOM 2741 N N . ALA A 1 338 ? -1.789 -8.158 -25.057 1.00 83.44 338 ALA A N 1
ATOM 2742 C CA . ALA A 1 338 ? -1.542 -9.514 -24.565 1.00 83.44 338 ALA A CA 1
ATOM 2743 C C . ALA A 1 338 ? -0.108 -9.980 -24.875 1.00 83.44 338 ALA A C 1
ATOM 2745 O O . ALA A 1 338 ? 0.603 -10.411 -23.972 1.00 83.44 338 ALA A O 1
ATOM 2746 N N . GLN A 1 339 ? 0.358 -9.795 -26.115 1.00 86.62 339 GLN A N 1
ATOM 2747 C CA . GLN A 1 339 ? 1.750 -10.084 -26.488 1.00 86.62 339 GLN A CA 1
ATOM 2748 C C . GLN A 1 339 ? 2.745 -9.235 -25.691 1.00 86.62 339 GLN A C 1
ATOM 2750 O O . GLN A 1 339 ? 3.788 -9.727 -25.274 1.00 86.62 339 GLN A O 1
ATOM 2755 N N . LEU A 1 340 ? 2.420 -7.969 -25.418 1.00 86.81 340 LEU A N 1
ATOM 2756 C CA . LEU A 1 340 ? 3.267 -7.125 -24.580 1.00 86.81 340 LEU A CA 1
ATOM 2757 C C . LEU A 1 340 ? 3.373 -7.654 -23.137 1.00 86.81 340 LEU A C 1
ATOM 2759 O O . LEU A 1 340 ? 4.458 -7.621 -22.559 1.00 86.81 340 LEU A O 1
ATOM 2763 N N . HIS A 1 341 ? 2.289 -8.191 -22.569 1.00 85.12 341 HIS A N 1
ATOM 2764 C CA . HIS A 1 341 ? 2.327 -8.870 -21.270 1.00 85.12 341 HIS A CA 1
ATOM 2765 C C . HIS A 1 341 ? 3.186 -10.138 -21.292 1.00 85.12 341 HIS A C 1
ATOM 2767 O O . HIS A 1 341 ? 3.936 -10.367 -20.346 1.00 85.12 341 HIS A O 1
ATOM 2773 N N . GLU A 1 342 ? 3.134 -10.926 -22.370 1.00 87.62 342 GLU A N 1
ATOM 2774 C CA . GLU A 1 342 ? 4.003 -12.101 -22.551 1.00 87.62 342 GLU A CA 1
ATOM 2775 C C . GLU A 1 342 ? 5.490 -11.717 -22.620 1.00 87.62 342 GLU A C 1
ATOM 2777 O O . GLU A 1 342 ? 6.353 -12.454 -22.145 1.00 87.62 342 GLU A O 1
ATOM 2782 N N . MET A 1 343 ? 5.792 -10.540 -23.171 1.00 87.44 343 MET A N 1
ATOM 2783 C CA . MET A 1 343 ? 7.146 -9.997 -23.285 1.00 87.44 343 MET A CA 1
ATOM 2784 C C . MET A 1 343 ? 7.667 -9.362 -21.982 1.00 87.44 343 MET A C 1
ATOM 2786 O O . MET A 1 343 ? 8.877 -9.208 -21.804 1.00 87.44 343 MET A O 1
ATOM 2790 N N . MET A 1 344 ? 6.788 -9.006 -21.044 1.00 88.81 344 MET A N 1
ATOM 2791 C CA . MET A 1 344 ? 7.164 -8.253 -19.846 1.00 88.81 344 MET A CA 1
ATOM 2792 C C . MET A 1 344 ? 8.168 -8.971 -18.918 1.00 88.81 344 MET A C 1
ATOM 2794 O O . MET A 1 344 ? 9.125 -8.330 -18.473 1.00 88.81 344 MET A O 1
ATOM 2798 N N . PRO A 1 345 ? 8.061 -10.290 -18.655 1.00 90.00 345 PRO A N 1
ATOM 2799 C CA . PRO A 1 345 ? 9.069 -11.008 -17.871 1.00 90.00 345 PRO A CA 1
ATOM 2800 C C . PRO A 1 345 ? 10.484 -10.911 -18.460 1.00 90.00 345 PRO A C 1
ATOM 2802 O O . PRO A 1 345 ? 11.464 -10.839 -17.713 1.00 90.00 345 PRO A O 1
ATOM 2805 N N . GLN A 1 346 ? 10.610 -10.856 -19.792 1.00 90.44 346 GLN A N 1
ATOM 2806 C CA . GLN A 1 346 ? 11.901 -10.678 -20.460 1.00 90.44 346 GLN A CA 1
ATOM 2807 C C . GLN A 1 346 ? 12.475 -9.281 -20.200 1.00 90.44 346 GLN A C 1
ATOM 2809 O O . GLN A 1 346 ? 13.661 -9.166 -19.893 1.00 90.44 346 GLN A O 1
ATOM 2814 N N . PHE A 1 347 ? 11.646 -8.232 -20.249 1.00 90.31 347 PHE A N 1
ATOM 2815 C CA . PHE A 1 347 ? 12.066 -6.872 -19.893 1.00 90.31 347 PHE A CA 1
ATOM 2816 C C . PHE A 1 347 ? 12.602 -6.796 -18.462 1.00 90.31 347 PHE A C 1
ATOM 2818 O O . PHE A 1 347 ? 13.702 -6.290 -18.242 1.00 90.31 347 PHE A O 1
ATOM 2825 N N . ILE A 1 348 ? 11.853 -7.347 -17.499 1.00 88.69 348 ILE A N 1
ATOM 2826 C CA . ILE A 1 348 ? 12.243 -7.376 -16.081 1.00 88.69 348 ILE A CA 1
ATOM 2827 C C . ILE A 1 348 ? 13.563 -8.130 -15.908 1.00 88.69 348 ILE A C 1
ATOM 2829 O O . ILE A 1 348 ? 14.446 -7.667 -15.185 1.00 88.69 348 ILE A O 1
ATOM 2833 N N . THR A 1 349 ? 13.727 -9.259 -16.601 1.00 90.38 349 THR A N 1
ATOM 2834 C CA . THR A 1 349 ? 14.960 -10.056 -16.563 1.00 90.38 349 THR A CA 1
ATOM 2835 C C . THR A 1 349 ? 16.153 -9.260 -17.093 1.00 90.38 349 THR A C 1
ATOM 2837 O O . THR A 1 349 ? 17.160 -9.150 -16.399 1.00 90.38 349 THR A O 1
ATOM 2840 N N . LEU A 1 350 ? 16.036 -8.643 -18.274 1.00 88.94 350 LEU A N 1
ATOM 2841 C CA . LEU A 1 350 ? 17.109 -7.833 -18.867 1.00 88.94 350 LEU A CA 1
ATOM 2842 C C . LEU A 1 350 ? 17.476 -6.635 -17.983 1.00 88.94 350 LEU A C 1
ATOM 2844 O O . LEU A 1 350 ? 18.657 -6.363 -17.771 1.00 88.94 350 LEU A O 1
ATOM 2848 N N . LEU A 1 351 ? 16.477 -5.953 -17.419 1.00 88.44 351 LEU A N 1
ATOM 2849 C CA . LEU A 1 351 ? 16.691 -4.828 -16.511 1.00 88.44 351 LEU A CA 1
ATOM 2850 C C . LEU A 1 351 ? 17.360 -5.273 -15.202 1.00 88.44 351 LEU A C 1
ATOM 2852 O O . LEU A 1 351 ? 18.245 -4.584 -14.701 1.00 88.44 351 LEU A O 1
ATOM 2856 N N . THR A 1 352 ? 16.989 -6.442 -14.675 1.00 87.38 352 THR A N 1
ATOM 2857 C CA . THR A 1 352 ? 17.617 -7.030 -13.483 1.00 87.38 352 THR A CA 1
ATOM 2858 C C . THR A 1 352 ? 19.079 -7.368 -13.751 1.00 87.38 352 THR A C 1
ATOM 2860 O O . THR A 1 352 ? 19.937 -6.945 -12.984 1.00 87.38 352 THR A O 1
ATOM 2863 N N . ILE A 1 353 ? 19.387 -8.048 -14.862 1.00 87.69 353 ILE A N 1
ATOM 2864 C CA . ILE A 1 353 ? 20.773 -8.367 -15.246 1.00 87.69 353 ILE A CA 1
ATOM 2865 C C . ILE A 1 353 ? 21.581 -7.075 -15.426 1.00 87.69 353 ILE A C 1
ATOM 2867 O O . ILE A 1 353 ? 22.727 -6.994 -14.986 1.00 87.69 353 ILE A O 1
ATOM 2871 N N . PHE A 1 354 ? 20.984 -6.036 -16.016 1.00 87.94 354 PHE A N 1
ATOM 2872 C CA . PHE A 1 354 ? 21.628 -4.732 -16.174 1.00 87.94 354 PHE A CA 1
ATOM 2873 C C . PHE A 1 354 ? 21.963 -4.092 -14.824 1.00 87.94 354 PHE A C 1
ATOM 2875 O O . PHE A 1 354 ? 23.109 -3.703 -14.593 1.00 87.94 354 PHE A O 1
ATOM 2882 N N . ILE A 1 355 ? 21.004 -4.045 -13.901 1.00 86.38 355 ILE A N 1
ATOM 2883 C CA . ILE A 1 355 ? 21.205 -3.506 -12.552 1.00 86.38 355 ILE A CA 1
ATOM 2884 C C . ILE A 1 355 ? 22.242 -4.327 -11.779 1.00 86.38 355 ILE A C 1
ATOM 2886 O O . ILE A 1 355 ? 23.118 -3.735 -11.156 1.00 86.38 355 ILE A O 1
ATOM 2890 N N . GLU A 1 356 ? 22.187 -5.660 -11.849 1.00 86.06 356 GLU A N 1
ATOM 2891 C CA . GLU A 1 356 ? 23.160 -6.559 -11.211 1.00 86.06 356 GLU A CA 1
ATOM 2892 C C . GLU A 1 356 ? 24.573 -6.357 -11.770 1.00 86.06 356 GLU A C 1
ATOM 2894 O O . GLU A 1 356 ? 25.554 -6.366 -11.019 1.00 86.06 356 GLU A O 1
ATOM 2899 N N . SER A 1 357 ? 24.690 -6.144 -13.086 1.00 82.62 357 SER A N 1
ATOM 2900 C CA . SER A 1 357 ? 25.974 -5.831 -13.712 1.00 82.62 357 SER A CA 1
ATOM 2901 C C . SER A 1 357 ? 26.545 -4.550 -13.103 1.00 82.62 357 SER A C 1
ATOM 2903 O O . SER A 1 357 ? 27.656 -4.585 -12.583 1.00 82.62 357 SER A O 1
ATOM 2905 N N . ILE A 1 358 ? 25.746 -3.479 -13.013 1.00 79.50 358 ILE A N 1
ATOM 2906 C CA . ILE A 1 358 ? 26.145 -2.193 -12.426 1.00 79.50 358 ILE A CA 1
ATOM 2907 C C . ILE A 1 358 ? 26.433 -2.310 -10.923 1.00 79.50 358 ILE A C 1
ATOM 2909 O O . ILE A 1 358 ? 27.414 -1.741 -10.445 1.00 79.50 358 ILE A O 1
ATOM 2913 N N . SER A 1 359 ? 25.631 -3.066 -10.167 1.00 72.56 359 SER A N 1
ATOM 2914 C CA . SER A 1 359 ? 25.805 -3.214 -8.718 1.00 72.56 359 SER A CA 1
ATOM 2915 C C . SER A 1 359 ? 27.101 -3.938 -8.361 1.00 72.56 359 SER A C 1
ATOM 2917 O O . SER A 1 359 ? 27.790 -3.564 -7.413 1.00 72.56 359 SER A O 1
ATOM 2919 N N . ASN A 1 360 ? 27.479 -4.958 -9.134 1.00 67.94 360 ASN A N 1
ATOM 2920 C CA . ASN A 1 360 ? 28.754 -5.646 -8.934 1.00 67.94 360 ASN A CA 1
ATOM 2921 C C . ASN A 1 360 ? 29.951 -4.700 -9.163 1.00 67.94 360 ASN A C 1
ATOM 2923 O O . ASN A 1 360 ? 30.992 -4.858 -8.511 1.00 67.94 360 ASN A O 1
ATOM 2927 N N . PHE A 1 361 ? 29.795 -3.670 -10.011 1.00 55.91 361 PHE A N 1
ATOM 2928 C CA . PHE A 1 361 ? 30.783 -2.595 -10.134 1.00 55.91 361 PHE A CA 1
ATOM 2929 C C . PHE A 1 361 ? 30.822 -1.698 -8.894 1.00 55.91 361 PHE A C 1
ATOM 2931 O O . PHE A 1 361 ? 31.918 -1.446 -8.401 1.00 55.91 361 PHE A O 1
ATOM 2938 N N . THR A 1 362 ? 29.684 -1.268 -8.349 1.00 52.53 362 THR A N 1
ATOM 2939 C CA . THR A 1 362 ? 29.632 -0.297 -7.236 1.00 52.53 362 THR A CA 1
ATOM 2940 C C . THR A 1 362 ? 29.922 -0.895 -5.849 1.00 52.53 362 THR A C 1
ATOM 2942 O O . THR A 1 362 ? 30.588 -0.249 -5.045 1.00 52.53 362 THR A O 1
ATOM 2945 N N . PHE A 1 363 ? 29.506 -2.132 -5.548 1.00 49.75 363 PHE A N 1
ATOM 2946 C CA . PHE A 1 363 ? 29.601 -2.715 -4.191 1.00 49.75 363 PHE A CA 1
ATOM 2947 C C . PHE A 1 363 ? 30.902 -3.482 -3.877 1.00 49.75 363 PHE A C 1
ATOM 2949 O O . PHE A 1 363 ? 31.083 -3.960 -2.757 1.00 49.75 363 PHE A O 1
ATOM 2956 N N . SER A 1 364 ? 31.851 -3.581 -4.814 1.00 45.41 364 SER A N 1
ATOM 2957 C CA . SER A 1 364 ? 33.123 -4.305 -4.597 1.00 45.41 364 SER A CA 1
ATOM 2958 C C . SER A 1 364 ? 34.111 -3.619 -3.625 1.00 45.41 364 SER A C 1
ATOM 2960 O O . SER A 1 364 ? 35.229 -4.109 -3.465 1.00 45.41 364 SER A O 1
ATOM 2962 N N . SER A 1 365 ? 33.765 -2.491 -2.995 1.00 36.84 365 SER A N 1
ATOM 2963 C CA . SER A 1 365 ? 34.702 -1.686 -2.187 1.00 36.84 365 SER A CA 1
ATOM 2964 C C . SER A 1 365 ? 34.283 -1.424 -0.733 1.00 36.84 365 SER A C 1
ATOM 2966 O O . SER A 1 365 ? 35.077 -0.849 0.011 1.00 36.84 365 SER A O 1
ATOM 2968 N N . THR A 1 366 ? 33.117 -1.882 -0.261 1.00 34.75 366 THR A N 1
ATOM 2969 C CA . THR A 1 366 ? 32.666 -1.609 1.120 1.00 34.75 366 THR A CA 1
ATOM 2970 C C . THR A 1 366 ? 32.076 -2.840 1.827 1.00 34.75 366 THR A C 1
ATOM 2972 O O . THR A 1 366 ? 30.949 -3.252 1.594 1.00 34.75 366 THR A O 1
ATOM 2975 N N . ASN A 1 367 ? 32.874 -3.416 2.739 1.00 39.06 367 ASN A N 1
ATOM 2976 C CA . ASN A 1 367 ? 32.491 -4.254 3.892 1.00 39.06 367 ASN A CA 1
ATOM 2977 C C . ASN A 1 367 ? 31.283 -5.205 3.733 1.00 39.06 367 ASN A C 1
ATOM 2979 O O . ASN A 1 367 ? 30.275 -5.086 4.427 1.00 39.06 367 ASN A O 1
ATOM 2983 N N . THR A 1 368 ? 31.442 -6.254 2.930 1.00 33.38 368 THR A N 1
ATOM 2984 C CA . THR A 1 368 ? 30.493 -7.377 2.812 1.00 33.38 368 THR A CA 1
ATOM 2985 C C . THR A 1 368 ? 30.738 -8.510 3.825 1.00 33.38 368 THR A C 1
ATOM 2987 O O . THR A 1 368 ? 30.336 -9.639 3.588 1.00 33.38 368 THR A O 1
ATOM 2990 N N . GLN A 1 369 ? 31.396 -8.263 4.966 1.00 33.38 369 GLN A N 1
ATOM 2991 C CA . GLN A 1 369 ? 31.677 -9.325 5.957 1.00 33.38 369 GLN A CA 1
ATOM 2992 C C . GLN A 1 369 ? 30.733 -9.359 7.168 1.00 33.38 369 GLN A C 1
ATOM 2994 O O . GLN A 1 369 ? 30.768 -10.324 7.930 1.00 33.38 369 GLN A O 1
ATOM 2999 N N . THR A 1 370 ? 29.856 -8.370 7.355 1.00 33.41 370 THR A N 1
ATOM 3000 C CA . THR A 1 370 ? 29.080 -8.262 8.607 1.00 33.41 370 THR A CA 1
ATOM 3001 C C . THR A 1 370 ? 27.594 -8.601 8.484 1.00 33.41 370 THR A C 1
ATOM 3003 O O . THR A 1 370 ? 26.969 -8.843 9.508 1.00 33.41 370 THR A O 1
ATOM 3006 N N . VAL A 1 371 ? 27.025 -8.666 7.273 1.00 32.59 371 VAL A N 1
ATOM 3007 C CA . VAL A 1 371 ? 25.582 -8.942 7.073 1.00 32.59 371 VAL A CA 1
ATOM 3008 C C . VAL A 1 371 ? 25.312 -10.372 6.581 1.00 32.59 371 VAL A C 1
ATOM 3010 O O . VAL A 1 371 ? 24.309 -10.964 6.962 1.00 32.59 371 VAL A O 1
ATOM 3013 N N . GLN A 1 372 ? 26.229 -10.985 5.821 1.00 32.28 372 GLN A N 1
ATOM 3014 C CA . GLN A 1 372 ? 26.093 -12.391 5.397 1.00 32.28 372 GLN A CA 1
ATOM 3015 C C . GLN A 1 372 ? 26.223 -13.383 6.569 1.00 32.28 372 GLN A C 1
ATOM 3017 O O . GLN A 1 372 ? 25.485 -14.361 6.636 1.00 32.28 372 GLN A O 1
ATOM 3022 N N . ASN A 1 373 ? 27.072 -13.087 7.559 1.00 34.00 373 ASN A N 1
ATOM 3023 C CA . ASN A 1 373 ? 27.332 -13.992 8.687 1.00 34.00 373 ASN A CA 1
ATOM 3024 C C . ASN A 1 373 ? 26.173 -14.100 9.703 1.00 34.00 373 ASN A C 1
ATOM 3026 O O . ASN A 1 373 ? 26.159 -15.015 10.531 1.00 34.00 373 ASN A O 1
ATOM 3030 N N . THR A 1 374 ? 25.200 -13.187 9.661 1.00 31.64 374 THR A N 1
ATOM 3031 C CA . THR A 1 374 ? 24.047 -13.172 10.579 1.00 31.64 374 THR A CA 1
ATOM 3032 C C . THR A 1 374 ? 22.830 -13.919 10.031 1.00 31.64 374 THR A C 1
ATOM 3034 O O . THR A 1 374 ? 22.008 -14.368 10.824 1.00 31.64 374 THR A O 1
ATOM 3037 N N . LEU A 1 375 ? 22.738 -14.112 8.710 1.00 32.94 375 LEU A N 1
ATOM 3038 C CA . LEU A 1 375 ? 21.637 -14.829 8.047 1.00 32.94 375 LEU A CA 1
ATOM 3039 C C . LEU A 1 375 ? 21.958 -16.309 7.778 1.00 32.94 375 LEU A C 1
ATOM 3041 O O . LEU A 1 375 ? 21.061 -17.146 7.831 1.00 32.94 375 LEU A O 1
ATOM 3045 N N . GLU A 1 376 ? 23.232 -16.672 7.595 1.00 32.75 376 GLU A N 1
ATOM 3046 C CA . GLU A 1 376 ? 23.631 -18.082 7.420 1.00 32.75 376 GLU A CA 1
ATOM 3047 C C . GLU A 1 376 ? 23.549 -18.909 8.719 1.00 32.75 376 GLU A C 1
ATOM 3049 O O . GLU A 1 376 ? 23.484 -20.134 8.671 1.00 32.75 376 GLU A O 1
ATOM 3054 N N . ASN A 1 377 ? 23.467 -18.264 9.889 1.00 33.09 377 ASN A N 1
ATOM 3055 C CA . ASN A 1 377 ? 23.377 -18.953 11.184 1.00 33.09 377 ASN A CA 1
ATOM 3056 C C . ASN A 1 377 ? 21.939 -19.217 11.676 1.00 33.09 377 ASN A C 1
ATOM 3058 O O . ASN A 1 377 ? 21.767 -19.776 12.758 1.00 33.09 377 ASN A O 1
ATOM 3062 N N . THR A 1 378 ? 20.905 -18.852 10.908 1.00 34.25 378 THR A N 1
ATOM 3063 C CA . THR A 1 378 ? 19.490 -19.093 11.271 1.00 34.25 378 THR A CA 1
ATOM 3064 C C . THR A 1 378 ? 18.742 -20.041 10.328 1.00 34.25 378 THR A C 1
ATOM 3066 O O . THR A 1 378 ? 17.605 -20.398 10.616 1.00 34.25 378 THR A O 1
ATOM 3069 N N . GLN A 1 379 ? 19.382 -20.541 9.265 1.00 29.38 379 GLN A N 1
ATOM 3070 C CA . GLN A 1 379 ? 18.821 -21.565 8.370 1.00 29.38 379 GLN A CA 1
ATOM 3071 C C . GLN A 1 379 ? 19.561 -22.906 8.492 1.00 29.38 379 GLN A C 1
ATOM 3073 O O . GLN A 1 379 ? 20.009 -23.503 7.517 1.00 29.38 379 GLN A O 1
ATOM 3078 N N . GLY A 1 380 ? 19.680 -23.398 9.724 1.00 29.59 380 GLY A N 1
ATOM 3079 C CA . GLY A 1 380 ? 20.026 -24.787 10.003 1.00 29.59 380 GLY A CA 1
ATOM 3080 C C . GLY A 1 380 ? 18.785 -25.534 10.475 1.00 29.59 380 GLY A C 1
ATOM 3081 O O . GLY A 1 380 ? 18.380 -25.348 11.617 1.00 29.59 380 GLY A O 1
ATOM 3082 N N . ASN A 1 381 ? 18.252 -26.404 9.611 1.00 29.09 381 ASN A N 1
ATOM 3083 C CA . ASN A 1 381 ? 17.165 -27.376 9.824 1.00 29.09 381 ASN A CA 1
ATOM 3084 C C . ASN A 1 381 ? 15.790 -26.953 9.297 1.00 29.09 381 ASN A C 1
ATOM 3086 O O . ASN A 1 381 ? 14.962 -26.471 10.054 1.00 29.09 381 ASN A O 1
ATOM 3090 N N . THR A 1 382 ? 15.538 -27.255 8.021 1.00 29.59 382 THR A N 1
ATOM 3091 C CA . THR A 1 382 ? 14.411 -28.100 7.570 1.00 29.59 382 THR A CA 1
ATOM 3092 C C . THR A 1 382 ? 14.454 -28.179 6.049 1.00 29.59 382 THR A C 1
ATOM 3094 O O . THR A 1 382 ? 14.132 -27.201 5.386 1.00 29.59 382 THR A O 1
ATOM 3097 N N . THR A 1 383 ? 14.850 -29.325 5.490 1.00 27.73 383 THR A N 1
ATOM 3098 C CA . THR A 1 383 ? 14.389 -29.799 4.169 1.00 27.73 383 THR A CA 1
ATOM 3099 C C . THR A 1 383 ? 14.902 -31.219 3.924 1.00 27.73 383 THR A C 1
ATOM 3101 O O . THR A 1 383 ? 16.013 -31.432 3.450 1.00 27.73 383 THR A O 1
ATOM 3104 N N . GLU A 1 384 ? 14.060 -32.208 4.226 1.00 26.31 384 GLU A N 1
ATOM 3105 C CA . GLU A 1 384 ? 14.076 -33.492 3.528 1.00 26.31 384 GLU A CA 1
ATOM 3106 C C . GLU A 1 384 ? 12.817 -33.580 2.659 1.00 26.31 384 GLU A C 1
ATOM 3108 O O . GLU A 1 384 ? 11.708 -33.364 3.135 1.00 26.31 384 GLU A O 1
ATOM 3113 N N . HIS A 1 385 ? 13.050 -33.939 1.393 1.00 26.67 385 HIS A N 1
ATOM 3114 C CA . HIS A 1 385 ? 12.110 -34.477 0.403 1.00 26.67 385 HIS A CA 1
ATOM 3115 C C . HIS A 1 385 ? 11.060 -33.522 -0.190 1.00 26.67 385 HIS A C 1
ATOM 3117 O O . HIS A 1 385 ? 10.000 -33.290 0.374 1.00 26.67 385 HIS A O 1
ATOM 3123 N N . ASN A 1 386 ? 11.294 -33.106 -1.441 1.00 26.58 386 ASN A N 1
ATOM 3124 C CA . ASN A 1 386 ? 10.580 -33.695 -2.580 1.00 26.58 386 ASN A CA 1
ATOM 3125 C C . ASN A 1 386 ? 11.272 -33.341 -3.905 1.00 26.58 386 ASN A C 1
ATOM 3127 O O . ASN A 1 386 ? 11.425 -32.180 -4.267 1.00 26.58 386 ASN A O 1
ATOM 3131 N N . ASN A 1 387 ? 11.699 -34.388 -4.613 1.00 25.56 387 ASN A N 1
ATOM 3132 C CA . ASN A 1 387 ? 12.081 -34.346 -6.018 1.00 25.56 387 ASN A CA 1
ATOM 3133 C C . ASN A 1 387 ? 10.809 -34.496 -6.852 1.00 25.56 387 ASN A C 1
ATOM 3135 O O . ASN A 1 387 ? 10.169 -35.539 -6.748 1.00 25.56 387 ASN A O 1
ATOM 3139 N N . GLU A 1 388 ? 10.534 -33.569 -7.764 1.00 26.25 388 GLU A N 1
ATOM 3140 C CA . GLU A 1 388 ? 9.935 -33.948 -9.041 1.00 26.25 388 GLU A CA 1
ATOM 3141 C C . GLU A 1 388 ? 10.351 -32.992 -10.159 1.00 26.25 388 GLU A C 1
ATOM 3143 O O . GLU A 1 388 ? 10.546 -31.793 -9.968 1.00 26.25 388 GLU A O 1
ATOM 3148 N N . LYS A 1 389 ? 10.618 -33.609 -11.307 1.00 28.12 389 LYS A N 1
ATOM 3149 C CA . LYS A 1 389 ? 11.223 -33.053 -12.512 1.00 28.12 389 LYS A CA 1
ATOM 3150 C C . LYS A 1 389 ? 10.136 -32.455 -13.400 1.00 28.12 389 LYS A C 1
ATOM 3152 O O . LYS A 1 389 ? 9.078 -33.055 -13.516 1.00 28.12 389 LYS A O 1
ATOM 3157 N N . ASP A 1 390 ? 10.444 -31.343 -14.067 1.00 28.39 390 ASP A N 1
ATOM 3158 C CA . ASP A 1 390 ? 10.415 -31.202 -15.536 1.00 28.39 390 ASP A CA 1
ATOM 3159 C C . ASP A 1 390 ? 10.273 -29.726 -15.941 1.00 28.39 390 ASP A C 1
ATOM 3161 O O . ASP A 1 390 ? 9.207 -29.142 -15.801 1.00 28.39 390 ASP A O 1
ATOM 3165 N N . GLN A 1 391 ? 11.356 -29.143 -16.476 1.00 28.69 391 GLN A N 1
ATOM 3166 C CA . GLN A 1 391 ? 11.363 -28.159 -17.578 1.00 28.69 391 GLN A CA 1
ATOM 3167 C C . GLN A 1 391 ? 12.822 -27.781 -17.933 1.00 28.69 391 GLN A C 1
ATOM 3169 O O . GLN A 1 391 ? 13.384 -26.845 -17.365 1.00 28.69 391 GLN A O 1
ATOM 3174 N N . PRO A 1 392 ? 13.484 -28.477 -18.878 1.00 34.66 392 PRO A N 1
ATOM 3175 C CA . PRO A 1 392 ? 14.795 -28.084 -19.369 1.00 34.66 392 PRO A CA 1
ATOM 3176 C C . PRO A 1 392 ? 14.605 -27.362 -20.703 1.00 34.66 392 PRO A C 1
ATOM 3178 O O . PRO A 1 392 ? 14.610 -28.014 -21.735 1.00 34.66 392 PRO A O 1
ATOM 3181 N N . ASN A 1 393 ? 14.356 -26.050 -20.695 1.00 37.88 393 ASN A N 1
ATOM 3182 C CA . ASN A 1 393 ? 14.529 -25.212 -21.897 1.00 37.88 393 ASN A CA 1
ATOM 3183 C C . ASN A 1 393 ? 14.630 -23.706 -21.589 1.00 37.88 393 ASN A C 1
ATOM 3185 O O . ASN A 1 393 ? 15.311 -23.010 -22.327 1.00 37.88 393 ASN A O 1
ATOM 3189 N N . GLN A 1 394 ? 14.060 -23.199 -20.486 1.00 37.75 394 GLN A N 1
ATOM 3190 C CA . GLN A 1 394 ? 14.226 -21.785 -20.090 1.00 37.75 394 GLN A CA 1
ATOM 3191 C C . GLN A 1 394 ? 15.529 -21.514 -19.315 1.00 37.75 394 GLN A C 1
ATOM 3193 O O . GLN A 1 394 ? 16.119 -20.444 -19.445 1.00 37.75 394 GLN A O 1
ATOM 3198 N N . ALA A 1 395 ? 16.026 -22.499 -18.559 1.00 34.84 395 ALA A N 1
ATOM 3199 C CA . ALA A 1 395 ? 17.246 -22.350 -17.764 1.00 34.84 395 ALA A CA 1
ATOM 3200 C C . ALA A 1 395 ? 18.516 -22.195 -18.626 1.00 34.84 395 ALA A C 1
ATOM 3202 O O . ALA A 1 395 ? 19.403 -21.428 -18.268 1.00 34.84 395 ALA A O 1
ATOM 3203 N N . ASN A 1 396 ? 18.595 -22.864 -19.784 1.00 34.69 396 ASN A N 1
ATOM 3204 C CA . ASN A 1 396 ? 19.772 -22.775 -20.659 1.00 34.69 396 ASN A CA 1
ATOM 3205 C C . ASN A 1 396 ? 19.876 -21.412 -21.363 1.00 34.69 396 ASN A C 1
ATOM 3207 O O . ASN A 1 396 ? 20.972 -20.873 -21.464 1.00 34.69 396 ASN A O 1
ATOM 3211 N N . THR A 1 397 ? 18.751 -20.806 -21.759 1.00 40.94 397 THR A N 1
ATOM 3212 C CA . THR A 1 397 ? 18.738 -19.466 -22.375 1.00 40.94 397 THR A CA 1
ATOM 3213 C C . THR A 1 397 ? 19.089 -18.373 -21.362 1.00 40.94 397 THR A C 1
ATOM 3215 O O . THR A 1 397 ? 19.785 -17.419 -21.698 1.00 40.94 397 THR A O 1
ATOM 3218 N N . GLN A 1 398 ? 18.670 -18.531 -20.100 1.00 38.75 398 GLN A N 1
ATOM 3219 C CA . GLN A 1 398 ? 19.047 -17.621 -19.014 1.00 38.75 398 GLN A CA 1
ATOM 3220 C C . GLN A 1 398 ? 20.537 -17.718 -18.656 1.00 38.75 398 GLN A C 1
ATOM 3222 O O . GLN A 1 398 ? 21.142 -16.699 -18.337 1.00 38.75 398 GLN A O 1
ATOM 3227 N N . ILE A 1 399 ? 21.143 -18.910 -18.718 1.00 41.91 399 ILE A N 1
ATOM 3228 C CA . ILE A 1 399 ? 22.580 -19.099 -18.454 1.00 41.91 399 ILE A CA 1
ATOM 3229 C C . ILE A 1 399 ? 23.429 -18.470 -19.572 1.00 41.91 399 ILE A C 1
ATOM 3231 O O . ILE A 1 399 ? 24.366 -17.737 -19.265 1.00 41.91 399 ILE A O 1
ATOM 3235 N N . GLU A 1 400 ? 23.062 -18.663 -20.843 1.00 46.12 400 GLU A N 1
ATOM 3236 C CA . GLU A 1 400 ? 23.775 -18.063 -21.986 1.00 46.12 400 GLU A CA 1
ATOM 3237 C C . GLU A 1 400 ? 23.675 -16.523 -22.003 1.00 46.12 400 GLU A C 1
ATOM 3239 O O . GLU A 1 400 ? 24.680 -15.843 -22.210 1.00 46.12 400 GLU A O 1
ATOM 3244 N N . GLN A 1 401 ? 22.508 -15.949 -21.683 1.00 43.53 401 GLN A N 1
ATOM 3245 C CA . GLN A 1 401 ? 22.332 -14.489 -21.572 1.00 43.53 401 GLN A CA 1
ATOM 3246 C C . GLN A 1 401 ? 23.083 -13.888 -20.372 1.00 43.53 401 GLN A C 1
ATOM 3248 O O . GLN A 1 401 ? 23.603 -12.772 -20.446 1.00 43.53 401 GLN A O 1
ATOM 3253 N N . LYS A 1 402 ? 23.180 -14.631 -19.261 1.00 41.97 402 LYS A N 1
ATOM 3254 C CA . LYS A 1 402 ? 23.915 -14.202 -18.064 1.00 41.97 402 LYS A CA 1
ATOM 3255 C C . LYS A 1 402 ? 25.428 -14.190 -18.289 1.00 41.97 402 LYS A C 1
ATOM 3257 O O . LYS A 1 402 ? 26.114 -13.396 -17.651 1.00 41.97 402 LYS A O 1
ATOM 3262 N N . ASP A 1 403 ? 25.945 -15.034 -19.180 1.00 45.38 403 ASP A N 1
ATOM 3263 C CA . ASP A 1 403 ? 27.367 -15.055 -19.533 1.00 45.38 403 ASP A CA 1
ATOM 3264 C C . ASP A 1 403 ? 27.733 -13.997 -20.592 1.00 45.38 403 ASP A C 1
ATOM 3266 O O . ASP A 1 403 ? 28.827 -13.440 -20.511 1.00 45.38 403 ASP A O 1
ATOM 3270 N N . ALA A 1 404 ? 26.806 -13.607 -21.478 1.00 43.28 404 ALA A N 1
ATOM 3271 C CA . ALA A 1 404 ? 26.991 -12.495 -22.422 1.00 43.28 404 ALA A CA 1
ATOM 3272 C C . ALA A 1 404 ? 27.189 -11.134 -21.712 1.00 43.28 404 ALA A C 1
ATOM 3274 O O . ALA A 1 404 ? 28.143 -10.409 -21.996 1.00 43.28 404 ALA A O 1
ATOM 3275 N N . MET A 1 405 ? 26.370 -10.812 -20.701 1.00 43.03 405 MET A N 1
ATOM 3276 C CA . MET A 1 405 ? 26.480 -9.543 -19.952 1.00 43.03 405 MET A CA 1
ATOM 3277 C C . MET A 1 405 ? 27.562 -9.527 -18.855 1.00 43.03 405 MET A C 1
ATOM 3279 O O . MET A 1 405 ? 27.909 -8.458 -18.354 1.00 43.03 405 MET A O 1
ATOM 3283 N N . LYS A 1 406 ? 28.132 -10.677 -18.465 1.00 44.22 406 LYS A N 1
ATOM 3284 C CA . LYS A 1 406 ? 29.184 -10.753 -17.426 1.00 44.22 406 LYS A CA 1
ATOM 3285 C C . LYS A 1 406 ? 30.569 -10.315 -17.903 1.00 44.22 406 LYS A C 1
ATOM 3287 O O . LYS A 1 406 ? 31.402 -9.959 -17.076 1.00 44.22 406 LYS A O 1
ATOM 3292 N N . THR A 1 407 ? 30.831 -10.326 -19.207 1.00 42.06 407 THR A N 1
ATOM 3293 C CA . THR A 1 407 ? 32.134 -9.966 -19.806 1.00 42.06 407 THR A CA 1
ATOM 3294 C C . THR A 1 407 ? 32.318 -8.470 -20.054 1.00 42.06 407 THR A C 1
ATOM 3296 O O . THR A 1 407 ? 33.079 -8.049 -20.924 1.00 42.06 407 THR A O 1
ATOM 3299 N N . ILE A 1 408 ? 31.621 -7.643 -19.289 1.00 48.19 408 ILE A N 1
ATOM 3300 C CA . ILE A 1 408 ? 31.702 -6.198 -19.398 1.00 48.19 408 ILE A CA 1
ATOM 3301 C C . ILE A 1 408 ? 32.846 -5.706 -18.495 1.00 48.19 408 ILE A C 1
ATOM 3303 O O . ILE A 1 408 ? 32.645 -5.314 -17.358 1.00 48.19 408 ILE A O 1
ATOM 3307 N N . ASP A 1 409 ? 34.087 -5.766 -18.967 1.00 41.66 409 ASP A N 1
ATOM 3308 C CA . ASP A 1 409 ? 35.248 -5.269 -18.214 1.00 41.66 409 ASP A CA 1
ATOM 3309 C C . ASP A 1 409 ? 35.417 -3.754 -18.474 1.00 41.66 409 ASP A C 1
ATOM 3311 O O . ASP A 1 409 ? 36.192 -3.323 -19.332 1.00 41.66 409 ASP A O 1
ATOM 3315 N N . TYR A 1 410 ? 34.615 -2.911 -17.808 1.00 52.91 410 TYR A N 1
ATOM 3316 C CA . TYR A 1 410 ? 34.733 -1.452 -17.939 1.00 52.91 410 TYR A CA 1
ATOM 3317 C C . TYR A 1 410 ? 35.846 -0.898 -17.037 1.00 52.91 410 TYR A C 1
ATOM 3319 O O . TYR A 1 410 ? 35.762 -0.948 -15.813 1.00 52.91 410 TYR A O 1
ATOM 3327 N N . ASN A 1 411 ? 36.833 -0.232 -17.644 1.00 46.12 411 ASN A N 1
ATOM 3328 C CA . ASN A 1 411 ? 37.808 0.643 -16.970 1.00 46.12 411 ASN A CA 1
ATOM 3329 C C . ASN A 1 411 ? 37.187 1.990 -16.521 1.00 46.12 411 ASN A C 1
ATOM 3331 O O . ASN A 1 411 ? 37.818 3.040 -16.646 1.00 46.12 411 ASN A O 1
ATOM 3335 N N . VAL A 1 412 ? 35.936 1.995 -16.054 1.00 54.12 412 VAL A N 1
ATOM 3336 C CA . VAL A 1 412 ? 35.262 3.206 -15.561 1.00 54.12 412 VAL A CA 1
ATOM 3337 C C . VAL A 1 412 ? 35.337 3.226 -14.038 1.00 54.12 412 VAL A C 1
ATOM 3339 O O . VAL A 1 412 ? 35.192 2.190 -13.391 1.00 54.12 412 VAL A O 1
ATOM 3342 N N . ASP A 1 413 ? 35.599 4.402 -13.463 1.00 61.06 413 ASP A N 1
ATOM 3343 C CA . ASP A 1 413 ? 35.625 4.589 -12.014 1.00 61.06 413 ASP A CA 1
ATOM 3344 C C . ASP A 1 413 ? 34.291 4.125 -11.408 1.00 61.06 413 ASP A C 1
ATOM 3346 O O . ASP A 1 413 ? 33.221 4.668 -11.708 1.00 61.06 413 ASP A O 1
ATOM 3350 N N . LYS A 1 414 ? 34.377 3.089 -10.567 1.00 60.47 414 LYS A N 1
ATOM 3351 C CA . LYS A 1 414 ? 33.253 2.391 -9.928 1.00 60.47 414 LYS A CA 1
ATOM 3352 C C . LYS A 1 414 ? 32.392 3.316 -9.064 1.00 60.47 414 LYS A C 1
ATOM 3354 O O . LYS A 1 414 ? 31.242 2.988 -8.804 1.00 60.47 414 LYS A O 1
ATOM 3359 N N . ASN A 1 415 ? 32.929 4.473 -8.675 1.00 65.88 415 ASN A N 1
ATOM 3360 C CA . ASN A 1 415 ? 32.239 5.492 -7.888 1.00 65.88 415 ASN A CA 1
ATOM 3361 C C . ASN A 1 415 ? 31.896 6.749 -8.702 1.00 65.88 415 ASN A C 1
ATOM 3363 O O . ASN A 1 415 ? 31.605 7.797 -8.123 1.00 65.88 415 ASN A O 1
ATOM 3367 N N . SER A 1 416 ? 31.946 6.684 -10.037 1.00 78.62 416 SER A N 1
ATOM 3368 C CA . SER A 1 416 ? 31.566 7.835 -10.852 1.00 78.62 416 SER A CA 1
ATOM 3369 C C . SER A 1 416 ? 30.088 8.197 -10.612 1.00 78.62 416 SER A C 1
ATOM 3371 O O . SER A 1 416 ? 29.221 7.316 -10.651 1.00 78.62 416 SER A O 1
ATOM 3373 N N . PRO A 1 417 ? 29.763 9.488 -10.405 1.00 80.81 417 PRO A N 1
ATOM 3374 C CA . PRO A 1 417 ? 28.388 9.919 -10.160 1.00 80.81 417 PRO A CA 1
ATOM 3375 C C . PRO A 1 417 ? 27.391 9.479 -11.243 1.00 80.81 417 PRO A C 1
ATOM 3377 O O . PRO A 1 417 ? 26.235 9.189 -10.957 1.00 80.81 417 PRO A O 1
ATOM 3380 N N . GLN A 1 418 ? 27.866 9.362 -12.484 1.00 80.88 418 GLN A N 1
ATOM 3381 C CA . GLN A 1 418 ? 27.078 8.943 -13.645 1.00 80.88 418 GLN A CA 1
ATOM 3382 C C . GLN A 1 418 ? 26.611 7.483 -13.542 1.00 80.88 418 GLN A C 1
ATOM 3384 O O . GLN A 1 418 ? 25.452 7.191 -13.825 1.00 80.88 418 GLN A O 1
ATOM 3389 N N . ILE A 1 419 ? 27.479 6.566 -13.094 1.00 80.44 419 ILE A N 1
ATOM 3390 C CA . ILE A 1 419 ? 27.121 5.148 -12.923 1.00 80.44 419 ILE A CA 1
ATOM 3391 C C . ILE A 1 419 ? 26.103 4.978 -11.794 1.00 80.44 419 ILE A C 1
ATOM 3393 O O . ILE A 1 419 ? 25.162 4.192 -11.912 1.00 80.44 419 ILE A O 1
ATOM 3397 N N . ILE A 1 420 ? 26.268 5.724 -10.703 1.00 82.62 420 ILE A N 1
ATOM 3398 C CA . ILE A 1 420 ? 25.346 5.672 -9.568 1.00 82.62 420 ILE A CA 1
ATOM 3399 C C . ILE A 1 420 ? 23.982 6.264 -9.959 1.00 82.62 420 ILE A C 1
ATOM 3401 O O . ILE A 1 420 ? 22.951 5.673 -9.643 1.00 82.62 420 ILE A O 1
ATOM 3405 N N . GLU A 1 421 ? 23.947 7.377 -10.699 1.00 85.75 421 GLU A N 1
ATOM 3406 C CA . GLU A 1 421 ? 22.700 7.923 -11.251 1.00 85.75 421 GLU A CA 1
ATOM 3407 C C . GLU A 1 421 ? 21.990 6.905 -12.158 1.00 85.75 421 GLU A C 1
ATOM 3409 O O . GLU A 1 421 ? 20.781 6.678 -12.027 1.00 85.75 421 GLU A O 1
ATOM 3414 N N . LEU A 1 422 ? 22.747 6.263 -13.050 1.00 85.25 422 LEU A N 1
ATOM 3415 C CA . LEU A 1 422 ? 22.250 5.235 -13.957 1.00 85.25 422 LEU A CA 1
ATOM 3416 C C . LEU A 1 422 ? 21.642 4.050 -13.197 1.00 85.25 422 LEU A C 1
ATOM 3418 O O . LEU A 1 422 ? 20.543 3.598 -13.541 1.00 85.25 422 LEU A O 1
ATOM 3422 N N . PHE A 1 423 ? 22.325 3.586 -12.147 1.00 88.38 423 PHE A N 1
ATOM 3423 C CA . PHE A 1 423 ? 21.812 2.563 -11.241 1.00 88.38 423 PHE A CA 1
ATOM 3424 C C . PHE A 1 423 ? 20.496 3.011 -10.607 1.00 88.38 423 PHE A C 1
ATOM 3426 O O . PHE A 1 423 ? 19.492 2.322 -10.761 1.00 88.38 423 PHE A O 1
ATOM 3433 N N . ILE A 1 424 ? 20.476 4.177 -9.951 1.00 88.44 424 ILE A N 1
ATOM 3434 C CA . ILE A 1 424 ? 19.313 4.688 -9.214 1.00 88.44 424 ILE A CA 1
ATOM 3435 C C . ILE A 1 424 ? 18.079 4.768 -10.119 1.00 88.44 424 ILE A C 1
ATOM 3437 O O . ILE A 1 424 ? 17.005 4.290 -9.747 1.00 88.44 424 ILE A O 1
ATOM 3441 N N . ARG A 1 425 ? 18.216 5.341 -11.320 1.00 88.88 425 ARG A N 1
ATOM 3442 C CA . ARG A 1 425 ? 17.089 5.500 -12.251 1.00 88.88 425 ARG A CA 1
ATOM 3443 C C . ARG A 1 425 ? 16.580 4.155 -12.768 1.00 88.88 425 ARG A C 1
ATOM 3445 O O . ARG A 1 425 ? 15.370 3.942 -12.799 1.00 88.88 425 ARG A O 1
ATOM 3452 N N . SER A 1 426 ? 17.482 3.241 -13.120 1.00 87.31 426 SER A N 1
ATOM 3453 C CA . SER A 1 426 ? 17.118 1.909 -13.629 1.00 87.31 426 SER A CA 1
ATOM 3454 C C . SER A 1 426 ? 16.483 1.045 -12.538 1.00 87.31 426 SER A C 1
ATOM 3456 O O . SER A 1 426 ? 15.455 0.411 -12.761 1.00 87.31 426 SER A O 1
ATOM 3458 N N . ALA A 1 427 ? 17.041 1.093 -11.329 1.00 90.62 427 ALA A N 1
ATOM 3459 C CA . ALA A 1 427 ? 16.513 0.451 -10.133 1.00 90.62 427 ALA A CA 1
ATOM 3460 C C . ALA A 1 427 ? 15.106 0.958 -9.782 1.00 90.62 427 ALA A C 1
ATOM 3462 O O . ALA A 1 427 ? 14.227 0.159 -9.459 1.00 90.62 427 ALA A O 1
ATOM 3463 N N . ASN A 1 428 ? 14.868 2.266 -9.915 1.00 91.75 428 ASN A N 1
ATOM 3464 C CA . ASN A 1 428 ? 13.552 2.865 -9.701 1.00 91.75 428 ASN A CA 1
ATOM 3465 C C . ASN A 1 428 ? 12.512 2.429 -10.758 1.00 91.75 428 ASN A C 1
ATOM 3467 O O . ASN A 1 428 ? 11.328 2.347 -10.442 1.00 91.75 428 ASN A O 1
ATOM 3471 N N . ILE A 1 429 ? 12.934 2.122 -11.993 1.00 91.44 429 ILE A N 1
ATOM 3472 C CA . ILE A 1 429 ? 12.059 1.501 -13.006 1.00 91.44 429 ILE A CA 1
ATOM 3473 C C . ILE A 1 429 ? 11.766 0.047 -12.629 1.00 91.44 429 ILE A C 1
ATOM 3475 O O . ILE A 1 429 ? 10.620 -0.380 -12.696 1.00 91.44 429 ILE A O 1
ATOM 3479 N N . LEU A 1 430 ? 12.778 -0.723 -12.216 1.00 92.25 430 LEU A N 1
ATOM 3480 C CA . LEU A 1 430 ? 12.590 -2.134 -11.870 1.00 92.25 430 LEU A CA 1
ATOM 3481 C C . LEU A 1 430 ? 11.597 -2.299 -10.716 1.00 92.25 430 LEU A C 1
ATOM 3483 O O . LEU A 1 430 ? 10.645 -3.068 -10.834 1.00 92.25 430 LEU A O 1
ATOM 3487 N N . ILE A 1 431 ? 11.792 -1.551 -9.626 1.00 94.38 431 ILE A N 1
ATOM 3488 C CA . ILE A 1 431 ? 10.940 -1.640 -8.434 1.00 94.38 431 ILE A CA 1
ATOM 3489 C C . ILE A 1 431 ? 9.473 -1.289 -8.737 1.00 94.38 431 ILE A C 1
ATOM 3491 O O . ILE A 1 431 ? 8.581 -1.927 -8.184 1.00 94.38 431 ILE A O 1
ATOM 3495 N N . GLU A 1 432 ? 9.211 -0.365 -9.672 1.00 92.94 432 GLU A N 1
ATOM 3496 C CA . GLU A 1 432 ? 7.860 0.015 -10.122 1.00 92.94 432 GLU A CA 1
ATOM 3497 C C . GLU A 1 432 ? 7.064 -1.177 -10.686 1.00 92.94 432 GLU A C 1
ATOM 3499 O O . GLU A 1 432 ? 5.839 -1.194 -10.586 1.00 92.94 432 GLU A O 1
ATOM 3504 N N . HIS A 1 433 ? 7.742 -2.205 -11.209 1.00 91.19 433 HIS A N 1
ATOM 3505 C CA . HIS A 1 433 ? 7.101 -3.410 -11.754 1.00 91.19 433 HIS A CA 1
ATOM 3506 C C . HIS A 1 433 ? 6.925 -4.546 -10.752 1.00 91.19 433 HIS A C 1
ATOM 3508 O O . HIS A 1 433 ? 6.093 -5.423 -10.974 1.00 91.19 433 HIS A O 1
ATOM 3514 N N . ILE A 1 434 ? 7.703 -4.560 -9.668 1.00 93.81 434 ILE A N 1
ATOM 3515 C CA . ILE A 1 434 ? 7.754 -5.704 -8.744 1.00 93.81 434 ILE A CA 1
ATOM 3516 C C . ILE A 1 434 ? 7.209 -5.393 -7.347 1.00 93.81 434 ILE A C 1
ATOM 3518 O O . ILE A 1 434 ? 6.923 -6.322 -6.600 1.00 93.81 434 ILE A O 1
ATOM 3522 N N . TYR A 1 435 ? 7.010 -4.120 -6.984 1.00 95.31 435 TYR A N 1
ATOM 3523 C CA . TYR A 1 435 ? 6.614 -3.743 -5.619 1.00 95.31 435 TYR A CA 1
ATOM 3524 C C . TYR A 1 435 ? 5.262 -4.319 -5.173 1.00 95.31 435 TYR A C 1
ATOM 3526 O O . TYR A 1 435 ? 5.054 -4.549 -3.982 1.00 95.31 435 TYR A O 1
ATOM 3534 N N . GLY A 1 436 ? 4.352 -4.556 -6.121 1.00 92.94 436 GLY A N 1
ATOM 3535 C CA . GLY A 1 436 ? 3.041 -5.156 -5.875 1.00 92.94 436 GLY A CA 1
ATOM 3536 C C . GLY A 1 436 ? 3.048 -6.686 -5.787 1.00 92.94 436 GLY A C 1
ATOM 3537 O O . GLY A 1 436 ? 1.980 -7.266 -5.63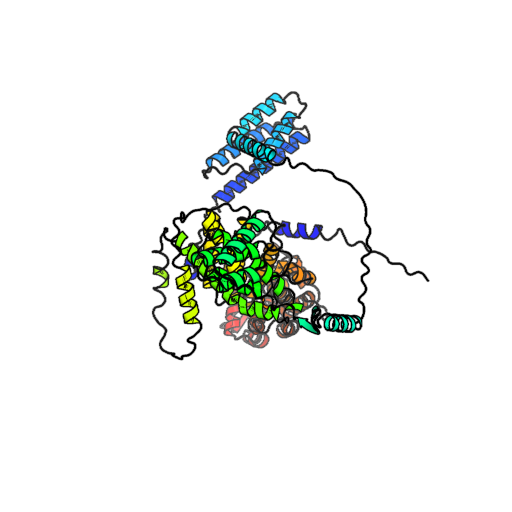3 1.00 92.94 436 GLY A O 1
ATOM 3538 N N . ASN A 1 437 ? 4.206 -7.342 -5.925 1.00 92.44 437 ASN A N 1
ATOM 3539 C CA . ASN A 1 437 ? 4.335 -8.797 -5.902 1.00 92.44 437 ASN A CA 1
ATOM 3540 C C . ASN A 1 437 ? 5.006 -9.265 -4.601 1.00 92.44 437 ASN A C 1
ATOM 3542 O O . ASN A 1 437 ? 6.171 -8.956 -4.345 1.00 92.44 437 ASN A O 1
ATOM 3546 N N . GLU A 1 438 ? 4.286 -10.051 -3.800 1.00 92.19 438 GLU A N 1
ATOM 3547 C CA . GLU A 1 438 ? 4.778 -10.608 -2.532 1.00 92.19 438 GLU A CA 1
ATOM 3548 C C . GLU A 1 438 ? 6.022 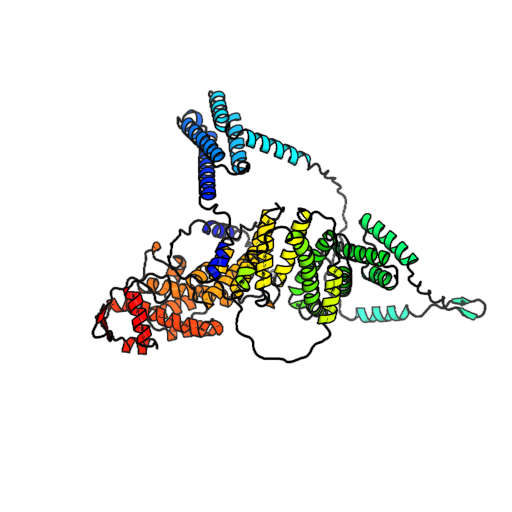-11.490 -2.720 1.00 92.19 438 GLU A C 1
ATOM 3550 O O . GLU A 1 438 ? 6.964 -11.409 -1.931 1.00 92.19 438 GLU A O 1
ATOM 3555 N N . ALA A 1 439 ? 6.091 -12.265 -3.810 1.00 92.50 439 ALA A N 1
ATOM 3556 C CA . ALA A 1 439 ? 7.219 -13.158 -4.089 1.00 92.50 439 ALA A CA 1
ATOM 3557 C C . ALA A 1 439 ? 8.543 -12.411 -4.342 1.00 92.50 439 ALA A C 1
ATOM 3559 O O . ALA A 1 439 ? 9.619 -12.998 -4.251 1.00 92.50 439 ALA A O 1
ATOM 3560 N N . GLU A 1 440 ? 8.472 -11.116 -4.653 1.00 92.69 440 GLU A N 1
ATOM 3561 C CA . GLU A 1 440 ? 9.627 -10.268 -4.953 1.00 92.69 440 GLU A CA 1
ATOM 3562 C C . GLU A 1 440 ? 10.027 -9.366 -3.774 1.00 92.69 440 GLU A C 1
ATOM 3564 O O . GLU A 1 440 ? 10.898 -8.505 -3.925 1.00 92.69 440 GLU A O 1
ATOM 3569 N N . SER A 1 441 ? 9.439 -9.566 -2.588 1.00 91.81 441 SER A N 1
ATOM 3570 C CA . SER A 1 441 ? 9.638 -8.690 -1.425 1.00 91.81 441 SER A CA 1
ATOM 3571 C C . SER A 1 441 ? 11.110 -8.507 -1.038 1.00 91.81 441 SER A C 1
ATOM 3573 O O . SER A 1 441 ? 11.576 -7.380 -0.851 1.00 91.81 441 SER A O 1
ATOM 3575 N N . GLU A 1 442 ? 11.899 -9.588 -1.029 1.00 91.62 442 GLU A N 1
ATOM 3576 C CA . GLU A 1 442 ? 13.332 -9.508 -0.721 1.00 91.62 442 GLU A CA 1
ATOM 3577 C C . GLU A 1 442 ? 14.089 -8.632 -1.737 1.00 91.62 442 GLU A C 1
ATOM 3579 O O . GLU A 1 442 ? 14.961 -7.838 -1.363 1.00 91.62 442 GLU A O 1
ATOM 3584 N N . LYS A 1 443 ? 13.750 -8.736 -3.030 1.00 91.06 443 LYS A N 1
ATOM 3585 C CA . LYS A 1 443 ? 14.373 -7.915 -4.077 1.00 91.06 443 LYS A CA 1
ATOM 3586 C C . LYS A 1 443 ? 13.941 -6.458 -3.960 1.00 91.06 443 LYS A C 1
ATOM 3588 O O . LYS A 1 443 ? 14.798 -5.579 -4.044 1.00 91.06 443 LYS A O 1
ATOM 3593 N N . VAL A 1 444 ? 12.655 -6.201 -3.715 1.00 94.06 444 VAL A N 1
ATOM 3594 C CA . VAL A 1 444 ? 12.112 -4.854 -3.474 1.00 94.06 444 VAL A CA 1
ATOM 3595 C C . VAL A 1 444 ? 12.862 -4.181 -2.328 1.00 94.06 444 VAL A C 1
ATOM 3597 O O . VAL A 1 444 ? 13.351 -3.063 -2.495 1.00 94.06 444 VAL A O 1
ATOM 3600 N N . PHE A 1 445 ? 13.034 -4.881 -1.204 1.00 91.94 445 PHE A N 1
ATOM 3601 C CA . PHE A 1 445 ? 13.772 -4.375 -0.051 1.00 91.94 445 PHE A CA 1
ATOM 3602 C C . PHE A 1 445 ? 15.226 -4.031 -0.399 1.00 91.94 445 PHE A C 1
ATOM 3604 O O . PHE A 1 445 ? 15.680 -2.917 -0.118 1.00 91.94 445 PHE A O 1
ATOM 3611 N N . LYS A 1 446 ? 15.954 -4.950 -1.051 1.00 90.75 446 LYS A N 1
ATOM 3612 C CA . LYS A 1 446 ? 17.356 -4.734 -1.456 1.00 90.75 446 LYS A CA 1
ATOM 3613 C C . LYS A 1 446 ? 17.500 -3.534 -2.393 1.00 90.75 446 LYS A C 1
ATOM 3615 O O . LYS A 1 446 ? 18.370 -2.691 -2.178 1.00 90.75 446 LYS A O 1
ATOM 3620 N N . ILE A 1 447 ? 16.636 -3.439 -3.402 1.00 91.44 447 ILE A N 1
ATOM 3621 C CA . ILE A 1 447 ? 16.668 -2.373 -4.408 1.00 91.44 447 ILE A CA 1
ATOM 3622 C C . ILE A 1 447 ? 16.317 -1.019 -3.782 1.00 91.44 447 ILE A C 1
ATOM 3624 O O . ILE A 1 447 ? 17.061 -0.057 -3.969 1.00 91.44 447 ILE A O 1
ATOM 3628 N N . ALA A 1 448 ? 15.230 -0.939 -3.006 1.00 92.94 448 ALA A N 1
ATOM 3629 C CA . ALA A 1 448 ? 14.829 0.295 -2.330 1.00 92.94 448 ALA A CA 1
ATOM 3630 C C . ALA A 1 448 ? 15.929 0.794 -1.385 1.00 92.94 448 ALA A C 1
ATOM 3632 O O . ALA A 1 448 ? 16.284 1.972 -1.413 1.00 92.94 448 ALA A O 1
ATOM 3633 N N . SER A 1 449 ? 16.525 -0.115 -0.608 1.00 89.31 449 SER A N 1
ATOM 3634 C CA . SER A 1 449 ? 17.631 0.201 0.302 1.00 89.31 449 SER A CA 1
ATOM 3635 C C . SER A 1 449 ? 18.844 0.751 -0.448 1.00 89.31 449 SER A C 1
ATOM 3637 O O . SER A 1 449 ? 19.403 1.772 -0.044 1.00 89.31 449 SER A O 1
ATOM 3639 N N . ALA A 1 450 ? 19.223 0.120 -1.564 1.00 89.12 450 ALA A N 1
ATOM 3640 C CA . ALA A 1 450 ? 20.333 0.577 -2.394 1.00 89.12 450 ALA A CA 1
ATOM 3641 C C . ALA A 1 450 ? 20.066 1.971 -2.987 1.00 89.12 450 ALA A C 1
ATOM 3643 O O . ALA A 1 450 ? 20.941 2.834 -2.917 1.00 89.12 450 ALA A O 1
ATOM 3644 N N . ILE A 1 451 ? 18.853 2.226 -3.499 1.00 89.38 451 ILE A N 1
ATOM 3645 C CA . ILE A 1 451 ? 18.456 3.552 -4.003 1.00 89.38 451 ILE A CA 1
ATOM 3646 C C . ILE A 1 451 ? 18.578 4.604 -2.897 1.00 89.38 451 ILE A C 1
ATOM 3648 O O . ILE A 1 451 ? 19.184 5.650 -3.120 1.00 89.38 451 ILE A O 1
ATOM 3652 N N . LEU A 1 452 ? 18.029 4.344 -1.708 1.00 87.56 452 LEU A N 1
ATOM 3653 C CA . LEU A 1 452 ? 18.041 5.305 -0.602 1.00 87.56 452 LEU A CA 1
ATOM 3654 C C . LEU A 1 452 ? 19.468 5.615 -0.121 1.00 87.56 452 LEU A C 1
ATOM 3656 O O . LEU A 1 452 ? 19.793 6.780 0.104 1.00 87.56 452 LEU A O 1
ATOM 3660 N N . GLN A 1 453 ? 20.334 4.603 -0.020 1.00 85.94 453 GLN A N 1
ATOM 3661 C CA . GLN A 1 453 ? 21.738 4.779 0.371 1.00 85.94 453 GLN A CA 1
ATOM 3662 C C . GLN A 1 453 ? 22.542 5.558 -0.681 1.00 85.94 453 GLN A C 1
ATOM 3664 O O . GLN A 1 453 ? 23.260 6.501 -0.345 1.00 85.94 453 GLN A O 1
ATOM 3669 N N . MET A 1 454 ? 22.404 5.199 -1.959 1.00 82.69 454 MET A N 1
ATOM 3670 C CA . MET A 1 454 ? 23.160 5.818 -3.055 1.00 82.69 454 MET A CA 1
ATOM 3671 C C . MET A 1 454 ? 22.671 7.227 -3.407 1.00 82.69 454 MET A C 1
ATOM 3673 O O . MET A 1 454 ? 23.446 8.092 -3.801 1.00 82.69 454 MET A O 1
ATOM 3677 N N . ASN A 1 455 ? 21.384 7.510 -3.232 1.00 79.12 455 ASN A N 1
ATOM 3678 C CA . ASN A 1 455 ? 20.840 8.841 -3.499 1.00 79.12 455 ASN A CA 1
ATOM 3679 C C . ASN A 1 455 ? 21.193 9.856 -2.389 1.00 79.12 455 ASN A C 1
ATOM 3681 O O . ASN A 1 455 ? 20.935 11.049 -2.518 1.00 79.12 455 ASN A O 1
ATOM 3685 N N . ASN A 1 456 ? 21.779 9.409 -1.274 1.00 76.44 456 ASN A N 1
ATOM 3686 C CA . ASN A 1 456 ? 22.403 10.308 -0.298 1.00 76.44 456 ASN A CA 1
ATOM 3687 C C . ASN A 1 456 ? 23.821 10.721 -0.711 1.00 76.44 456 ASN A C 1
ATOM 3689 O O . ASN A 1 456 ? 24.315 11.734 -0.231 1.00 76.44 456 ASN A O 1
ATOM 3693 N N . THR A 1 457 ? 24.471 9.968 -1.601 1.00 73.88 457 THR A N 1
ATOM 3694 C CA . THR A 1 457 ? 25.832 10.268 -2.070 1.00 73.88 457 THR A CA 1
ATOM 3695 C C . THR A 1 457 ? 25.855 11.218 -3.269 1.00 73.88 457 THR A C 1
ATOM 3697 O O . THR A 1 457 ? 26.901 11.792 -3.558 1.00 73.88 457 THR A O 1
ATOM 3700 N N . ILE A 1 458 ? 24.724 11.415 -3.960 1.00 75.00 458 ILE A N 1
ATOM 3701 C CA . ILE A 1 458 ? 24.623 12.267 -5.154 1.00 75.00 458 ILE A CA 1
ATOM 3702 C C . ILE A 1 458 ? 23.379 13.145 -5.078 1.00 75.00 458 ILE A C 1
ATOM 3704 O O . ILE A 1 458 ? 22.266 12.650 -4.917 1.00 75.00 458 ILE A O 1
ATOM 3708 N N . GLN A 1 459 ? 23.556 14.453 -5.269 1.00 71.44 459 GLN A N 1
ATOM 3709 C CA . GLN A 1 459 ? 22.448 15.390 -5.445 1.00 71.44 459 GLN A CA 1
ATOM 3710 C C . GLN A 1 459 ? 21.933 15.332 -6.889 1.00 71.44 459 GLN A C 1
ATOM 3712 O O . GLN A 1 459 ? 22.410 16.039 -7.773 1.00 71.44 459 GLN A O 1
ATOM 3717 N N . LEU A 1 460 ? 20.958 14.457 -7.134 1.00 74.50 460 LEU A N 1
ATOM 3718 C CA . LEU A 1 460 ? 20.178 14.455 -8.373 1.00 74.50 460 LEU A CA 1
ATOM 3719 C C . LEU A 1 460 ? 19.152 15.599 -8.357 1.00 74.50 460 LEU A C 1
ATOM 3721 O O . LEU A 1 460 ? 18.590 15.899 -7.304 1.00 74.50 460 LEU A O 1
ATOM 3725 N N . LEU A 1 461 ? 18.841 16.172 -9.527 1.00 70.44 461 LEU A N 1
ATOM 3726 C CA . LEU A 1 461 ? 17.821 17.227 -9.668 1.00 70.44 461 LEU A CA 1
ATOM 3727 C C . LEU A 1 461 ? 16.464 16.807 -9.065 1.00 70.44 461 LEU A C 1
ATOM 3729 O O . LEU A 1 461 ? 15.827 17.589 -8.367 1.00 70.44 461 LEU A O 1
ATOM 3733 N N . ASP A 1 462 ? 16.097 15.531 -9.232 1.00 78.88 462 ASP A N 1
ATOM 3734 C CA . ASP A 1 462 ? 14.848 14.946 -8.721 1.00 78.88 462 ASP A CA 1
ATOM 3735 C C . ASP A 1 462 ? 15.089 14.018 -7.512 1.00 78.88 462 ASP A C 1
ATOM 3737 O O . ASP A 1 462 ? 14.294 13.110 -7.243 1.00 78.88 462 ASP A O 1
ATOM 3741 N N . SER A 1 463 ? 16.206 14.201 -6.791 1.00 82.06 463 SER A N 1
ATOM 3742 C CA . SER A 1 463 ? 16.666 13.289 -5.729 1.00 82.06 463 SER A CA 1
ATOM 3743 C C . SER A 1 463 ? 15.562 12.983 -4.714 1.00 82.06 463 SER A C 1
ATOM 3745 O O . SER A 1 463 ? 15.296 11.811 -4.438 1.00 82.06 463 SER A O 1
ATOM 3747 N N . ASN A 1 464 ? 14.849 14.008 -4.237 1.00 85.88 464 ASN A N 1
ATOM 3748 C CA . ASN A 1 464 ? 13.779 13.853 -3.249 1.00 85.88 464 ASN A CA 1
ATOM 3749 C C . ASN A 1 464 ? 12.597 13.034 -3.777 1.00 85.88 464 ASN A C 1
ATOM 3751 O O . ASN A 1 464 ? 12.082 12.178 -3.061 1.00 85.88 464 ASN A O 1
ATOM 3755 N N . ASN A 1 465 ? 12.203 13.227 -5.038 1.00 90.38 465 ASN A N 1
ATOM 3756 C CA . ASN A 1 465 ? 11.115 12.458 -5.637 1.00 90.38 465 ASN A CA 1
ATOM 3757 C C . ASN A 1 465 ? 11.503 10.982 -5.819 1.00 90.38 465 ASN A C 1
ATOM 3759 O O . ASN A 1 465 ? 10.693 10.091 -5.571 1.00 90.38 465 ASN A O 1
ATOM 3763 N N . ILE A 1 466 ? 12.753 10.701 -6.196 1.00 90.44 466 ILE A N 1
ATOM 3764 C CA . ILE A 1 466 ? 13.250 9.324 -6.301 1.00 90.44 466 ILE A CA 1
ATOM 3765 C C . ILE A 1 466 ? 13.309 8.655 -4.918 1.00 90.44 466 ILE A C 1
ATOM 3767 O O . ILE A 1 466 ? 12.867 7.513 -4.785 1.00 90.44 466 ILE A O 1
ATOM 3771 N N . LYS A 1 467 ? 13.788 9.360 -3.878 1.00 90.44 467 LYS A N 1
ATOM 3772 C CA . LYS A 1 467 ? 13.755 8.859 -2.487 1.00 90.44 467 LYS A CA 1
ATOM 3773 C C . LYS A 1 467 ? 12.326 8.571 -2.044 1.00 90.44 467 LYS A C 1
ATOM 3775 O O . LYS A 1 467 ? 12.067 7.495 -1.510 1.00 90.44 467 LYS A O 1
ATOM 3780 N N . ALA A 1 468 ? 11.405 9.496 -2.319 1.00 93.38 468 ALA A N 1
ATOM 3781 C CA . ALA A 1 468 ? 9.999 9.322 -1.990 1.00 93.38 468 ALA A CA 1
ATOM 3782 C C . ALA A 1 468 ? 9.419 8.078 -2.662 1.00 93.38 468 ALA A C 1
ATOM 3784 O O . ALA A 1 468 ? 8.852 7.229 -1.984 1.00 93.38 468 ALA A O 1
ATOM 3785 N N . ARG A 1 469 ? 9.618 7.920 -3.975 1.00 95.06 469 ARG A N 1
ATOM 3786 C CA . ARG A 1 469 ? 9.142 6.745 -4.718 1.00 95.06 469 ARG A CA 1
ATOM 3787 C C . ARG A 1 469 ? 9.706 5.442 -4.158 1.00 95.06 469 ARG A C 1
ATOM 3789 O O . ARG A 1 469 ? 8.929 4.533 -3.892 1.00 95.06 469 ARG A O 1
ATOM 3796 N N . ALA A 1 470 ? 11.017 5.361 -3.929 1.00 95.12 470 ALA A N 1
ATOM 3797 C CA . ALA A 1 470 ? 11.644 4.163 -3.368 1.00 95.12 470 ALA A CA 1
ATOM 3798 C C . ALA A 1 470 ? 11.073 3.801 -1.984 1.00 95.12 470 ALA A C 1
ATOM 3800 O O . ALA A 1 470 ? 10.730 2.642 -1.749 1.00 95.12 470 ALA A O 1
ATOM 3801 N N . GLY A 1 471 ? 10.905 4.792 -1.100 1.00 96.56 471 GLY A N 1
ATOM 3802 C CA . GLY A 1 471 ? 10.276 4.597 0.210 1.00 96.56 471 GLY A CA 1
ATOM 3803 C C . GLY A 1 471 ? 8.810 4.164 0.107 1.00 96.56 471 GLY A C 1
ATOM 3804 O O . GLY A 1 471 ? 8.388 3.249 0.808 1.00 96.56 471 GLY A O 1
ATOM 3805 N N . LEU A 1 472 ? 8.044 4.753 -0.814 1.00 97.81 472 LEU A N 1
ATOM 3806 C CA . LEU A 1 472 ? 6.644 4.397 -1.049 1.00 97.81 472 LEU A CA 1
ATOM 3807 C C . LEU A 1 472 ? 6.469 2.986 -1.612 1.00 97.81 472 LEU A C 1
ATOM 3809 O O . LEU A 1 472 ? 5.538 2.295 -1.199 1.00 97.81 472 LEU A O 1
ATOM 3813 N N . PHE A 1 473 ? 7.340 2.555 -2.528 1.00 97.69 473 PHE A N 1
ATOM 3814 C CA . PHE A 1 473 ? 7.332 1.188 -3.049 1.00 97.69 473 PHE A CA 1
ATOM 3815 C C . PHE A 1 473 ? 7.657 0.170 -1.956 1.00 97.69 473 PHE A C 1
ATOM 3817 O O . PHE A 1 473 ? 6.973 -0.846 -1.853 1.00 97.69 473 PHE A O 1
ATOM 3824 N N . LEU A 1 474 ? 8.647 0.467 -1.107 1.00 97.25 474 LEU A N 1
ATOM 3825 C CA . LEU A 1 474 ? 8.980 -0.366 0.046 1.00 97.25 474 LEU A CA 1
ATOM 3826 C C . LEU A 1 474 ? 7.814 -0.445 1.039 1.00 97.25 474 LEU A C 1
ATOM 3828 O O . LEU A 1 474 ? 7.405 -1.540 1.408 1.00 97.25 474 LEU A O 1
ATOM 3832 N N . ALA A 1 475 ? 7.241 0.695 1.431 1.00 98.06 475 ALA A N 1
ATOM 3833 C CA . ALA A 1 475 ? 6.106 0.734 2.349 1.00 98.06 475 ALA A CA 1
ATOM 3834 C C . ALA A 1 475 ? 4.881 -0.007 1.785 1.00 98.06 475 ALA A C 1
ATOM 3836 O O . ALA A 1 475 ? 4.209 -0.732 2.511 1.00 98.06 475 ALA A O 1
ATOM 3837 N N . TYR A 1 476 ? 4.612 0.113 0.482 1.00 98.25 476 TYR A N 1
ATOM 3838 C CA . TYR A 1 476 ? 3.537 -0.645 -0.160 1.00 98.25 476 TYR A CA 1
ATOM 3839 C C . TYR A 1 476 ? 3.807 -2.152 -0.103 1.00 98.25 476 TYR A C 1
ATOM 3841 O O . TYR A 1 476 ? 2.909 -2.921 0.234 1.00 98.25 476 TYR A O 1
ATOM 3849 N N . ASN A 1 477 ? 5.038 -2.575 -0.405 1.00 97.69 477 ASN A N 1
ATOM 3850 C CA . ASN A 1 477 ? 5.415 -3.985 -0.379 1.00 97.69 477 ASN A CA 1
ATOM 3851 C C . ASN A 1 477 ? 5.346 -4.585 1.039 1.00 97.69 477 ASN A C 1
ATOM 3853 O O . ASN A 1 477 ? 4.833 -5.686 1.218 1.00 97.69 477 ASN A O 1
ATOM 3857 N N . LEU A 1 478 ? 5.784 -3.838 2.056 1.00 97.50 478 LEU A N 1
ATOM 3858 C CA . LEU A 1 478 ? 5.624 -4.219 3.464 1.00 97.50 478 LEU A CA 1
ATOM 3859 C C . LEU A 1 478 ? 4.144 -4.375 3.838 1.00 97.50 478 LEU A C 1
ATOM 3861 O O . LEU A 1 478 ? 3.769 -5.332 4.505 1.00 97.50 478 LEU A O 1
ATOM 3865 N N . ALA A 1 479 ? 3.275 -3.480 3.361 1.00 97.62 479 ALA A N 1
ATOM 3866 C CA . ALA A 1 479 ? 1.845 -3.579 3.631 1.00 97.62 479 ALA A CA 1
ATOM 3867 C C . ALA A 1 479 ? 1.197 -4.823 2.992 1.00 97.62 479 ALA A C 1
ATOM 3869 O O . ALA A 1 479 ? 0.378 -5.464 3.642 1.00 97.62 479 ALA A O 1
ATOM 3870 N N . ILE A 1 480 ? 1.547 -5.194 1.753 1.00 95.94 480 ILE A N 1
ATOM 3871 C CA . ILE A 1 480 ? 1.002 -6.421 1.129 1.00 95.94 480 ILE A CA 1
ATOM 3872 C C . ILE A 1 480 ? 1.571 -7.705 1.750 1.00 95.94 480 ILE A C 1
ATOM 3874 O O . ILE A 1 480 ? 0.915 -8.732 1.704 1.00 95.94 480 ILE A O 1
ATOM 3878 N N . THR A 1 481 ? 2.754 -7.644 2.367 1.00 95.75 481 THR A N 1
ATOM 3879 C CA . THR A 1 481 ? 3.401 -8.782 3.045 1.00 95.75 481 THR A CA 1
ATOM 3880 C C . THR A 1 481 ? 3.085 -8.850 4.543 1.00 95.75 481 THR A C 1
ATOM 3882 O O . THR A 1 481 ? 3.826 -9.462 5.302 1.00 95.75 481 THR A O 1
ATOM 3885 N N . ASP A 1 482 ? 1.973 -8.247 4.978 1.00 95.12 482 ASP A N 1
ATOM 3886 C CA . ASP A 1 482 ? 1.488 -8.284 6.365 1.00 95.12 482 ASP A CA 1
ATOM 3887 C C . ASP A 1 482 ? 2.437 -7.624 7.405 1.00 95.12 482 ASP A C 1
ATOM 3889 O O . ASP A 1 482 ? 2.472 -8.010 8.572 1.00 95.12 482 ASP A O 1
ATOM 3893 N N . HIS A 1 483 ? 3.139 -6.547 7.022 1.00 96.81 483 HIS A N 1
ATOM 3894 C CA . HIS A 1 483 ? 3.970 -5.707 7.910 1.00 96.81 483 HIS A CA 1
ATOM 3895 C C . HIS A 1 483 ? 3.490 -4.236 7.977 1.00 96.81 483 HIS A C 1
ATOM 3897 O O . HIS A 1 483 ? 4.200 -3.310 7.568 1.00 96.81 483 HIS A O 1
ATOM 3903 N N . PRO A 1 484 ? 2.257 -3.962 8.450 1.00 97.12 484 PRO A N 1
ATOM 3904 C CA . PRO A 1 484 ? 1.645 -2.634 8.372 1.00 97.12 484 PRO A CA 1
ATOM 3905 C C . PRO A 1 484 ? 2.269 -1.589 9.304 1.00 97.12 484 PRO A C 1
ATOM 3907 O O . PRO A 1 484 ? 2.183 -0.396 9.009 1.00 97.12 484 PRO A O 1
ATOM 3910 N N . ILE A 1 485 ? 2.871 -1.995 10.426 1.00 96.75 485 ILE A N 1
ATOM 3911 C CA . ILE A 1 485 ? 3.490 -1.056 11.373 1.00 96.75 485 ILE A CA 1
ATOM 3912 C C . ILE A 1 485 ? 4.803 -0.532 10.793 1.00 96.75 485 ILE A C 1
ATOM 3914 O O . ILE A 1 485 ? 4.988 0.679 10.691 1.00 96.75 485 ILE A O 1
ATOM 3918 N N . GLU A 1 486 ? 5.652 -1.430 10.305 1.00 96.69 486 GLU A N 1
ATOM 3919 C CA . GLU A 1 486 ? 6.893 -1.103 9.608 1.00 96.69 486 GLU A CA 1
ATOM 3920 C C . GLU A 1 486 ? 6.604 -0.291 8.340 1.00 96.69 486 GLU A C 1
ATOM 3922 O O . GLU A 1 486 ? 7.267 0.710 8.066 1.00 96.69 486 GLU A O 1
ATOM 3927 N N . ALA A 1 487 ? 5.558 -0.661 7.594 1.00 97.94 487 ALA A N 1
ATOM 3928 C CA . ALA A 1 487 ? 5.110 0.106 6.438 1.00 97.94 487 ALA A CA 1
ATOM 3929 C C . ALA A 1 487 ? 4.696 1.539 6.812 1.00 97.94 487 ALA A C 1
ATOM 3931 O O . ALA A 1 487 ? 5.064 2.486 6.116 1.00 97.94 487 ALA A O 1
ATOM 3932 N N . ALA A 1 488 ? 3.962 1.717 7.917 1.00 97.31 488 ALA A N 1
ATOM 3933 C CA . ALA A 1 488 ? 3.573 3.030 8.427 1.00 97.31 488 ALA A CA 1
ATOM 3934 C C . ALA A 1 488 ? 4.784 3.872 8.860 1.00 97.31 488 ALA A C 1
ATOM 3936 O O . ALA A 1 488 ? 4.801 5.080 8.623 1.00 97.31 488 ALA A O 1
ATOM 3937 N N . GLU A 1 489 ? 5.797 3.258 9.471 1.00 96.25 489 GLU A N 1
ATOM 3938 C CA . GLU A 1 489 ? 7.044 3.931 9.849 1.00 96.25 489 GLU A CA 1
ATOM 3939 C C . GLU A 1 489 ? 7.826 4.410 8.623 1.00 96.25 489 GLU A C 1
ATOM 3941 O O . GLU A 1 489 ? 8.167 5.592 8.540 1.00 96.25 489 GLU A O 1
ATOM 3946 N N . VAL A 1 490 ? 8.034 3.533 7.635 1.00 95.56 490 VAL A N 1
ATOM 3947 C CA . VAL A 1 490 ? 8.689 3.900 6.370 1.00 95.56 490 VAL A CA 1
ATOM 3948 C C . VAL A 1 490 ? 7.905 5.005 5.667 1.00 95.56 490 VAL A C 1
ATOM 3950 O O . VAL A 1 490 ? 8.497 5.979 5.207 1.00 95.56 490 VAL A O 1
ATOM 3953 N N . PHE A 1 491 ? 6.575 4.900 5.627 1.00 96.94 491 PHE A N 1
ATOM 3954 C CA . PHE A 1 491 ? 5.706 5.899 5.012 1.00 96.94 491 PHE A CA 1
ATOM 3955 C C . PHE A 1 491 ? 5.818 7.277 5.682 1.00 96.94 491 PHE A C 1
ATOM 3957 O O . PHE A 1 491 ? 5.850 8.288 4.986 1.00 96.94 491 PHE A O 1
ATOM 3964 N N . ARG A 1 492 ? 5.921 7.341 7.015 1.00 94.38 492 ARG A N 1
ATOM 3965 C CA . ARG A 1 492 ? 6.126 8.606 7.747 1.00 94.38 492 ARG A CA 1
ATOM 3966 C C . ARG A 1 492 ? 7.498 9.232 7.477 1.00 94.38 492 ARG A C 1
ATOM 3968 O O . ARG A 1 492 ? 7.623 10.446 7.577 1.00 94.38 492 ARG A O 1
ATOM 3975 N N . ALA A 1 493 ? 8.499 8.427 7.123 1.00 92.00 493 ALA A N 1
ATOM 3976 C CA . ALA A 1 493 ? 9.841 8.890 6.772 1.00 92.00 493 ALA A CA 1
ATOM 3977 C C . ALA A 1 493 ? 9.984 9.330 5.298 1.00 92.00 493 ALA A C 1
ATOM 3979 O O . ALA A 1 493 ? 11.055 9.786 4.892 1.00 92.00 493 ALA A O 1
ATOM 3980 N N . VAL A 1 494 ? 8.937 9.187 4.476 1.00 92.00 494 VAL A N 1
ATOM 3981 C CA . VAL A 1 494 ? 8.953 9.611 3.068 1.00 92.00 494 VAL A CA 1
ATOM 3982 C C . VAL A 1 494 ? 9.041 11.143 2.982 1.00 92.00 494 VAL A C 1
ATOM 3984 O O . VAL A 1 494 ? 8.219 11.830 3.591 1.00 92.00 494 VAL A O 1
ATOM 3987 N N . PRO A 1 495 ? 9.993 11.707 2.209 1.00 88.25 495 PRO A N 1
ATOM 3988 C CA . PRO A 1 495 ? 10.116 13.153 2.056 1.00 88.25 495 PRO A CA 1
ATOM 3989 C C . PRO A 1 495 ? 8.901 13.751 1.339 1.00 88.25 495 PRO A C 1
ATOM 3991 O O . PRO A 1 495 ? 8.208 13.077 0.572 1.00 88.25 495 PRO A O 1
ATOM 3994 N N . HIS A 1 496 ? 8.665 15.045 1.561 1.00 87.88 496 HIS A N 1
ATOM 3995 C CA . HIS A 1 496 ? 7.552 15.750 0.935 1.00 87.88 496 HIS A CA 1
ATOM 3996 C C . HIS A 1 496 ? 7.635 15.699 -0.601 1.00 87.88 496 HIS A C 1
ATOM 3998 O O . HIS A 1 496 ? 8.690 15.910 -1.202 1.00 87.88 496 HIS A O 1
ATOM 4004 N N . ILE A 1 497 ? 6.496 15.411 -1.235 1.00 90.06 497 ILE A N 1
ATOM 4005 C CA . ILE A 1 497 ? 6.361 15.270 -2.684 1.00 90.06 497 ILE A CA 1
ATOM 4006 C C . ILE A 1 497 ? 5.771 16.568 -3.232 1.00 90.06 497 ILE A C 1
ATOM 4008 O O . ILE A 1 497 ? 4.633 16.905 -2.907 1.00 90.06 497 ILE A O 1
ATOM 4012 N N . LEU A 1 498 ? 6.529 17.262 -4.086 1.00 85.31 498 LEU A N 1
ATOM 4013 C CA . LEU A 1 498 ? 6.082 18.495 -4.742 1.00 85.31 498 LEU A CA 1
ATOM 4014 C C . LEU A 1 498 ? 4.836 18.257 -5.614 1.00 85.31 498 LEU A C 1
ATOM 4016 O O . LEU A 1 498 ? 4.626 17.159 -6.142 1.00 85.31 498 LEU A O 1
ATOM 4020 N N . SER A 1 499 ? 4.032 19.307 -5.797 1.00 84.19 499 SER A N 1
ATOM 4021 C CA . SER A 1 499 ? 2.780 19.290 -6.570 1.00 84.19 499 SER A CA 1
ATOM 4022 C C . SER A 1 499 ? 2.960 18.793 -8.009 1.00 84.19 499 SER A C 1
ATOM 4024 O O . SER A 1 499 ? 2.104 18.054 -8.501 1.00 84.19 499 SER A O 1
ATOM 4026 N N . ASP A 1 500 ? 4.098 19.106 -8.635 1.00 86.69 500 ASP A N 1
ATOM 4027 C CA . ASP A 1 500 ? 4.448 18.701 -10.003 1.00 86.69 500 ASP A CA 1
ATOM 4028 C C . ASP A 1 500 ? 4.520 17.173 -10.183 1.00 86.69 500 ASP A C 1
ATOM 4030 O O . ASP A 1 500 ? 4.270 16.638 -11.268 1.00 86.69 500 ASP A O 1
ATOM 4034 N N . TYR A 1 501 ? 4.794 16.423 -9.110 1.00 88.19 501 TYR A N 1
ATOM 4035 C CA . TYR A 1 501 ? 4.925 14.966 -9.146 1.00 88.19 501 TYR A CA 1
ATOM 4036 C C . TYR A 1 501 ? 3.594 14.253 -8.890 1.00 88.19 501 TYR A C 1
ATOM 4038 O O . TYR A 1 501 ? 3.458 13.440 -7.967 1.00 88.19 501 TYR A O 1
ATOM 4046 N N . ARG A 1 502 ? 2.605 14.501 -9.761 1.00 88.56 502 ARG A N 1
ATOM 4047 C CA . ARG A 1 502 ? 1.256 13.909 -9.667 1.00 88.56 502 ARG A CA 1
ATOM 4048 C C . ARG A 1 502 ? 1.275 12.387 -9.477 1.00 88.56 502 ARG A C 1
ATOM 4050 O O . ARG A 1 502 ? 0.554 11.873 -8.628 1.00 88.56 502 ARG A O 1
ATOM 4057 N N . HIS A 1 503 ? 2.093 11.658 -10.240 1.00 87.50 503 HIS A N 1
ATOM 4058 C CA . HIS A 1 503 ? 2.149 10.194 -10.143 1.00 87.50 503 HIS A CA 1
ATOM 4059 C C . HIS A 1 503 ? 2.654 9.719 -8.769 1.00 87.50 503 HIS A C 1
ATOM 4061 O O . HIS A 1 503 ? 2.068 8.815 -8.179 1.00 87.50 503 HIS A O 1
ATOM 4067 N N . SER A 1 504 ? 3.676 10.378 -8.215 1.00 91.88 504 SER A N 1
ATOM 4068 C CA . SER A 1 504 ? 4.209 10.067 -6.883 1.00 91.88 504 SER A CA 1
ATOM 4069 C C . SER A 1 504 ? 3.210 10.392 -5.766 1.00 91.88 504 SER A C 1
ATOM 4071 O O . SER A 1 504 ? 3.104 9.630 -4.808 1.00 91.88 504 SER A O 1
ATOM 4073 N N . ARG A 1 505 ? 2.422 11.471 -5.896 1.00 93.12 505 ARG A N 1
ATOM 4074 C CA . ARG A 1 505 ? 1.321 11.780 -4.961 1.00 93.12 505 ARG A CA 1
ATOM 4075 C C . ARG A 1 505 ? 0.251 10.686 -4.966 1.00 93.12 505 ARG A C 1
ATOM 4077 O O . ARG A 1 505 ? -0.170 10.231 -3.906 1.00 93.12 505 ARG A O 1
ATOM 4084 N N . LEU A 1 506 ? -0.150 10.227 -6.152 1.00 93.94 506 LEU A N 1
ATOM 4085 C CA . LEU A 1 506 ? -1.125 9.141 -6.289 1.00 93.94 506 LEU A CA 1
ATOM 4086 C C . LEU A 1 506 ? -0.575 7.818 -5.738 1.00 93.94 506 LEU A C 1
ATOM 4088 O O . LEU A 1 506 ? -1.300 7.100 -5.052 1.00 93.94 506 LEU A O 1
ATOM 4092 N N . LEU A 1 507 ? 0.711 7.523 -5.960 1.00 95.12 507 LEU A N 1
ATOM 4093 C CA . LEU A 1 507 ? 1.390 6.391 -5.326 1.00 95.12 507 LEU A CA 1
ATOM 4094 C C . LEU A 1 507 ? 1.372 6.513 -3.794 1.00 95.12 507 LEU A C 1
ATOM 4096 O O . LEU A 1 507 ? 1.045 5.540 -3.126 1.00 95.12 507 LEU A O 1
ATOM 4100 N N . SER A 1 508 ? 1.635 7.701 -3.241 1.00 96.75 508 SER A N 1
ATOM 4101 C CA . SER A 1 508 ? 1.573 7.950 -1.794 1.00 96.75 508 SER A CA 1
ATOM 4102 C C . SER A 1 508 ? 0.195 7.636 -1.213 1.00 96.75 508 SER A C 1
ATOM 4104 O O . SER A 1 508 ? 0.079 6.892 -0.238 1.00 96.75 508 SER A O 1
ATOM 4106 N N . ASN A 1 509 ? -0.869 8.108 -1.865 1.00 96.50 509 ASN A N 1
ATOM 4107 C CA . ASN A 1 509 ? -2.239 7.810 -1.452 1.00 96.50 509 ASN A CA 1
ATOM 4108 C C . ASN A 1 509 ? -2.554 6.311 -1.538 1.00 96.50 509 ASN A C 1
ATOM 4110 O O . ASN A 1 509 ? -3.167 5.753 -0.629 1.00 96.50 509 ASN A O 1
ATOM 4114 N N . ARG A 1 510 ? -2.097 5.629 -2.591 1.00 96.88 510 ARG A N 1
ATOM 4115 C CA . ARG A 1 510 ? -2.266 4.176 -2.732 1.00 96.88 510 ARG A CA 1
ATOM 4116 C C . ARG A 1 510 ? -1.539 3.402 -1.641 1.00 96.88 510 ARG A C 1
ATOM 4118 O O . ARG A 1 510 ? -2.133 2.511 -1.044 1.00 96.88 510 ARG A O 1
ATOM 4125 N N . THR A 1 511 ? -0.294 3.766 -1.346 1.00 98.06 511 THR A N 1
ATOM 4126 C CA . THR A 1 511 ? 0.480 3.183 -0.245 1.00 98.06 511 THR A CA 1
ATOM 4127 C C . THR A 1 511 ? -0.223 3.406 1.088 1.00 98.06 511 THR A C 1
ATOM 4129 O O . THR A 1 511 ? -0.412 2.453 1.836 1.00 98.06 511 THR A O 1
ATOM 4132 N N . ARG A 1 512 ? -0.712 4.622 1.356 1.00 98.12 512 ARG A N 1
ATOM 4133 C CA . ARG A 1 512 ? -1.492 4.931 2.562 1.00 98.12 512 ARG A CA 1
ATOM 4134 C C . ARG A 1 512 ? -2.738 4.046 2.685 1.00 98.12 512 ARG A C 1
ATOM 4136 O O . ARG A 1 512 ? -2.985 3.491 3.752 1.00 98.12 512 ARG A O 1
ATOM 4143 N N . ALA A 1 513 ? -3.506 3.892 1.604 1.00 98.12 513 ALA A N 1
ATOM 4144 C CA . ALA A 1 513 ? -4.678 3.019 1.587 1.00 98.12 513 ALA A CA 1
ATOM 4145 C C . ALA A 1 513 ? -4.302 1.556 1.873 1.00 98.12 513 ALA A C 1
ATOM 4147 O O . ALA A 1 513 ? -4.927 0.922 2.722 1.00 98.12 513 ALA A O 1
ATOM 4148 N N . GLN A 1 514 ? -3.246 1.046 1.231 1.00 97.81 514 GLN A N 1
ATOM 4149 C CA . GLN A 1 514 ? -2.788 -0.333 1.407 1.00 97.81 514 GLN A CA 1
ATOM 4150 C C . GLN A 1 514 ? -2.302 -0.613 2.835 1.00 97.81 514 GLN A C 1
ATOM 4152 O O . GLN A 1 514 ? -2.653 -1.646 3.402 1.00 97.81 514 GLN A O 1
ATOM 4157 N N . ILE A 1 515 ? -1.565 0.322 3.448 1.00 98.50 515 ILE A N 1
ATOM 4158 C CA . ILE A 1 515 ? -1.165 0.233 4.862 1.00 98.50 515 ILE A CA 1
ATOM 4159 C C . ILE A 1 515 ? -2.404 0.152 5.751 1.00 98.50 515 ILE A C 1
ATOM 4161 O O . ILE A 1 515 ? -2.453 -0.670 6.659 1.00 98.50 515 ILE A O 1
ATOM 4165 N N . GLY A 1 516 ? -3.415 0.982 5.487 1.00 98.00 516 GLY A N 1
ATOM 4166 C CA . GLY A 1 516 ? -4.657 0.974 6.252 1.00 98.00 516 GLY A CA 1
ATOM 4167 C C . GLY A 1 516 ? -5.417 -0.352 6.163 1.00 98.00 516 GLY A C 1
ATOM 4168 O O . GLY A 1 516 ? -5.891 -0.852 7.182 1.00 98.00 516 GLY A O 1
ATOM 4169 N N . ILE A 1 517 ? -5.480 -0.947 4.969 1.00 97.12 517 ILE A N 1
ATOM 4170 C CA . ILE A 1 517 ? -6.097 -2.263 4.737 1.00 97.12 517 ILE A CA 1
ATOM 4171 C C . ILE A 1 517 ? -5.337 -3.357 5.504 1.00 97.12 517 ILE A C 1
ATOM 4173 O O . ILE A 1 517 ? -5.942 -4.113 6.264 1.00 97.12 517 ILE A O 1
ATOM 4177 N N . ALA A 1 518 ? -4.010 -3.404 5.369 1.00 97.00 518 ALA A N 1
ATOM 4178 C CA . ALA A 1 518 ? -3.170 -4.383 6.061 1.00 97.00 518 ALA A CA 1
ATOM 4179 C C . ALA A 1 518 ? -3.214 -4.217 7.591 1.00 97.00 518 ALA A C 1
ATOM 4181 O O . ALA A 1 518 ? -3.315 -5.192 8.335 1.00 97.00 518 ALA A O 1
ATOM 4182 N N . ALA A 1 519 ? -3.218 -2.974 8.078 1.00 97.25 519 ALA A N 1
ATOM 4183 C CA . ALA A 1 519 ? -3.364 -2.669 9.497 1.00 97.25 519 ALA A CA 1
ATOM 4184 C C . ALA A 1 519 ? -4.702 -3.177 10.046 1.00 97.25 519 ALA A C 1
ATOM 4186 O O . ALA A 1 519 ? -4.735 -3.728 11.144 1.00 97.25 519 ALA A O 1
ATOM 4187 N N . PHE A 1 520 ? -5.793 -3.038 9.287 1.00 96.62 520 PHE A N 1
ATOM 4188 C CA . PHE A 1 520 ? -7.092 -3.576 9.683 1.00 96.62 520 PHE A CA 1
ATOM 4189 C C . PHE A 1 520 ? -7.076 -5.106 9.753 1.00 96.62 520 PHE A C 1
ATOM 4191 O O . PHE A 1 520 ? -7.534 -5.675 10.745 1.00 96.62 520 PHE A O 1
ATOM 4198 N N . LYS A 1 521 ? -6.501 -5.764 8.734 1.00 94.62 521 LYS A N 1
ATOM 4199 C CA . LYS A 1 521 ? -6.348 -7.227 8.662 1.00 94.62 521 LYS A CA 1
ATOM 4200 C C . LYS A 1 521 ? -5.684 -7.792 9.920 1.00 94.62 521 LYS A C 1
ATOM 4202 O O . LYS A 1 521 ? -6.152 -8.781 10.475 1.00 94.62 521 LYS A O 1
ATOM 4207 N N . LEU A 1 522 ? -4.635 -7.121 10.397 1.00 94.50 522 LEU A N 1
ATOM 4208 C CA . LEU A 1 522 ? -3.861 -7.521 11.576 1.00 94.50 522 LEU A CA 1
ATOM 4209 C C . LEU A 1 522 ? -4.318 -6.851 12.882 1.00 94.50 522 LEU A C 1
ATOM 4211 O O . LEU A 1 522 ? -3.577 -6.849 13.862 1.00 94.50 522 LEU A O 1
ATOM 4215 N N . LYS A 1 523 ? -5.537 -6.294 12.919 1.00 94.94 523 LYS A N 1
ATOM 4216 C CA . LYS A 1 523 ? -6.167 -5.704 14.118 1.00 94.94 523 LYS A CA 1
ATOM 4217 C C . LYS A 1 523 ? -5.477 -4.459 14.689 1.00 94.94 523 LYS A C 1
ATOM 4219 O O . LYS A 1 523 ? -5.794 -4.012 15.793 1.00 94.94 523 LYS A O 1
ATOM 4224 N N . TYR A 1 524 ? -4.592 -3.817 13.932 1.00 95.81 524 TYR A N 1
ATOM 4225 C CA . TYR A 1 524 ? -4.010 -2.517 14.273 1.00 95.81 524 TYR A CA 1
ATOM 4226 C C . TYR A 1 524 ? -4.976 -1.374 13.923 1.00 95.81 524 TYR A C 1
ATOM 4228 O O . TYR A 1 524 ? -4.672 -0.492 13.117 1.00 95.81 524 TYR A O 1
ATOM 4236 N N . TYR A 1 525 ? -6.161 -1.372 14.542 1.00 95.94 525 TYR A N 1
ATOM 4237 C CA . TYR A 1 525 ? -7.273 -0.481 14.184 1.00 95.94 525 TYR A CA 1
ATOM 4238 C C . TYR A 1 525 ? -6.960 1.011 14.320 1.00 95.94 525 TYR A C 1
ATOM 4240 O O . TYR A 1 525 ? -7.477 1.817 13.549 1.00 95.94 525 TYR A O 1
ATOM 4248 N N . LYS A 1 526 ? -6.086 1.396 15.259 1.00 95.12 526 LYS A N 1
ATOM 4249 C CA . LYS A 1 526 ? -5.633 2.788 15.384 1.00 95.12 526 LYS A CA 1
ATOM 4250 C C . LYS A 1 526 ? -4.835 3.222 14.152 1.00 95.12 526 LYS A C 1
ATOM 4252 O O . LYS A 1 526 ? -5.167 4.230 13.536 1.00 95.12 526 LYS A O 1
ATOM 4257 N N . THR A 1 527 ? -3.844 2.426 13.750 1.00 96.31 527 THR A N 1
ATOM 4258 C CA . THR A 1 527 ? -3.054 2.665 12.533 1.00 96.31 527 THR A CA 1
ATOM 4259 C C . THR A 1 527 ? -3.938 2.638 11.288 1.00 96.31 527 THR A C 1
ATOM 4261 O O . THR A 1 527 ? -3.821 3.514 10.432 1.00 96.31 527 THR A O 1
ATOM 4264 N N . ALA A 1 528 ? -4.873 1.685 11.209 1.00 97.31 528 ALA A N 1
ATOM 4265 C CA . ALA A 1 528 ? -5.840 1.606 10.118 1.00 97.31 528 ALA A CA 1
ATOM 4266 C C . ALA A 1 528 ? -6.673 2.893 10.012 1.00 97.31 528 ALA A C 1
ATOM 4268 O O . ALA A 1 528 ? -6.749 3.498 8.944 1.00 97.31 528 ALA A O 1
ATOM 4269 N N . TYR A 1 529 ? -7.223 3.374 11.129 1.00 97.31 529 TYR A N 1
ATOM 4270 C CA . TYR A 1 529 ? -7.968 4.630 11.183 1.00 97.31 529 TYR A CA 1
ATOM 4271 C C . TYR A 1 529 ? -7.117 5.838 10.761 1.00 97.31 529 TYR A C 1
ATOM 4273 O O . TYR A 1 529 ? -7.550 6.634 9.926 1.00 97.31 529 TYR A O 1
ATOM 4281 N N . GLU A 1 530 ? -5.901 5.972 11.297 1.00 95.62 530 GLU A N 1
ATOM 4282 C CA . GLU A 1 530 ? -4.982 7.076 10.984 1.00 95.62 530 GLU A CA 1
ATOM 4283 C C . GLU A 1 530 ? -4.610 7.133 9.498 1.00 95.62 530 GLU A C 1
ATOM 4285 O O . GLU A 1 530 ? -4.529 8.219 8.917 1.00 95.62 530 GLU A O 1
ATOM 4290 N N . MET A 1 531 ? -4.412 5.976 8.866 1.00 97.50 531 MET A N 1
ATOM 4291 C CA . MET A 1 531 ? -4.095 5.900 7.442 1.00 97.50 531 MET A CA 1
ATOM 4292 C C . MET A 1 531 ? -5.328 6.157 6.576 1.00 97.50 531 MET A C 1
ATOM 4294 O O . MET A 1 531 ? -5.257 6.934 5.621 1.00 97.50 531 MET A O 1
ATOM 4298 N N . LEU A 1 532 ? -6.474 5.569 6.924 1.00 97.50 532 LEU A N 1
ATOM 4299 C CA . LEU A 1 532 ? -7.673 5.627 6.090 1.00 97.50 532 LEU A CA 1
ATOM 4300 C C . LEU A 1 532 ? -8.492 6.915 6.258 1.00 97.50 532 LEU A C 1
ATOM 4302 O O . LEU A 1 532 ? -9.289 7.231 5.377 1.00 97.50 532 LEU A O 1
ATOM 4306 N N . ARG A 1 533 ? -8.273 7.716 7.314 1.00 95.25 533 ARG A N 1
ATOM 4307 C CA . ARG A 1 533 ? -9.000 8.989 7.524 1.00 95.25 533 ARG A CA 1
ATOM 4308 C C . ARG A 1 533 ? -8.872 9.981 6.371 1.00 95.25 533 ARG A C 1
ATOM 4310 O O . ARG A 1 533 ? -9.759 10.805 6.178 1.00 95.25 533 ARG A O 1
ATOM 4317 N N . HIS A 1 534 ? -7.798 9.876 5.591 1.00 93.56 534 HIS A N 1
ATOM 4318 C CA . HIS A 1 534 ? -7.580 10.696 4.400 1.00 93.56 534 HIS A CA 1
ATOM 4319 C C . HIS A 1 534 ? -8.602 10.413 3.278 1.00 93.56 534 HIS A C 1
ATOM 4321 O O . HIS A 1 534 ? -8.765 11.210 2.362 1.00 93.56 534 HIS A O 1
ATOM 4327 N N . PHE A 1 535 ? -9.332 9.298 3.364 1.00 95.25 535 PHE A N 1
ATOM 4328 C CA . PHE A 1 535 ? -10.326 8.857 2.386 1.00 95.25 535 PHE A CA 1
ATOM 4329 C C . PHE A 1 535 ? -11.766 9.018 2.892 1.00 95.25 535 PHE A C 1
ATOM 4331 O O . PHE A 1 535 ? -12.661 8.302 2.450 1.00 95.25 535 PHE A O 1
ATOM 4338 N N . MET A 1 536 ? -12.015 9.963 3.809 1.00 91.44 536 MET A N 1
ATOM 4339 C CA . MET A 1 536 ? -13.345 10.166 4.403 1.00 91.44 536 MET A CA 1
ATOM 4340 C C . MET A 1 536 ? -14.441 10.538 3.392 1.00 91.44 536 MET A C 1
ATOM 4342 O O . MET A 1 536 ? -15.616 10.355 3.696 1.00 91.44 536 MET A O 1
ATOM 4346 N N . ASN A 1 537 ? -14.080 11.073 2.217 1.00 92.25 537 ASN A N 1
ATOM 4347 C CA . ASN A 1 537 ? -15.020 11.408 1.149 1.00 92.25 537 ASN A CA 1
ATOM 4348 C C . ASN A 1 537 ? -15.096 10.263 0.118 1.00 92.25 537 ASN A C 1
ATOM 4350 O O . ASN A 1 537 ? -14.210 10.168 -0.738 1.00 92.25 537 ASN A O 1
ATOM 4354 N N . PRO A 1 538 ? -16.165 9.438 0.117 1.00 90.50 538 PRO A N 1
ATOM 4355 C CA . PRO A 1 538 ? -16.256 8.250 -0.736 1.00 90.50 538 PRO A CA 1
ATOM 4356 C C . PRO A 1 538 ? -16.179 8.569 -2.234 1.00 90.50 538 PRO A C 1
ATOM 4358 O O . PRO A 1 538 ? -15.661 7.772 -3.012 1.00 90.50 538 PRO A O 1
ATOM 4361 N N . LYS A 1 539 ? -16.668 9.749 -2.642 1.00 91.94 539 LYS A N 1
ATOM 4362 C CA . LYS A 1 539 ? -16.715 10.177 -4.050 1.00 91.94 539 LYS A CA 1
ATOM 4363 C C . LYS A 1 539 ? -15.342 10.548 -4.608 1.00 91.94 539 LYS A C 1
ATOM 4365 O O . LYS A 1 539 ? -15.152 10.526 -5.818 1.00 91.94 539 LYS A O 1
ATOM 4370 N N . GLN A 1 540 ? -14.404 10.925 -3.742 1.00 93.50 540 GLN A N 1
ATOM 4371 C CA . GLN A 1 540 ? -13.065 11.350 -4.143 1.00 93.50 540 GLN A CA 1
ATOM 4372 C C . GLN A 1 540 ? -12.037 10.222 -4.035 1.00 93.50 540 GLN A C 1
ATOM 4374 O O . GLN A 1 540 ? -10.964 10.356 -4.613 1.00 93.50 540 GLN A O 1
ATOM 4379 N N . ILE A 1 541 ? -12.350 9.096 -3.374 1.00 94.62 541 ILE A N 1
ATOM 4380 C CA . ILE A 1 541 ? -11.393 7.991 -3.181 1.00 94.62 541 ILE A CA 1
ATOM 4381 C C . ILE A 1 541 ? -10.799 7.560 -4.520 1.00 94.62 541 ILE A C 1
ATOM 4383 O O . ILE A 1 541 ? -9.583 7.607 -4.675 1.00 94.62 541 ILE A O 1
ATOM 4387 N N . GLY A 1 542 ? -11.644 7.228 -5.504 1.00 93.69 542 GLY A N 1
ATOM 4388 C CA . GLY A 1 542 ? -11.202 6.790 -6.830 1.00 93.69 542 GLY A CA 1
ATOM 4389 C C . GLY A 1 542 ? -10.260 7.787 -7.511 1.00 93.69 542 GLY A C 1
ATOM 4390 O O . GLY A 1 542 ? -9.244 7.379 -8.072 1.00 93.69 542 GLY A O 1
ATOM 4391 N N . ARG A 1 543 ? -10.531 9.093 -7.395 1.00 92.38 543 ARG A N 1
ATOM 4392 C CA . ARG A 1 543 ? -9.653 10.159 -7.911 1.00 92.38 543 ARG A CA 1
ATOM 4393 C C . ARG A 1 543 ? -8.331 10.230 -7.141 1.00 92.38 543 ARG A C 1
ATOM 4395 O O . ARG A 1 543 ? -7.266 10.260 -7.757 1.00 92.38 543 ARG A O 1
ATOM 4402 N N . ASN A 1 544 ? -8.391 10.168 -5.812 1.00 93.12 544 ASN A N 1
ATOM 4403 C CA . ASN A 1 544 ? -7.241 10.303 -4.914 1.00 93.12 544 ASN A CA 1
ATOM 4404 C C . ASN A 1 544 ? -6.241 9.148 -5.043 1.00 93.12 544 ASN A C 1
ATOM 4406 O O . ASN A 1 544 ? -5.053 9.353 -4.802 1.00 93.12 544 ASN A O 1
ATOM 4410 N N . ILE A 1 545 ? -6.693 7.957 -5.447 1.00 94.38 545 ILE A N 1
ATOM 4411 C CA . ILE A 1 545 ? -5.822 6.800 -5.714 1.00 94.38 545 ILE A CA 1
ATOM 4412 C C . ILE A 1 545 ? -5.574 6.546 -7.211 1.00 94.38 545 ILE A C 1
ATOM 4414 O O . ILE A 1 545 ? -4.988 5.525 -7.572 1.00 94.38 545 ILE A O 1
ATOM 4418 N N . GLY A 1 546 ? -5.983 7.470 -8.088 1.00 90.94 546 GLY A N 1
ATOM 4419 C CA . GLY A 1 546 ? -5.663 7.433 -9.518 1.00 90.94 546 GLY A CA 1
ATOM 4420 C C . GLY A 1 546 ? -6.429 6.380 -10.324 1.00 90.94 546 GLY A C 1
ATOM 4421 O O . GLY A 1 546 ? -5.906 5.883 -11.317 1.00 90.94 546 GLY A O 1
ATOM 4422 N N . GLN A 1 547 ? -7.637 6.015 -9.894 1.00 92.00 547 GLN A N 1
ATOM 4423 C CA . GLN A 1 547 ? -8.517 5.049 -10.570 1.00 92.00 547 GLN A CA 1
ATOM 4424 C C . GLN A 1 547 ? -9.653 5.724 -11.357 1.00 92.00 547 GLN A C 1
ATOM 4426 O O . GLN A 1 547 ? -10.200 5.115 -12.271 1.00 92.00 547 GLN A O 1
ATOM 4431 N N . GLU A 1 548 ? -9.987 6.980 -11.039 1.00 88.12 548 GLU A N 1
ATOM 4432 C CA . GLU A 1 548 ? -11.038 7.769 -11.698 1.00 88.12 548 GLU A CA 1
ATOM 4433 C C . GLU A 1 548 ? -10.539 9.180 -12.069 1.00 88.12 548 GLU A C 1
ATOM 4435 O O . GLU A 1 548 ? -9.699 9.734 -11.356 1.00 88.12 548 GLU A O 1
ATOM 4440 N N . PRO A 1 549 ? -11.059 9.817 -13.141 1.00 81.75 549 PRO A N 1
ATOM 4441 C CA . PRO A 1 549 ? -12.030 9.298 -14.117 1.00 81.75 549 PRO A CA 1
ATOM 4442 C C . PRO A 1 549 ? -11.423 8.316 -15.132 1.00 81.75 549 PRO A C 1
ATOM 4444 O O . PRO A 1 549 ? -12.132 7.461 -15.648 1.00 81.75 549 PRO A O 1
ATOM 4447 N N . ASN A 1 550 ? -10.117 8.412 -15.384 1.00 81.19 550 ASN A N 1
ATOM 4448 C CA . ASN A 1 550 ? -9.354 7.431 -16.148 1.00 81.19 550 ASN A CA 1
ATOM 4449 C C . ASN A 1 550 ? -8.327 6.829 -15.199 1.00 81.19 550 ASN A C 1
ATOM 4451 O O . ASN A 1 550 ? -7.554 7.580 -14.597 1.00 81.19 550 ASN A O 1
ATOM 4455 N N . SER A 1 551 ? -8.320 5.502 -15.070 1.00 84.81 551 SER A N 1
ATOM 4456 C CA . SER A 1 551 ? -7.281 4.835 -14.293 1.00 84.81 551 SER A CA 1
ATOM 4457 C C . SER A 1 551 ? -5.912 5.212 -14.849 1.00 84.81 551 SER A C 1
ATOM 4459 O O . SER A 1 551 ? -5.762 5.363 -16.058 1.00 84.81 551 SER A O 1
ATOM 4461 N N . ILE A 1 552 ? -4.931 5.384 -13.971 1.00 84.94 552 ILE A N 1
ATOM 4462 C CA . ILE A 1 552 ? -3.509 5.515 -14.321 1.00 84.94 552 ILE A CA 1
ATOM 4463 C C . ILE A 1 552 ? -2.697 4.296 -13.866 1.00 84.94 552 ILE A C 1
ATOM 4465 O O . ILE A 1 552 ? -1.477 4.272 -14.003 1.00 84.94 552 ILE A O 1
ATOM 4469 N N . PHE A 1 553 ? -3.381 3.296 -13.311 1.00 84.50 553 PHE A N 1
ATOM 4470 C CA . PHE A 1 553 ? -2.824 2.012 -12.908 1.00 84.50 553 PHE A CA 1
ATOM 4471 C C . PHE A 1 553 ? -3.539 0.884 -13.660 1.00 84.50 553 PHE A C 1
ATOM 4473 O O . PHE A 1 553 ? -4.714 1.021 -14.022 1.00 84.50 553 PHE A O 1
ATOM 4480 N N . PRO A 1 554 ? -2.858 -0.239 -13.906 1.00 82.25 554 PRO A N 1
ATOM 4481 C CA . PRO A 1 554 ? -3.469 -1.390 -14.551 1.00 82.25 554 PRO A CA 1
ATOM 4482 C C . PRO A 1 554 ? -4.491 -2.079 -13.639 1.00 82.25 554 PRO A C 1
ATOM 4484 O O . PRO A 1 554 ? -4.467 -1.934 -12.415 1.00 82.25 554 PRO A O 1
ATOM 4487 N N . SER A 1 555 ? -5.352 -2.905 -14.236 1.00 82.31 555 SER A N 1
ATOM 4488 C CA . SER A 1 555 ? -6.467 -3.556 -13.539 1.00 82.31 555 SER A CA 1
ATOM 4489 C C . SER A 1 555 ? -6.055 -4.426 -12.345 1.00 82.31 555 SER A C 1
ATOM 4491 O O . SER A 1 555 ? -6.745 -4.412 -11.332 1.00 82.31 555 SER A O 1
ATOM 4493 N N . TRP A 1 556 ? -4.929 -5.144 -12.418 1.00 85.00 556 TRP A N 1
ATOM 4494 C CA . TRP A 1 556 ? -4.450 -6.002 -11.319 1.00 85.00 556 TRP A CA 1
ATOM 4495 C C . TRP A 1 556 ? -3.867 -5.219 -10.132 1.00 85.00 556 TRP A C 1
ATOM 4497 O O . TRP A 1 556 ? -3.583 -5.802 -9.092 1.00 85.00 556 TRP A O 1
ATOM 4507 N N . MET A 1 557 ? -3.681 -3.905 -10.276 1.00 87.81 557 MET A N 1
ATOM 4508 C CA . MET A 1 557 ? -3.241 -3.018 -9.196 1.00 87.81 557 MET A CA 1
ATOM 4509 C C . MET A 1 557 ? -4.403 -2.207 -8.614 1.00 87.81 557 MET A C 1
ATOM 4511 O O . MET A 1 557 ? -4.177 -1.335 -7.776 1.00 87.81 557 MET A O 1
ATOM 4515 N N . LEU A 1 558 ? -5.643 -2.422 -9.052 1.00 90.94 558 LEU A N 1
ATOM 4516 C CA . LEU A 1 558 ? -6.768 -1.655 -8.529 1.00 90.94 558 LEU A CA 1
ATOM 4517 C C . LEU A 1 558 ? -7.091 -2.070 -7.089 1.00 90.94 558 LEU A C 1
ATOM 4519 O O . LEU A 1 558 ? -7.156 -3.251 -6.764 1.00 90.94 558 LEU A O 1
ATOM 4523 N N . ILE A 1 559 ? -7.313 -1.074 -6.236 1.00 93.56 559 ILE A N 1
ATOM 4524 C CA . ILE A 1 559 ? -7.748 -1.225 -4.851 1.00 93.56 559 ILE A CA 1
ATOM 4525 C C . ILE A 1 559 ? -9.259 -0.987 -4.811 1.00 93.56 559 ILE A C 1
ATOM 4527 O O . ILE A 1 559 ? -9.764 -0.018 -5.395 1.00 93.56 559 ILE A O 1
ATOM 4531 N N . ASN A 1 560 ? -9.989 -1.854 -4.107 1.00 93.00 560 ASN A N 1
ATOM 4532 C CA . ASN A 1 560 ? -11.427 -1.699 -3.917 1.00 93.00 560 ASN A CA 1
ATOM 4533 C C . ASN A 1 560 ? -11.724 -0.442 -3.075 1.00 93.00 560 ASN A C 1
ATOM 4535 O O . ASN A 1 560 ? -11.442 -0.383 -1.878 1.00 93.00 560 ASN A O 1
ATOM 4539 N N . THR A 1 561 ? -12.314 0.578 -3.704 1.00 94.25 561 THR A N 1
ATOM 4540 C CA . THR A 1 561 ? -12.620 1.865 -3.056 1.00 94.25 561 THR A CA 1
ATOM 4541 C C . THR A 1 561 ? -13.691 1.742 -1.975 1.00 94.25 561 THR A C 1
ATOM 4543 O O . THR A 1 561 ? -13.670 2.512 -1.014 1.00 94.25 561 THR A O 1
ATOM 4546 N N . LYS A 1 562 ? -14.601 0.764 -2.091 1.00 93.06 562 LYS A N 1
ATOM 4547 C CA . LYS A 1 562 ? -15.613 0.491 -1.063 1.00 93.06 562 LYS A CA 1
ATOM 4548 C C . LYS A 1 562 ? -14.971 -0.077 0.199 1.00 93.06 562 LYS A C 1
ATOM 4550 O O . LYS A 1 562 ? -15.275 0.396 1.289 1.00 93.06 562 LYS A O 1
ATOM 4555 N N . THR A 1 563 ? -14.033 -1.012 0.055 1.00 93.50 563 THR A N 1
ATOM 4556 C CA . THR A 1 563 ? -13.292 -1.574 1.192 1.00 93.50 563 THR A CA 1
ATOM 4557 C C . THR A 1 563 ? -12.610 -0.459 1.990 1.00 93.50 563 THR A C 1
ATOM 4559 O O . THR A 1 563 ? -12.794 -0.378 3.199 1.00 93.50 563 THR A O 1
ATOM 4562 N N . ILE A 1 564 ? -11.930 0.487 1.326 1.00 96.12 564 ILE A N 1
ATOM 4563 C CA . ILE A 1 564 ? -11.266 1.633 1.985 1.00 96.12 564 ILE A CA 1
ATOM 4564 C C . ILE A 1 564 ? -12.219 2.391 2.924 1.00 96.12 564 ILE A C 1
ATOM 4566 O O . ILE A 1 564 ? -11.878 2.639 4.083 1.00 96.12 564 ILE A O 1
ATOM 4570 N N . ILE A 1 565 ? -13.413 2.757 2.441 1.00 96.00 565 ILE A N 1
ATOM 4571 C CA . ILE A 1 565 ? -14.346 3.566 3.232 1.00 96.00 565 ILE A CA 1
ATOM 4572 C C . ILE A 1 565 ? -14.978 2.769 4.381 1.00 96.00 565 ILE A C 1
ATOM 4574 O O . ILE A 1 565 ? -15.136 3.299 5.483 1.00 96.00 565 ILE A O 1
ATOM 4578 N N . TYR A 1 566 ? -15.306 1.493 4.172 1.00 95.38 566 TYR A N 1
ATOM 4579 C CA . TYR A 1 566 ? -15.878 0.671 5.237 1.00 95.38 566 TYR A CA 1
ATOM 4580 C C . TYR A 1 566 ? -14.853 0.352 6.321 1.00 95.38 566 TYR A C 1
ATOM 4582 O O . TYR A 1 566 ? -15.160 0.519 7.501 1.00 95.38 566 TYR A O 1
ATOM 4590 N N . LEU A 1 567 ? -13.618 0.004 5.952 1.00 96.25 567 LEU A N 1
ATOM 4591 C CA . LEU A 1 567 ? -12.547 -0.227 6.921 1.00 96.25 567 LEU A CA 1
ATOM 4592 C C . LEU A 1 567 ? -12.216 1.039 7.723 1.00 96.25 567 LEU A C 1
ATOM 4594 O O . LEU A 1 567 ? -11.951 0.947 8.924 1.00 96.25 567 LEU A O 1
ATOM 4598 N N . TYR A 1 568 ? -12.303 2.224 7.108 1.00 97.00 568 TYR A N 1
ATOM 4599 C CA . TYR A 1 568 ? -12.186 3.499 7.818 1.00 97.00 568 TYR A CA 1
ATOM 4600 C C . TYR A 1 568 ? -13.240 3.636 8.926 1.00 97.00 568 TYR A C 1
ATOM 4602 O O . TYR A 1 568 ? -12.894 3.879 10.088 1.00 97.00 568 TYR A O 1
ATOM 4610 N N . TYR A 1 569 ? -14.519 3.452 8.587 1.00 97.19 569 TYR A N 1
ATOM 4611 C CA . TYR A 1 569 ? -15.612 3.581 9.550 1.00 97.19 569 TYR A CA 1
ATOM 4612 C C . TYR A 1 569 ? -15.589 2.486 10.618 1.00 97.19 569 TYR A C 1
ATOM 4614 O O . TYR A 1 569 ? -15.763 2.788 11.798 1.00 97.19 569 TYR A O 1
ATOM 4622 N N . MET A 1 570 ? -15.331 1.234 10.239 1.00 96.81 570 MET A N 1
ATOM 4623 C CA . MET A 1 570 ? -15.252 0.125 11.191 1.00 96.81 570 MET A CA 1
ATOM 4624 C C . MET A 1 570 ? -14.081 0.303 12.160 1.00 96.81 570 MET A C 1
ATOM 4626 O O . MET A 1 570 ? -14.259 0.101 13.360 1.00 96.81 570 MET A O 1
ATOM 4630 N N . SER A 1 571 ? -12.924 0.785 11.690 1.00 96.94 571 SER A N 1
ATOM 4631 C CA . SER A 1 571 ? -11.813 1.154 12.582 1.00 96.94 571 SER A CA 1
ATOM 4632 C C . SER A 1 571 ? -12.232 2.237 13.575 1.00 96.94 571 SER A C 1
ATOM 4634 O O . SER A 1 571 ? -11.969 2.110 14.770 1.00 96.94 571 SER A O 1
ATOM 4636 N N . ALA A 1 572 ? -12.928 3.278 13.101 1.00 96.94 572 ALA A N 1
ATOM 4637 C CA . ALA A 1 572 ? -13.418 4.362 13.951 1.00 96.94 572 ALA A CA 1
ATOM 4638 C C . ALA A 1 572 ? -14.400 3.863 15.024 1.00 96.94 572 ALA A C 1
ATOM 4640 O O . ALA A 1 572 ? -14.347 4.322 16.166 1.00 96.94 572 ALA A O 1
ATOM 4641 N N . ILE A 1 573 ? -15.270 2.911 14.675 1.00 96.62 573 ILE A N 1
ATOM 4642 C CA . ILE A 1 573 ? -16.200 2.275 15.611 1.00 96.62 573 ILE A CA 1
ATOM 4643 C C . ILE A 1 573 ? -15.419 1.486 16.658 1.00 96.62 573 ILE A C 1
ATOM 4645 O O . ILE A 1 573 ? -15.562 1.772 17.841 1.00 96.62 573 ILE A O 1
ATOM 4649 N N . LEU A 1 574 ? -14.556 0.552 16.251 1.00 96.44 574 LEU A N 1
ATOM 4650 C CA . LEU A 1 574 ? -13.834 -0.319 17.184 1.00 96.44 574 LEU A CA 1
ATOM 4651 C C . LEU A 1 574 ? -12.985 0.472 18.191 1.00 96.44 574 LEU A C 1
ATOM 4653 O O . LEU A 1 574 ? -12.957 0.126 19.371 1.00 96.44 574 LEU A O 1
ATOM 4657 N N . ILE A 1 575 ? -12.343 1.565 17.763 1.00 95.75 575 ILE A N 1
ATOM 4658 C CA . ILE A 1 575 ? -11.516 2.376 18.670 1.00 95.75 575 ILE A CA 1
ATOM 4659 C C . ILE A 1 575 ? -12.297 3.462 19.427 1.00 95.75 575 ILE A C 1
ATOM 4661 O O . ILE A 1 575 ? -11.857 3.934 20.481 1.00 95.75 575 ILE A O 1
ATOM 4665 N N . GLY A 1 576 ? -13.445 3.885 18.893 1.00 94.31 576 GLY A N 1
ATOM 4666 C CA . GLY A 1 576 ? -14.264 4.972 19.429 1.00 94.31 576 GLY A CA 1
ATOM 4667 C C . GLY A 1 576 ? -15.418 4.524 20.328 1.00 94.31 576 GLY A C 1
ATOM 4668 O O . GLY A 1 576 ? -15.892 5.326 21.138 1.00 94.31 576 GLY A O 1
ATOM 4669 N N . LEU A 1 577 ? -15.872 3.269 20.224 1.00 94.69 577 LEU A N 1
ATOM 4670 C CA . LEU A 1 577 ? -17.103 2.797 20.867 1.00 94.69 577 LEU A CA 1
ATOM 4671 C C . LEU A 1 577 ? -17.135 2.995 22.393 1.00 94.69 577 LEU A C 1
ATOM 4673 O O . LEU A 1 577 ? -18.153 3.493 22.876 1.00 94.69 577 LEU A O 1
ATOM 4677 N N . PRO A 1 578 ? -16.055 2.743 23.167 1.00 93.81 578 PRO A N 1
ATOM 4678 C CA . PRO A 1 578 ? -16.069 2.989 24.612 1.00 93.81 578 PRO A CA 1
ATOM 4679 C C . PRO A 1 578 ? -16.378 4.449 24.974 1.00 93.81 578 PRO A C 1
ATOM 4681 O O . PRO A 1 578 ? -17.155 4.719 25.892 1.00 93.81 578 PRO A O 1
ATOM 4684 N N . ALA A 1 579 ? -15.820 5.404 24.221 1.00 92.88 579 ALA A N 1
ATOM 4685 C CA . ALA A 1 579 ? -16.081 6.830 24.408 1.00 92.88 579 ALA A CA 1
ATOM 4686 C C . ALA A 1 579 ? -17.514 7.204 23.984 1.00 92.88 579 ALA A C 1
ATOM 4688 O O . ALA A 1 579 ? -18.182 7.986 24.663 1.00 92.88 579 ALA A O 1
ATOM 4689 N N . ILE A 1 580 ? -18.011 6.612 22.891 1.00 93.44 580 ILE A N 1
ATOM 4690 C CA . ILE A 1 580 ? -19.388 6.790 22.393 1.00 93.44 580 ILE A CA 1
ATOM 4691 C C . ILE A 1 580 ? -20.409 6.234 23.402 1.00 93.44 580 ILE A C 1
ATOM 4693 O O . ILE A 1 580 ? -21.477 6.818 23.603 1.00 93.44 580 ILE A O 1
ATOM 4697 N N . ALA A 1 581 ? -20.087 5.132 24.082 1.00 91.75 581 ALA A N 1
ATOM 4698 C CA . ALA A 1 581 ? -20.955 4.490 25.063 1.00 91.75 581 ALA A CA 1
ATOM 4699 C C . ALA A 1 581 ? -21.242 5.398 26.266 1.00 91.75 581 ALA A C 1
ATOM 4701 O O . ALA A 1 581 ? -22.395 5.544 26.682 1.00 91.75 581 ALA A O 1
ATOM 4702 N N . ILE A 1 582 ? -20.209 6.067 26.783 1.00 91.19 582 ILE A N 1
ATOM 4703 C CA . ILE A 1 582 ? -20.329 6.979 27.929 1.00 91.19 582 ILE A CA 1
ATOM 4704 C C . ILE A 1 582 ? -20.702 8.418 27.540 1.00 91.19 582 ILE A C 1
ATOM 4706 O O . ILE A 1 582 ? -20.917 9.229 28.443 1.00 91.19 582 ILE A O 1
ATOM 4710 N N . ASN A 1 583 ? -20.834 8.711 26.239 1.00 87.00 583 ASN A N 1
ATOM 4711 C CA . ASN A 1 583 ? -20.992 10.055 25.674 1.00 87.00 583 ASN A CA 1
ATOM 4712 C C . ASN A 1 583 ? -19.865 11.007 26.133 1.00 87.00 583 ASN A C 1
ATOM 4714 O O . ASN A 1 583 ? -20.141 12.081 26.669 1.00 87.00 583 ASN A O 1
ATOM 4718 N N . GLU A 1 584 ? -18.600 10.594 25.988 1.00 85.88 584 GLU A N 1
ATOM 4719 C CA . GLU A 1 584 ? -17.440 11.407 26.384 1.00 85.88 584 GLU A CA 1
ATOM 4720 C C . GLU A 1 584 ? -17.377 12.703 25.565 1.00 85.88 584 GLU A C 1
ATOM 4722 O O . GLU A 1 584 ? -17.284 12.692 24.341 1.00 85.88 584 GLU A O 1
ATOM 4727 N N . THR A 1 585 ? -17.415 13.843 26.251 1.00 79.25 585 THR A N 1
ATOM 4728 C CA . THR A 1 585 ? -17.386 15.166 25.613 1.00 79.25 585 THR A CA 1
ATOM 4729 C C . THR A 1 585 ? -15.982 15.757 25.547 1.00 79.25 585 THR A C 1
ATOM 4731 O O . THR A 1 585 ? -15.770 16.744 24.842 1.00 79.25 585 THR A O 1
ATOM 4734 N N . ASN A 1 586 ? -15.020 15.204 26.295 1.00 81.62 586 ASN A N 1
ATOM 4735 C CA . ASN A 1 586 ? -13.647 15.691 26.291 1.00 81.62 586 ASN A CA 1
ATOM 4736 C C . ASN A 1 586 ? -12.894 15.206 25.043 1.00 81.62 586 ASN A C 1
ATOM 4738 O O . ASN A 1 586 ? -12.530 14.036 24.936 1.00 81.62 586 ASN A O 1
ATOM 4742 N N . THR A 1 587 ? -12.596 16.139 24.138 1.00 73.75 587 THR A N 1
ATOM 4743 C CA . THR A 1 587 ? -11.902 15.874 22.872 1.00 73.75 587 THR A CA 1
ATOM 4744 C C . THR A 1 587 ? -10.506 15.285 23.049 1.00 73.75 587 THR A C 1
ATOM 4746 O O . THR A 1 587 ? -10.091 14.491 22.215 1.00 73.75 587 THR A O 1
ATOM 4749 N N . GLN A 1 588 ? -9.799 15.609 24.138 1.00 73.56 588 GLN A N 1
ATOM 4750 C CA . GLN A 1 588 ? -8.442 15.107 24.403 1.00 73.56 588 GLN A CA 1
ATOM 4751 C C . GLN A 1 588 ? -8.404 13.614 24.748 1.00 73.56 588 GLN A C 1
ATOM 4753 O O . GLN A 1 588 ? -7.341 13.005 24.732 1.00 73.56 588 GLN A O 1
ATOM 4758 N N . LYS A 1 589 ? -9.555 13.026 25.086 1.00 78.88 589 LYS A N 1
ATOM 4759 C CA . LYS A 1 589 ? -9.676 11.603 25.421 1.00 78.88 589 LYS A CA 1
ATOM 4760 C C . LYS A 1 589 ? -10.181 10.755 24.255 1.00 78.88 589 LYS A C 1
ATOM 4762 O O . LYS A 1 589 ? -10.361 9.551 24.417 1.00 78.88 589 LYS A O 1
ATOM 4767 N N . LEU A 1 590 ? -10.475 11.371 23.109 1.00 87.50 590 LEU A N 1
ATOM 4768 C CA . LEU A 1 590 ? -11.025 10.666 21.959 1.00 87.50 590 LEU A CA 1
ATOM 4769 C C . LEU A 1 590 ? -9.898 10.040 21.135 1.00 87.50 590 LEU A C 1
ATOM 4771 O O . LEU A 1 590 ? -8.967 10.722 20.722 1.00 87.50 590 LEU A O 1
ATOM 4775 N N . ASN A 1 591 ? -10.039 8.752 20.825 1.00 88.19 591 ASN A N 1
ATOM 4776 C CA . ASN A 1 591 ? -9.139 8.043 19.903 1.00 88.19 591 ASN A CA 1
ATOM 4777 C C . ASN A 1 591 ? -9.504 8.262 18.426 1.00 88.19 591 ASN A C 1
ATOM 4779 O O . ASN A 1 591 ? -8.811 7.783 17.534 1.00 88.19 591 ASN A O 1
ATOM 4783 N N . ILE A 1 592 ? -10.609 8.966 18.171 1.00 93.50 592 ILE A N 1
ATOM 4784 C CA . ILE A 1 592 ? -11.095 9.342 16.844 1.00 93.50 592 ILE A CA 1
ATOM 4785 C C . ILE A 1 592 ? -11.259 10.854 16.762 1.00 93.50 592 ILE A C 1
ATOM 4787 O O . ILE A 1 592 ? -11.475 11.530 17.768 1.00 93.50 592 ILE A O 1
ATOM 4791 N N . HIS A 1 593 ? -11.222 11.378 15.542 1.00 93.00 593 HIS A N 1
ATOM 4792 C CA . HIS A 1 593 ? -11.443 12.792 15.284 1.00 93.00 593 HIS A CA 1
ATOM 4793 C C . HIS A 1 593 ? -12.799 13.260 15.864 1.00 93.00 593 HIS A C 1
ATOM 4795 O O . HIS A 1 593 ? -13.812 12.578 15.663 1.00 93.00 593 HIS A O 1
ATOM 4801 N N . PRO A 1 594 ? -12.881 14.435 16.524 1.00 92.56 594 PRO A N 1
ATOM 4802 C CA . PRO A 1 594 ? -14.110 14.901 17.174 1.00 92.56 594 PRO A CA 1
ATOM 4803 C C . PRO A 1 594 ? -15.328 14.990 16.248 1.00 92.56 594 PRO A C 1
ATOM 4805 O O . PRO A 1 594 ? -16.452 14.751 16.687 1.00 92.56 594 PRO A O 1
ATOM 4808 N N . LYS A 1 595 ? -15.120 15.313 14.962 1.00 92.19 595 LYS A N 1
ATOM 4809 C CA . LYS A 1 595 ? -16.189 15.306 13.946 1.00 92.19 595 LYS A CA 1
ATOM 4810 C C . LYS A 1 595 ? -16.774 13.901 13.771 1.00 92.19 595 LYS A C 1
ATOM 4812 O O . LYS A 1 595 ? -17.979 13.738 13.905 1.00 92.19 595 LYS A O 1
ATOM 4817 N N . MET A 1 596 ? -15.913 12.894 13.600 1.00 94.75 596 MET A N 1
ATOM 4818 C CA . MET A 1 596 ? -16.327 11.493 13.477 1.00 94.75 596 MET A CA 1
ATOM 4819 C C . MET A 1 596 ? -17.071 11.017 14.726 1.00 94.75 596 MET A C 1
ATOM 4821 O O . MET A 1 596 ? -18.123 10.398 14.626 1.00 94.75 596 MET A O 1
ATOM 4825 N N . HIS A 1 597 ? -16.570 11.365 15.914 1.00 94.06 597 HIS A N 1
ATOM 4826 C CA . HIS A 1 597 ? -17.236 11.028 17.171 1.00 94.06 597 HIS A CA 1
ATOM 4827 C C . HIS A 1 597 ? -18.666 11.582 17.244 1.00 94.06 597 HIS A C 1
ATOM 4829 O O . HIS A 1 597 ? -19.594 10.866 17.613 1.00 94.06 597 HIS A O 1
ATOM 4835 N N . LYS A 1 598 ? -18.858 12.846 16.848 1.00 92.94 598 LYS A N 1
ATOM 4836 C CA . LYS A 1 598 ? -20.186 13.471 16.783 1.00 92.94 598 LYS A CA 1
ATOM 4837 C C . LYS A 1 598 ? -21.080 12.821 15.730 1.00 92.94 598 LYS A C 1
ATOM 4839 O O . LYS A 1 598 ? -22.267 12.654 15.984 1.00 92.94 598 LYS A O 1
ATOM 4844 N N . ASP A 1 599 ? -20.531 12.463 14.572 1.00 93.56 599 ASP A N 1
ATOM 4845 C CA . ASP A 1 599 ? -21.289 11.818 13.497 1.00 93.56 599 ASP A CA 1
ATOM 4846 C C . ASP A 1 599 ? -21.796 10.425 13.906 1.00 93.56 599 ASP A C 1
ATOM 4848 O O . ASP A 1 599 ? -22.950 10.091 13.636 1.00 93.56 599 ASP A O 1
ATOM 4852 N N . LEU A 1 600 ? -20.987 9.656 14.642 1.00 94.00 600 LEU A N 1
ATOM 4853 C CA . LEU A 1 600 ? -21.373 8.344 15.176 1.00 94.00 600 LEU A CA 1
ATOM 4854 C C . LEU A 1 600 ? -22.371 8.417 16.347 1.00 94.00 600 LEU A C 1
ATOM 4856 O O . LEU A 1 600 ? -22.994 7.411 16.671 1.00 94.00 600 LEU A O 1
ATOM 4860 N N . LEU A 1 601 ? -22.540 9.585 16.979 1.00 91.69 601 LEU A N 1
ATOM 4861 C CA . LEU A 1 601 ? -23.535 9.818 18.037 1.00 91.69 601 LEU A CA 1
ATOM 4862 C C . LEU A 1 601 ? -24.919 10.224 17.508 1.00 91.69 601 LEU A C 1
ATOM 4864 O O . LEU A 1 601 ? -25.851 10.360 18.303 1.00 91.69 601 LEU A O 1
ATOM 4868 N N . LYS A 1 602 ? -25.059 10.471 16.201 1.00 90.31 602 LYS A N 1
ATOM 4869 C CA . LYS A 1 602 ? -26.344 10.850 15.598 1.00 90.31 602 LYS A CA 1
ATOM 4870 C C . LYS A 1 602 ? -27.363 9.716 15.714 1.00 90.31 602 LYS A C 1
ATOM 4872 O O . LYS A 1 602 ? -27.006 8.548 15.830 1.00 90.31 602 LYS A O 1
ATOM 4877 N N . GLU A 1 603 ? -28.643 10.078 15.672 1.00 83.94 603 GLU A N 1
ATOM 4878 C CA . GLU A 1 603 ? -29.728 9.099 15.678 1.00 83.94 603 GLU A CA 1
ATOM 4879 C C . GLU A 1 603 ? -29.650 8.184 14.454 1.00 83.94 603 GLU A C 1
ATOM 4881 O O . GLU A 1 603 ? -29.308 8.611 13.347 1.00 83.94 603 GLU A O 1
ATOM 4886 N N . THR A 1 604 ? -29.970 6.912 14.670 1.00 82.56 604 THR A N 1
ATOM 4887 C CA . THR A 1 604 ? -29.943 5.907 13.616 1.00 82.56 604 THR A CA 1
ATOM 4888 C C . THR A 1 604 ? -31.104 6.092 12.655 1.00 82.56 604 THR A C 1
ATOM 4890 O O . THR A 1 604 ? -32.250 6.326 13.037 1.00 82.56 604 THR A O 1
ATOM 4893 N N . ILE A 1 605 ? -30.800 5.952 11.370 1.00 83.75 605 ILE A N 1
ATOM 4894 C CA . ILE A 1 605 ? -31.803 5.919 10.311 1.00 83.75 605 ILE A CA 1
ATOM 4895 C C . ILE A 1 605 ? -32.280 4.470 10.175 1.00 83.75 605 ILE A C 1
ATOM 4897 O O . ILE A 1 605 ? -31.476 3.543 10.225 1.00 83.75 605 ILE A O 1
ATOM 4901 N N . ALA A 1 606 ? -33.588 4.264 10.003 1.00 79.69 606 ALA A N 1
ATOM 4902 C CA . ALA A 1 606 ? -34.185 2.924 9.961 1.00 79.69 606 ALA A CA 1
ATOM 4903 C C . ALA A 1 606 ? -33.656 2.040 8.812 1.00 79.69 606 ALA A C 1
ATOM 4905 O O . ALA A 1 606 ? -33.617 0.818 8.946 1.00 79.69 606 ALA A O 1
ATOM 4906 N N . HIS A 1 607 ? -33.245 2.652 7.697 1.00 84.88 607 HIS A N 1
ATOM 4907 C CA . HIS A 1 607 ? -32.729 1.978 6.505 1.00 84.88 607 HIS A CA 1
ATOM 4908 C C . HIS A 1 607 ? -31.437 2.663 6.036 1.00 84.88 607 HIS A C 1
ATOM 4910 O O . HIS A 1 607 ? -31.500 3.531 5.169 1.00 84.88 607 HIS A O 1
ATOM 4916 N N . PRO A 1 608 ? -30.283 2.345 6.648 1.00 89.31 608 PRO A N 1
ATOM 4917 C CA . PRO A 1 608 ? -29.018 2.972 6.290 1.00 89.31 608 PRO A CA 1
ATOM 4918 C C . PRO A 1 608 ? -28.501 2.431 4.948 1.00 89.31 608 PRO A C 1
ATOM 4920 O O . PRO A 1 608 ? -28.279 1.227 4.803 1.00 89.31 608 PRO A O 1
ATOM 4923 N N . GLU A 1 609 ? -28.274 3.316 3.978 1.00 88.00 609 GLU A N 1
ATOM 4924 C CA . GLU A 1 609 ? -27.762 2.942 2.647 1.00 88.00 609 GLU A CA 1
ATOM 4925 C C . GLU A 1 609 ? -26.326 3.424 2.436 1.00 88.00 609 GLU A C 1
ATOM 4927 O O . GLU A 1 609 ? -25.511 2.739 1.814 1.00 88.00 609 GLU A O 1
ATOM 4932 N N . ILE A 1 610 ? -26.001 4.598 2.977 1.00 91.56 610 ILE A N 1
ATOM 4933 C CA . ILE A 1 610 ? -24.694 5.234 2.807 1.00 91.56 610 ILE A CA 1
ATOM 4934 C C . ILE A 1 610 ? -23.719 4.679 3.863 1.00 91.56 610 ILE A C 1
ATOM 4936 O O . ILE A 1 610 ? -24.132 4.460 5.005 1.00 91.56 610 ILE A O 1
ATOM 4940 N N . PRO A 1 611 ? -22.414 4.511 3.553 1.00 93.50 611 PRO A N 1
ATOM 4941 C CA . PRO A 1 611 ? -21.435 3.966 4.499 1.00 93.50 611 PRO A CA 1
ATOM 4942 C C . PRO A 1 611 ? -21.441 4.623 5.888 1.00 93.50 611 PRO A C 1
ATOM 4944 O O . PRO A 1 611 ? -21.380 3.924 6.896 1.00 93.50 611 PRO A O 1
ATOM 4947 N N . LEU A 1 612 ? -21.587 5.953 5.959 1.00 94.50 612 LEU A N 1
ATOM 4948 C CA . LEU A 1 612 ? -21.674 6.674 7.233 1.00 94.50 612 LEU A CA 1
ATOM 4949 C C . LEU A 1 612 ? -22.943 6.322 8.027 1.00 94.50 612 LEU A C 1
ATOM 4951 O O . LEU A 1 612 ? -22.876 6.146 9.237 1.00 94.50 612 LEU A O 1
ATOM 4955 N N . GLU A 1 613 ? -24.095 6.202 7.365 1.00 94.69 613 GLU A N 1
ATOM 4956 C CA . GLU A 1 613 ? -25.361 5.852 8.025 1.00 94.69 613 GLU A CA 1
ATOM 4957 C C . GLU A 1 613 ? -25.302 4.433 8.588 1.00 94.69 613 GLU A C 1
ATOM 4959 O O . GLU A 1 613 ? -25.734 4.188 9.718 1.00 94.69 613 GLU A O 1
ATOM 4964 N N . LYS A 1 614 ? -24.710 3.509 7.820 1.00 95.25 614 LYS A N 1
ATOM 4965 C CA . LYS A 1 614 ? -24.452 2.139 8.268 1.00 95.25 614 LYS A CA 1
ATOM 4966 C C . LYS A 1 614 ? -23.524 2.141 9.477 1.00 95.25 614 LYS A C 1
ATOM 4968 O O . LYS A 1 614 ? -23.822 1.479 10.465 1.00 95.25 614 LYS A O 1
ATOM 4973 N N . ALA A 1 615 ? -22.459 2.941 9.449 1.00 95.62 615 ALA A N 1
ATOM 4974 C CA . ALA A 1 615 ? -21.541 3.089 10.574 1.00 95.62 615 ALA A CA 1
ATOM 4975 C C . ALA A 1 615 ? -22.232 3.625 11.843 1.00 95.62 615 ALA A C 1
ATOM 4977 O O . ALA A 1 615 ? -22.029 3.079 12.927 1.00 95.62 615 ALA A O 1
ATOM 4978 N N . THR A 1 616 ? -23.092 4.642 11.723 1.00 96.31 616 THR A N 1
ATOM 4979 C CA . THR A 1 616 ? -23.892 5.158 12.847 1.00 96.31 616 THR A CA 1
ATOM 4980 C C . THR A 1 616 ? -24.848 4.090 13.394 1.00 96.31 616 THR A C 1
ATOM 4982 O O . THR A 1 616 ? -24.958 3.927 14.610 1.00 96.31 616 THR A O 1
ATOM 4985 N N . ALA A 1 617 ? -25.495 3.308 12.522 1.00 96.25 617 ALA A N 1
ATOM 4986 C CA . ALA A 1 617 ? -26.347 2.190 12.935 1.00 96.25 617 ALA A CA 1
ATOM 4987 C C . ALA A 1 617 ? -25.562 1.104 13.691 1.00 96.25 617 ALA A C 1
ATOM 4989 O O . ALA A 1 617 ? -25.980 0.687 14.773 1.00 96.25 617 ALA A O 1
ATOM 4990 N N . VAL A 1 618 ? -24.394 0.707 13.176 1.00 96.31 618 VAL A N 1
ATOM 4991 C CA . VAL A 1 618 ? -23.485 -0.251 13.828 1.00 96.31 618 VAL A CA 1
ATOM 4992 C C . VAL A 1 618 ? -23.067 0.263 15.203 1.00 96.31 618 VAL A C 1
ATOM 4994 O O . VAL A 1 618 ? -23.198 -0.466 16.184 1.00 96.31 618 VAL A O 1
ATOM 4997 N N . ALA A 1 619 ? -22.620 1.519 15.299 1.00 96.19 619 ALA A N 1
ATOM 4998 C CA . ALA A 1 619 ? -22.201 2.126 16.561 1.00 96.19 619 ALA A CA 1
ATOM 4999 C C . ALA A 1 619 ? -23.334 2.134 17.599 1.00 96.19 619 ALA A C 1
ATOM 5001 O O . ALA A 1 619 ? -23.099 1.814 18.763 1.00 96.19 619 ALA A O 1
ATOM 5002 N N . SER A 1 620 ? -24.566 2.447 17.188 1.00 95.12 620 SER A N 1
ATOM 5003 C CA . SER A 1 620 ? -25.728 2.445 18.082 1.00 95.12 620 SER A CA 1
ATOM 5004 C C . SER A 1 620 ? -26.075 1.045 18.591 1.00 95.12 620 SER A C 1
ATOM 5006 O O . SER A 1 620 ? -26.235 0.865 19.796 1.00 95.12 620 SER A O 1
ATOM 5008 N N . TYR A 1 621 ? -26.156 0.043 17.708 1.00 95.81 621 TYR A N 1
ATOM 5009 C CA . TYR A 1 621 ? -26.477 -1.330 18.119 1.00 95.81 621 TYR A CA 1
ATOM 5010 C C . TYR A 1 621 ? -25.364 -1.947 18.973 1.00 95.81 621 TYR A C 1
ATOM 5012 O O . TYR A 1 621 ? -25.639 -2.548 20.012 1.00 95.81 621 TYR A O 1
ATOM 5020 N N . ALA A 1 622 ? -24.102 -1.741 18.589 1.00 96.06 622 ALA A N 1
ATOM 5021 C CA . ALA A 1 622 ? -22.946 -2.224 19.338 1.00 96.06 622 ALA A CA 1
ATOM 5022 C C . ALA A 1 622 ? -22.853 -1.572 20.728 1.00 96.06 622 ALA A C 1
ATOM 5024 O O . ALA A 1 622 ? -22.563 -2.251 21.715 1.00 96.06 622 ALA A O 1
ATOM 5025 N N . LYS A 1 623 ? -23.172 -0.273 20.837 1.00 94.19 623 LYS A N 1
ATOM 5026 C CA . LYS A 1 623 ? -23.257 0.450 22.116 1.00 94.19 623 LYS A CA 1
ATOM 5027 C C . LYS A 1 623 ? -24.285 -0.166 23.068 1.00 94.19 623 LYS A C 1
ATOM 5029 O O . LYS A 1 623 ? -24.049 -0.197 24.272 1.00 94.19 623 LYS A O 1
ATOM 5034 N N . GLU A 1 624 ? -25.408 -0.648 22.545 1.00 92.00 624 GLU A N 1
ATOM 5035 C CA . GLU A 1 624 ? -26.456 -1.325 23.323 1.00 92.00 624 GLU A CA 1
ATOM 5036 C C . GLU A 1 624 ? -26.117 -2.791 23.652 1.00 92.00 624 GLU A C 1
ATOM 5038 O O . GLU A 1 624 ? -26.825 -3.430 24.431 1.00 92.00 624 GLU A O 1
ATOM 5043 N N . GLY A 1 625 ? -25.023 -3.323 23.097 1.00 93.31 625 GLY A N 1
ATOM 5044 C CA . GLY A 1 625 ? -24.604 -4.716 23.249 1.00 93.31 625 GLY A CA 1
ATOM 5045 C C . GLY A 1 625 ? -25.209 -5.677 22.217 1.00 93.31 625 GLY A C 1
ATOM 5046 O O . GLY A 1 625 ? -24.951 -6.878 22.292 1.00 93.31 625 GLY A O 1
ATOM 5047 N N . ASP A 1 626 ? -25.978 -5.188 21.236 1.00 95.88 626 ASP A N 1
ATOM 5048 C CA . ASP A 1 626 ? -26.567 -6.000 20.160 1.00 95.88 626 ASP A CA 1
ATOM 5049 C C . ASP A 1 626 ? -25.595 -6.138 18.975 1.00 95.88 626 ASP A C 1
ATOM 5051 O O . ASP A 1 626 ? -25.788 -5.596 17.882 1.00 95.88 626 ASP A O 1
ATOM 5055 N N . TRP A 1 627 ? -24.509 -6.877 19.206 1.00 96.31 627 TRP A N 1
ATOM 5056 C CA . TRP A 1 627 ? -23.457 -7.098 18.210 1.00 96.31 627 TRP A CA 1
ATOM 5057 C C . TRP A 1 627 ? -23.962 -7.841 16.959 1.00 96.31 627 TRP A C 1
ATOM 5059 O O . TRP A 1 627 ? -23.412 -7.648 15.877 1.00 96.31 627 TRP A O 1
ATOM 5069 N N . ARG A 1 628 ? -25.023 -8.660 17.077 1.00 96.50 628 ARG A N 1
ATOM 5070 C CA . ARG A 1 628 ? -25.600 -9.406 15.942 1.00 96.50 628 ARG A CA 1
ATOM 5071 C C . ARG A 1 628 ? -26.244 -8.456 14.942 1.00 96.50 628 ARG A C 1
ATOM 5073 O O . ARG A 1 628 ? -25.936 -8.528 13.756 1.00 96.50 628 ARG A O 1
ATOM 5080 N N . LYS A 1 629 ? -27.094 -7.536 15.417 1.00 95.75 629 LYS A N 1
ATOM 5081 C CA . LYS A 1 629 ? -27.661 -6.495 14.547 1.00 95.75 629 LYS A CA 1
ATOM 5082 C C . LYS A 1 629 ? -26.589 -5.555 14.018 1.00 95.75 629 LYS A C 1
ATOM 5084 O O . LYS A 1 629 ? -26.669 -5.161 12.862 1.00 95.75 629 LYS A O 1
ATOM 5089 N N . ALA A 1 630 ? -25.597 -5.214 14.842 1.00 95.62 630 ALA A N 1
ATOM 5090 C CA . ALA A 1 630 ? -24.484 -4.379 14.412 1.00 95.62 630 ALA A CA 1
ATOM 5091 C C . ALA A 1 630 ? -23.736 -5.008 13.222 1.00 95.62 630 ALA A C 1
ATOM 5093 O O . ALA A 1 630 ? -23.522 -4.336 12.220 1.00 95.62 630 ALA A O 1
ATOM 5094 N N . TYR A 1 631 ? -23.405 -6.300 13.295 1.00 95.50 631 TYR A N 1
ATOM 5095 C CA . TYR A 1 631 ? -22.735 -7.012 12.205 1.00 95.50 631 TYR A CA 1
ATOM 5096 C C . TYR A 1 631 ? -23.618 -7.161 10.958 1.00 95.50 631 TYR A C 1
ATOM 5098 O O . TYR A 1 631 ? -23.150 -6.906 9.853 1.00 95.50 631 TYR A O 1
ATOM 5106 N N . GLU A 1 632 ? -24.902 -7.496 11.122 1.00 94.88 632 GLU A N 1
ATOM 5107 C CA . GLU A 1 632 ? -25.826 -7.699 9.995 1.00 94.88 632 GLU A CA 1
ATOM 5108 C C . GLU A 1 632 ? -25.940 -6.464 9.081 1.00 94.88 632 GLU A C 1
ATOM 5110 O O . GLU A 1 632 ? -26.095 -6.604 7.873 1.00 94.88 632 GLU A O 1
ATOM 5115 N N . VAL A 1 633 ? -25.802 -5.248 9.626 1.00 94.31 633 VAL A N 1
ATOM 5116 C CA . VAL A 1 633 ? -25.852 -3.995 8.844 1.00 94.31 633 VAL A CA 1
ATOM 5117 C C . VAL A 1 633 ? -24.705 -3.874 7.829 1.00 94.31 633 VAL A C 1
ATOM 5119 O O . VAL A 1 633 ? -24.881 -3.234 6.790 1.00 94.31 633 VAL A O 1
ATOM 5122 N N . VAL A 1 634 ? -23.537 -4.450 8.129 1.00 93.44 634 VAL A N 1
ATOM 5123 C CA . VAL A 1 634 ? -22.290 -4.270 7.354 1.00 93.44 634 VAL A CA 1
ATOM 5124 C C . VAL A 1 634 ? -21.728 -5.564 6.780 1.00 93.44 634 VAL A C 1
ATOM 5126 O O . VAL A 1 634 ? -20.695 -5.539 6.116 1.00 93.44 634 VAL A O 1
ATOM 5129 N N . LYS A 1 635 ? -22.395 -6.693 7.017 1.00 92.00 635 LYS A N 1
ATOM 5130 C CA . LYS A 1 635 ? -21.949 -8.024 6.604 1.00 92.00 635 LYS A CA 1
ATOM 5131 C C . LYS A 1 635 ? -21.599 -8.105 5.116 1.00 92.00 635 LYS A C 1
ATOM 5133 O O . LYS A 1 635 ? -20.550 -8.631 4.778 1.00 92.00 635 LYS A O 1
ATOM 5138 N N . ASP A 1 636 ? -22.440 -7.536 4.255 1.00 90.25 636 ASP A N 1
ATOM 5139 C CA . ASP A 1 636 ? -22.256 -7.579 2.796 1.00 90.25 636 ASP A CA 1
ATOM 5140 C C . ASP A 1 636 ? -21.193 -6.586 2.279 1.00 90.25 636 ASP A C 1
ATOM 5142 O O . ASP A 1 636 ? -20.859 -6.590 1.095 1.00 90.25 636 ASP A O 1
ATOM 5146 N N . ASP A 1 637 ? -20.693 -5.699 3.143 1.00 90.50 637 ASP A N 1
ATOM 5147 C CA . ASP A 1 637 ? -19.750 -4.633 2.792 1.00 90.50 637 ASP A CA 1
ATOM 5148 C C . ASP A 1 637 ? -18.314 -4.904 3.272 1.00 90.50 637 ASP A C 1
ATOM 5150 O O . ASP A 1 637 ? -17.382 -4.209 2.859 1.00 90.50 637 ASP A O 1
ATOM 5154 N N . ILE A 1 638 ? -18.139 -5.881 4.164 1.00 87.88 638 ILE A N 1
ATOM 5155 C CA . ILE A 1 638 ? -16.841 -6.307 4.686 1.00 87.88 638 ILE A CA 1
ATOM 5156 C C . ILE A 1 638 ? -16.416 -7.564 3.929 1.00 87.88 638 ILE A C 1
ATOM 5158 O O . ILE A 1 638 ? -17.119 -8.575 3.964 1.00 87.88 638 ILE A O 1
ATOM 5162 N N . ASP A 1 639 ? -15.250 -7.501 3.280 1.00 88.25 639 ASP A N 1
ATOM 5163 C CA . ASP A 1 639 ? -14.692 -8.641 2.548 1.00 88.25 639 ASP A CA 1
ATOM 5164 C C . ASP A 1 639 ? -14.540 -9.863 3.476 1.00 88.25 639 ASP A C 1
ATOM 5166 O O . ASP A 1 639 ? -14.196 -9.720 4.655 1.00 88.25 639 ASP A O 1
ATOM 5170 N N . ASP A 1 640 ? -14.791 -11.061 2.938 1.00 86.56 640 ASP A N 1
ATOM 5171 C CA . ASP A 1 640 ? -14.817 -12.324 3.694 1.00 86.56 640 ASP A CA 1
ATOM 5172 C C . ASP A 1 640 ? -13.537 -12.544 4.520 1.00 86.56 640 ASP A C 1
ATOM 5174 O O . ASP A 1 640 ? -13.605 -13.000 5.662 1.00 86.56 640 ASP A O 1
ATOM 5178 N N . ASP A 1 641 ? -12.388 -12.107 3.995 1.00 84.69 641 ASP A N 1
ATOM 5179 C CA . ASP A 1 641 ? -11.072 -12.183 4.645 1.00 84.69 641 ASP A CA 1
ATOM 5180 C C . ASP A 1 641 ? -11.011 -11.467 6.009 1.00 84.69 641 ASP A C 1
ATOM 5182 O O . ASP A 1 641 ? -10.169 -11.791 6.850 1.00 84.69 641 ASP A O 1
ATOM 5186 N N . PHE A 1 642 ? -11.891 -10.491 6.254 1.00 86.81 642 PHE A N 1
ATOM 5187 C CA . PHE A 1 642 ? -11.923 -9.719 7.498 1.00 86.81 642 PHE A CA 1
ATOM 5188 C C . PHE A 1 642 ? -13.033 -10.153 8.462 1.00 86.81 642 PHE A C 1
ATOM 5190 O O . PHE A 1 642 ? -12.987 -9.770 9.635 1.00 86.81 642 PHE A O 1
ATOM 5197 N N . GLN A 1 643 ? -14.035 -10.909 7.998 1.00 87.31 643 GLN A N 1
ATOM 5198 C CA . GLN A 1 643 ? -15.296 -11.103 8.722 1.00 87.31 643 GLN A CA 1
ATOM 5199 C C . GLN A 1 643 ? -15.105 -11.777 10.085 1.00 87.31 643 GLN A C 1
ATOM 5201 O O . GLN A 1 643 ? -15.535 -11.220 11.094 1.00 87.31 643 GLN A O 1
ATOM 5206 N N . ASP A 1 644 ? -14.422 -12.920 10.150 1.00 87.44 644 ASP A N 1
ATOM 5207 C CA . ASP A 1 644 ? -14.269 -13.679 11.403 1.00 87.44 644 ASP A CA 1
ATOM 5208 C C . ASP A 1 644 ? -13.506 -12.887 12.474 1.00 87.44 644 ASP A C 1
ATOM 5210 O O . ASP A 1 644 ? -13.892 -12.828 13.646 1.00 87.44 644 ASP A O 1
ATOM 5214 N N . SER A 1 645 ? -12.421 -12.235 12.052 1.00 89.81 645 SER A N 1
ATOM 5215 C CA . SER A 1 645 ? -11.601 -11.378 12.906 1.00 89.81 645 SER A CA 1
ATOM 5216 C C . SER A 1 645 ? -12.416 -10.196 13.440 1.00 89.81 645 SER A C 1
ATOM 5218 O O . SER A 1 645 ? -12.459 -9.956 14.651 1.00 89.81 645 SER A O 1
ATOM 5220 N N . PHE A 1 646 ? -13.134 -9.515 12.543 1.00 92.69 646 PHE A N 1
ATOM 5221 C CA . PHE A 1 646 ? -13.957 -8.358 12.866 1.00 92.69 646 PHE A CA 1
ATOM 5222 C C . PHE A 1 646 ? -15.121 -8.702 13.800 1.00 92.69 646 PHE A C 1
ATOM 5224 O O . PHE A 1 646 ? -15.352 -7.971 14.759 1.00 92.69 646 PHE A O 1
ATOM 5231 N N . ILE A 1 647 ? -15.835 -9.810 13.570 1.00 95.19 647 ILE A N 1
ATOM 5232 C CA . ILE A 1 647 ? -16.956 -10.238 14.423 1.00 95.19 647 ILE A CA 1
ATOM 5233 C C . ILE A 1 647 ? -16.481 -10.449 15.861 1.00 95.19 647 ILE A C 1
ATOM 5235 O O . ILE A 1 647 ? -17.130 -9.983 16.800 1.00 95.19 647 ILE A O 1
ATOM 5239 N N . ASN A 1 648 ? -15.347 -11.126 16.043 1.00 94.94 648 ASN A N 1
ATOM 5240 C CA . ASN A 1 648 ? -14.795 -11.383 17.370 1.00 94.94 648 ASN A CA 1
ATOM 5241 C C . ASN A 1 648 ? -14.420 -10.084 18.091 1.00 94.94 648 ASN A C 1
ATOM 5243 O O . ASN A 1 648 ? -14.716 -9.929 19.276 1.00 94.94 648 ASN A O 1
ATOM 5247 N N . ASP A 1 649 ? -13.822 -9.127 17.390 1.00 95.75 649 ASP A N 1
ATOM 5248 C CA . ASP A 1 649 ? -13.427 -7.847 17.983 1.00 95.75 649 ASP A CA 1
ATOM 5249 C C . ASP A 1 649 ? -14.645 -6.935 18.228 1.00 95.75 649 ASP A C 1
ATOM 5251 O O . ASP A 1 649 ? -14.728 -6.270 19.266 1.00 95.75 649 ASP A O 1
ATOM 5255 N N . LEU A 1 650 ? -15.660 -6.997 17.357 1.00 96.81 650 LEU A N 1
ATOM 5256 C CA . LEU A 1 650 ? -16.950 -6.328 17.530 1.00 96.81 650 LEU A CA 1
ATOM 5257 C C . LEU A 1 650 ? -17.695 -6.850 18.767 1.00 96.81 650 LEU A C 1
ATOM 5259 O O . LEU A 1 650 ? -18.223 -6.051 19.545 1.00 96.81 650 LEU A O 1
ATOM 5263 N N . LYS A 1 651 ? -17.718 -8.171 18.987 1.00 97.19 651 LYS A N 1
ATOM 5264 C CA . LYS A 1 651 ? -18.290 -8.790 20.195 1.00 97.19 651 LYS A CA 1
ATOM 5265 C C . LYS A 1 651 ? -17.608 -8.259 21.457 1.00 97.19 651 LYS A C 1
ATOM 5267 O O . LYS A 1 651 ? -18.288 -7.794 22.374 1.00 97.19 651 LYS A O 1
ATOM 5272 N N . GLN A 1 652 ? -16.274 -8.276 21.483 1.00 96.75 652 GLN A N 1
ATOM 5273 C CA . GLN A 1 652 ? -15.481 -7.837 22.635 1.00 96.75 652 GLN A CA 1
ATOM 5274 C C . GLN A 1 652 ? -15.683 -6.349 22.951 1.00 96.75 652 GLN A C 1
ATOM 5276 O O . GLN A 1 652 ? -15.908 -5.982 24.108 1.00 96.75 652 GLN A O 1
ATOM 5281 N N . ILE A 1 653 ? -15.659 -5.476 21.940 1.00 96.62 653 ILE A N 1
ATOM 5282 C CA . ILE A 1 653 ? -15.842 -4.038 22.171 1.00 96.62 653 ILE A CA 1
ATOM 5283 C C . ILE A 1 653 ? -17.295 -3.677 22.515 1.00 96.62 653 ILE A C 1
ATOM 5285 O O . ILE A 1 653 ? -17.531 -2.750 23.299 1.00 96.62 653 ILE A O 1
ATOM 5289 N N . SER A 1 654 ? -18.273 -4.425 21.990 1.00 97.19 654 SER A N 1
ATOM 5290 C CA . SER A 1 654 ? -19.689 -4.273 22.355 1.00 97.19 654 SER A CA 1
ATOM 5291 C C . SER A 1 654 ? -19.922 -4.667 23.815 1.00 97.19 654 SER A C 1
ATOM 5293 O O . SER A 1 654 ? -20.614 -3.950 24.534 1.00 97.19 654 SER A O 1
ATOM 5295 N N . LEU A 1 655 ? -19.285 -5.744 24.292 1.00 97.00 655 LEU A N 1
ATOM 5296 C CA . LEU A 1 655 ? -19.281 -6.124 25.710 1.00 97.00 655 LEU A CA 1
ATOM 5297 C C . LEU A 1 655 ? -18.687 -5.017 26.587 1.00 97.00 655 LEU A C 1
ATOM 5299 O O . LEU A 1 655 ? -19.301 -4.619 27.578 1.00 97.00 655 LEU A O 1
ATOM 5303 N N . CYS A 1 656 ? -17.514 -4.498 26.212 1.00 95.75 656 CYS A N 1
ATOM 5304 C CA . CYS A 1 656 ? -16.862 -3.397 26.924 1.00 95.75 656 CYS A CA 1
ATOM 5305 C C . CYS A 1 656 ? -17.799 -2.181 27.043 1.00 95.75 656 CYS A C 1
ATOM 5307 O O . CYS A 1 656 ? -18.026 -1.648 28.133 1.00 95.75 656 CYS A O 1
ATOM 5309 N N . SER A 1 657 ? -18.428 -1.801 25.932 1.00 95.12 657 SER A N 1
ATOM 5310 C CA . SER A 1 657 ? -19.369 -0.679 25.862 1.00 95.12 657 SER A CA 1
ATOM 5311 C C . SER A 1 657 ? -20.629 -0.918 26.695 1.00 95.12 657 SER A C 1
ATOM 5313 O O . SER A 1 657 ? -21.045 -0.036 27.452 1.00 95.12 657 SER A O 1
ATOM 5315 N N . PHE A 1 658 ? -21.187 -2.128 26.634 1.00 96.00 658 PHE A N 1
ATOM 5316 C CA . PHE A 1 658 ? -22.322 -2.542 27.449 1.00 96.00 658 PHE A CA 1
ATOM 5317 C C . PHE A 1 658 ? -22.007 -2.426 28.944 1.00 96.00 658 PHE A C 1
ATOM 5319 O O . PHE A 1 658 ? -22.773 -1.806 29.682 1.00 96.00 658 PHE A O 1
ATOM 5326 N N . LEU A 1 659 ? -20.858 -2.936 29.399 1.00 95.44 659 LEU A N 1
ATOM 5327 C CA . LEU A 1 659 ? -20.448 -2.879 30.807 1.00 95.44 659 LEU A CA 1
ATOM 5328 C C . LEU A 1 659 ? -20.235 -1.440 31.306 1.00 95.44 659 LEU A C 1
ATOM 5330 O O . LEU A 1 659 ? -20.589 -1.118 32.444 1.00 95.44 659 LEU A O 1
ATOM 5334 N N . LEU A 1 660 ? -19.719 -0.548 30.456 1.00 94.19 660 LEU A N 1
ATOM 5335 C CA . LEU A 1 660 ? -19.554 0.872 30.787 1.00 94.19 660 LEU A CA 1
ATOM 5336 C C . LEU A 1 660 ? -20.886 1.595 31.028 1.00 94.19 660 LEU A C 1
ATOM 5338 O O . LEU A 1 660 ? -20.933 2.543 31.824 1.00 94.19 660 LEU A O 1
ATOM 5342 N N . ILE A 1 661 ? -21.955 1.152 30.366 1.00 93.75 661 ILE A N 1
ATOM 5343 C CA . ILE A 1 661 ? -23.318 1.670 30.539 1.00 93.75 661 ILE A CA 1
ATOM 5344 C C . ILE A 1 661 ? -24.024 0.957 31.698 1.00 93.75 661 ILE A C 1
ATOM 5346 O O . ILE A 1 661 ? -24.699 1.606 32.502 1.00 93.75 661 ILE A O 1
ATOM 5350 N N . ALA A 1 662 ? -23.838 -0.358 31.813 1.00 91.38 662 ALA A N 1
ATOM 5351 C CA . ALA A 1 662 ? -24.505 -1.236 32.767 1.00 91.38 662 ALA A CA 1
ATOM 5352 C C . ALA A 1 662 ? -24.341 -0.783 34.223 1.00 91.38 662 ALA A C 1
ATOM 5354 O O . ALA A 1 662 ? -25.298 -0.884 34.993 1.00 91.38 662 ALA A O 1
ATOM 5355 N N . LYS A 1 663 ? -23.199 -0.176 34.577 1.00 85.38 663 LYS A N 1
ATOM 5356 C CA . LYS A 1 663 ? -22.952 0.400 35.913 1.00 85.38 663 LYS A CA 1
ATOM 5357 C C . LYS A 1 663 ? -24.017 1.399 36.389 1.00 85.38 663 LYS A C 1
ATOM 5359 O O . LYS A 1 663 ? -24.099 1.698 37.573 1.00 85.38 663 LYS A O 1
ATOM 5364 N N . ARG A 1 664 ? -24.804 1.974 35.471 1.00 89.56 664 ARG A N 1
ATOM 5365 C CA . ARG A 1 664 ? -25.893 2.911 35.795 1.00 89.56 664 ARG A CA 1
ATOM 5366 C C . ARG A 1 664 ? -27.179 2.211 36.238 1.00 89.56 664 ARG A C 1
ATOM 5368 O O . ARG A 1 664 ? -28.012 2.853 36.870 1.00 89.56 664 ARG A O 1
ATOM 5375 N N . TYR A 1 665 ? -27.354 0.941 35.880 1.00 92.19 665 TYR A N 1
ATOM 5376 C CA . TYR A 1 665 ? -28.624 0.220 36.009 1.00 92.19 665 TYR A CA 1
ATOM 5377 C C . TYR A 1 665 ? -28.522 -1.046 36.862 1.00 92.19 665 TYR A C 1
ATOM 5379 O O . TYR A 1 665 ? -29.520 -1.462 37.446 1.00 92.19 665 TYR A O 1
ATOM 5387 N N . TYR A 1 666 ? -27.336 -1.648 36.952 1.00 93.62 666 TYR A N 1
ATOM 5388 C CA . TYR A 1 666 ? -27.111 -2.916 37.637 1.00 93.62 666 TYR A CA 1
ATOM 5389 C C . TYR A 1 666 ? -26.133 -2.741 38.797 1.00 93.62 666 TYR A C 1
ATOM 5391 O O . TYR A 1 666 ? -25.139 -2.030 38.676 1.00 93.62 666 TYR A O 1
ATOM 5399 N N . THR A 1 667 ? -26.396 -3.423 39.913 1.00 93.69 667 THR A N 1
ATOM 5400 C CA . THR A 1 667 ? -25.441 -3.544 41.028 1.00 93.69 667 THR A CA 1
ATOM 5401 C C . THR A 1 667 ? -24.426 -4.650 40.771 1.00 93.69 667 THR A C 1
ATOM 5403 O O . THR A 1 667 ? -23.251 -4.494 41.086 1.00 93.69 667 THR A O 1
ATOM 5406 N N . SER A 1 668 ? -24.875 -5.763 40.182 1.00 94.19 668 SER A N 1
ATOM 5407 C CA . SER A 1 668 ? -24.020 -6.869 39.768 1.00 94.19 668 SER A CA 1
ATOM 5408 C C . SER A 1 668 ? -24.566 -7.596 38.536 1.00 94.19 668 SER A C 1
ATOM 5410 O O . SER A 1 668 ? -25.769 -7.556 38.266 1.00 94.19 668 SER A O 1
ATOM 5412 N N . ILE A 1 669 ? -23.677 -8.244 37.777 1.00 95.75 669 ILE A N 1
ATOM 5413 C CA . ILE A 1 669 ? -23.989 -9.041 36.576 1.00 95.75 669 ILE A CA 1
ATOM 5414 C C . ILE A 1 669 ? -23.182 -10.343 36.615 1.00 95.75 669 ILE A C 1
ATOM 5416 O O . ILE A 1 669 ? -22.013 -10.326 36.995 1.00 95.75 669 ILE A O 1
ATOM 5420 N N . SER A 1 670 ? -23.787 -11.473 36.231 1.00 96.06 670 SER A N 1
ATOM 5421 C CA . SER A 1 670 ? -23.084 -12.761 36.171 1.00 96.06 670 SER A CA 1
ATOM 5422 C C . SER A 1 670 ? -22.258 -12.920 34.891 1.00 96.06 670 SER A C 1
ATOM 5424 O O . SER A 1 670 ? -22.682 -12.528 33.802 1.00 96.06 670 SER A O 1
ATOM 5426 N N . VAL A 1 671 ? -21.088 -13.552 35.010 1.00 95.25 671 VAL A N 1
ATOM 5427 C CA . VAL A 1 671 ? -20.197 -13.844 33.871 1.00 95.25 671 VAL A CA 1
ATOM 5428 C C . VAL A 1 671 ? -20.834 -14.838 32.895 1.00 95.25 671 VAL A C 1
ATOM 5430 O O . VAL A 1 671 ? -20.726 -14.664 31.685 1.00 95.25 671 VAL A O 1
ATOM 5433 N N . GLU A 1 672 ? -21.575 -15.827 33.399 1.00 95.69 672 GLU A N 1
ATOM 5434 C CA . GLU A 1 672 ? -22.306 -16.802 32.574 1.00 95.69 672 GLU A CA 1
ATOM 5435 C C . GLU A 1 672 ? -23.356 -16.128 31.673 1.00 95.69 672 GLU A C 1
ATOM 5437 O O . GLU A 1 672 ? -23.478 -16.460 30.493 1.00 95.69 672 GLU A O 1
ATOM 5442 N N . PHE A 1 673 ? -24.064 -15.115 32.191 1.00 96.25 673 PHE A N 1
ATOM 5443 C CA . PHE A 1 673 ? -25.011 -14.335 31.393 1.00 96.25 673 PHE A CA 1
ATOM 5444 C C . PHE A 1 673 ? -24.306 -13.590 30.253 1.00 96.25 673 PHE A C 1
ATOM 5446 O O . PHE A 1 673 ? -24.777 -13.623 29.116 1.00 96.25 673 PHE A O 1
ATOM 5453 N N . LEU A 1 674 ? -23.165 -12.954 30.536 1.00 96.62 674 LEU A N 1
ATOM 5454 C CA . LEU A 1 674 ? -22.380 -12.235 29.528 1.00 96.62 674 LEU A CA 1
ATOM 5455 C C . LEU A 1 674 ? -21.821 -13.182 28.461 1.00 96.62 674 LEU A C 1
ATOM 5457 O O . LEU A 1 674 ? -21.903 -12.872 27.274 1.00 96.62 674 LEU A O 1
ATOM 5461 N N . SER A 1 675 ? -21.324 -14.351 28.870 1.00 97.19 675 SER A N 1
ATOM 5462 C CA . SER A 1 675 ? -20.833 -15.388 27.958 1.00 97.19 675 SER A CA 1
ATOM 5463 C C . SER A 1 675 ? -21.918 -15.827 26.970 1.00 97.19 675 SER A C 1
ATOM 5465 O O . SER A 1 675 ? -21.685 -15.839 25.760 1.00 97.19 675 SER A O 1
ATOM 5467 N N . HIS A 1 676 ? -23.137 -16.089 27.451 1.00 96.75 676 HIS A N 1
ATOM 5468 C CA . HIS A 1 676 ? -24.264 -16.436 26.583 1.00 96.75 676 HIS A CA 1
ATOM 5469 C C . HIS A 1 676 ? -24.747 -15.272 25.706 1.00 96.75 676 HIS A C 1
ATOM 5471 O O . HIS A 1 676 ? -25.089 -15.484 24.542 1.00 96.75 676 HIS A O 1
ATOM 5477 N N . MET A 1 677 ? -24.779 -14.046 26.233 1.00 96.19 677 MET A N 1
ATOM 5478 C CA . MET A 1 677 ? -25.256 -12.872 25.496 1.00 96.19 677 MET A CA 1
ATOM 5479 C C . MET A 1 677 ? -24.335 -12.512 24.319 1.00 96.19 677 MET A C 1
ATOM 5481 O O . MET A 1 677 ? -24.818 -12.254 23.210 1.00 96.19 677 MET A O 1
ATOM 5485 N N . PHE A 1 678 ? -23.020 -12.523 24.552 1.00 97.12 678 PHE A N 1
ATOM 5486 C CA . PHE A 1 678 ? -22.013 -12.124 23.566 1.00 97.12 678 PHE A CA 1
ATOM 5487 C C . PHE A 1 678 ? -21.428 -13.293 22.766 1.00 97.12 678 PHE A C 1
ATOM 5489 O O . PHE A 1 678 ? -20.714 -13.048 21.797 1.00 97.12 678 PHE A O 1
ATOM 5496 N N . GLU A 1 679 ? -21.763 -14.540 23.119 1.00 97.06 679 GLU A N 1
ATOM 5497 C CA . GLU A 1 679 ? -21.178 -15.753 22.528 1.00 97.06 679 GLU A CA 1
ATOM 5498 C C . GLU A 1 679 ? -19.642 -15.731 22.590 1.00 97.06 679 GLU A C 1
ATOM 5500 O O . GLU A 1 679 ? -18.961 -15.903 21.576 1.00 97.06 679 GLU A O 1
ATOM 5505 N N . ILE A 1 680 ? -19.115 -15.458 23.785 1.00 96.88 680 ILE A N 1
ATOM 5506 C CA . ILE A 1 680 ? -17.682 -15.454 24.101 1.00 96.88 680 ILE A CA 1
ATOM 5507 C C . ILE A 1 680 ? -17.464 -16.450 25.241 1.00 96.88 680 ILE A C 1
ATOM 5509 O O . ILE A 1 680 ? -18.284 -16.530 26.161 1.00 96.88 680 ILE A O 1
ATOM 5513 N N . GLU A 1 681 ? -16.371 -17.209 25.201 1.00 96.88 681 GLU A N 1
ATOM 5514 C CA . GLU A 1 681 ? -16.026 -18.138 26.277 1.00 96.88 681 GLU A CA 1
ATOM 5515 C C . GLU A 1 681 ? -15.832 -17.406 27.613 1.00 96.88 681 GLU A C 1
ATOM 5517 O O . GLU A 1 681 ? -15.335 -16.281 27.668 1.00 96.88 681 GLU A O 1
ATOM 5522 N N . THR A 1 682 ? -16.212 -18.044 28.722 1.00 95.62 682 THR A N 1
ATOM 5523 C CA . THR A 1 682 ? -16.140 -17.422 30.056 1.00 95.62 682 THR A CA 1
ATOM 5524 C C . THR A 1 682 ? -14.724 -16.973 30.415 1.00 95.62 682 THR A C 1
ATOM 5526 O O . THR A 1 682 ? -14.561 -15.911 31.006 1.00 95.62 682 THR A O 1
ATOM 5529 N N . ALA A 1 683 ? -13.701 -17.731 30.003 1.00 95.06 683 ALA A N 1
ATOM 5530 C CA . ALA A 1 683 ? -12.298 -17.379 30.217 1.00 95.06 683 ALA A CA 1
ATOM 5531 C C . ALA A 1 683 ? -11.908 -16.065 29.514 1.00 95.06 683 ALA A C 1
ATOM 5533 O O . ALA A 1 683 ? -11.210 -15.234 30.096 1.00 95.06 683 ALA A O 1
ATOM 5534 N N . ASP A 1 684 ? -12.400 -15.842 28.294 1.00 95.75 684 ASP A N 1
ATOM 5535 C CA . ASP A 1 684 ? -12.166 -14.599 27.558 1.00 95.75 684 ASP A CA 1
ATOM 5536 C C . ASP A 1 684 ? -12.956 -13.428 28.139 1.00 95.75 684 ASP A C 1
ATOM 5538 O O . ASP A 1 684 ? -12.421 -12.326 28.238 1.00 95.75 684 ASP A O 1
ATOM 5542 N N . ILE A 1 685 ? -14.194 -13.654 28.590 1.00 96.69 685 ILE A N 1
ATOM 5543 C CA . ILE A 1 685 ? -14.959 -12.640 29.331 1.00 96.69 685 ILE A CA 1
ATOM 5544 C C . ILE A 1 685 ? -14.170 -12.186 30.566 1.00 96.69 685 ILE A C 1
ATOM 5546 O O . ILE A 1 685 ? -13.999 -10.984 30.779 1.00 96.69 685 ILE A O 1
ATOM 5550 N N . GLU A 1 686 ? -13.658 -13.133 31.358 1.00 94.81 686 GLU A N 1
ATOM 5551 C CA . GLU A 1 686 ? -12.858 -12.835 32.547 1.00 94.81 686 GLU A CA 1
ATOM 5552 C C . GLU A 1 686 ? -11.600 -12.024 32.209 1.00 94.81 686 GLU A C 1
ATOM 5554 O O . GLU A 1 686 ? -11.308 -11.034 32.890 1.00 94.81 686 GLU A O 1
ATOM 5559 N N . ARG A 1 687 ? -10.894 -12.395 31.132 1.00 95.62 687 ARG A N 1
ATOM 5560 C CA . ARG A 1 687 ? -9.733 -11.655 30.615 1.00 95.62 687 ARG A CA 1
ATOM 5561 C C . ARG A 1 687 ? -10.103 -10.217 30.244 1.00 95.62 687 ARG A C 1
ATOM 5563 O O . ARG A 1 687 ? -9.494 -9.291 30.768 1.00 95.62 687 ARG A O 1
ATOM 5570 N N . ILE A 1 688 ? -11.143 -10.024 29.431 1.00 95.81 688 ILE A N 1
ATOM 5571 C CA . ILE A 1 688 ? -11.591 -8.698 28.968 1.00 95.81 688 ILE A CA 1
ATOM 5572 C C . ILE A 1 688 ? -11.964 -7.797 30.147 1.00 95.81 688 ILE A C 1
ATOM 5574 O O . ILE A 1 688 ? -11.565 -6.637 30.198 1.00 95.81 688 ILE A O 1
ATOM 5578 N N . ILE A 1 689 ? -12.719 -8.316 31.117 1.00 95.38 689 ILE A N 1
ATOM 5579 C CA . ILE A 1 689 ? -13.104 -7.538 32.302 1.00 95.38 689 ILE A CA 1
ATOM 5580 C C . ILE A 1 689 ? -11.871 -7.198 33.140 1.00 95.38 689 ILE A C 1
ATOM 5582 O O . ILE A 1 689 ? -11.775 -6.083 33.646 1.00 95.38 689 ILE A O 1
ATOM 5586 N N . THR A 1 690 ? -10.924 -8.128 33.283 1.00 94.56 690 THR A N 1
ATOM 5587 C CA . THR A 1 690 ? -9.659 -7.871 33.987 1.00 94.56 690 THR A CA 1
ATOM 5588 C C . THR A 1 690 ? -8.877 -6.745 33.312 1.00 94.56 690 THR A C 1
ATOM 5590 O O . THR A 1 690 ? -8.416 -5.831 33.998 1.00 94.56 690 THR A O 1
ATOM 5593 N N . ASP A 1 691 ? -8.795 -6.753 31.981 1.00 94.75 691 ASP A N 1
ATOM 5594 C CA . ASP A 1 691 ? -8.174 -5.678 31.205 1.00 94.75 691 ASP A CA 1
ATOM 5595 C C . ASP A 1 691 ? -8.889 -4.342 31.456 1.00 94.75 691 ASP A C 1
ATOM 5597 O O . ASP A 1 691 ? -8.237 -3.344 31.771 1.00 94.75 691 ASP A O 1
ATOM 5601 N N . MET A 1 692 ? -10.226 -4.335 31.459 1.00 94.94 692 MET A N 1
ATOM 5602 C CA . MET A 1 692 ? -11.024 -3.143 31.769 1.00 94.94 692 MET A CA 1
ATOM 5603 C C . MET A 1 692 ? -10.787 -2.617 33.188 1.00 94.94 692 MET A C 1
ATOM 5605 O O . MET A 1 692 ? -10.673 -1.405 33.369 1.00 94.94 692 MET A O 1
ATOM 5609 N N . ILE A 1 693 ? -10.682 -3.493 34.192 1.00 94.00 693 ILE A N 1
ATOM 5610 C CA . ILE A 1 693 ? -10.347 -3.116 35.579 1.00 94.00 693 ILE A CA 1
ATOM 5611 C C . ILE A 1 693 ? -8.966 -2.451 35.640 1.00 94.00 693 ILE A C 1
ATOM 5613 O O . ILE A 1 693 ? -8.777 -1.492 36.387 1.00 94.00 693 ILE A O 1
ATOM 5617 N N . ASN A 1 694 ? -8.027 -2.906 34.810 1.00 93.69 694 ASN A N 1
ATOM 5618 C CA . ASN A 1 694 ? -6.704 -2.300 34.640 1.00 93.69 694 ASN A CA 1
ATOM 5619 C C . ASN A 1 694 ? -6.710 -1.070 33.713 1.00 93.69 694 ASN A C 1
ATOM 5621 O O . ASN A 1 694 ? -5.653 -0.596 33.302 1.00 93.69 694 ASN A O 1
ATOM 5625 N N . HIS A 1 695 ? -7.892 -0.535 33.412 1.00 93.38 695 HIS A N 1
ATOM 5626 C CA . HIS A 1 695 ? -8.133 0.614 32.548 1.00 93.38 695 HIS A CA 1
ATOM 5627 C C . HIS A 1 695 ? -7.799 0.433 31.061 1.00 93.38 695 HIS A C 1
ATOM 5629 O O . HIS A 1 695 ? -7.634 1.421 30.341 1.00 93.38 695 HIS A O 1
ATOM 5635 N N . ASN A 1 696 ? -7.774 -0.808 30.580 1.00 92.94 696 ASN A N 1
ATOM 5636 C CA . ASN A 1 696 ? -7.516 -1.149 29.185 1.00 92.94 696 ASN A CA 1
ATOM 5637 C C . ASN A 1 696 ? -8.783 -1.666 28.490 1.00 92.94 696 ASN A C 1
ATOM 5639 O O . ASN A 1 696 ? -9.580 -2.413 29.051 1.00 92.94 696 ASN A O 1
ATOM 5643 N N . SER A 1 697 ? -8.983 -1.269 27.240 1.00 92.69 697 SER A N 1
ATOM 5644 C CA . SER A 1 697 ? -9.978 -1.878 26.354 1.00 92.69 697 SER A CA 1
ATOM 5645 C C . SER A 1 697 ? -9.507 -3.258 25.871 1.00 92.69 697 SER A C 1
ATOM 5647 O O . SER A 1 697 ? -8.299 -3.466 25.756 1.00 92.69 697 SER A O 1
ATOM 5649 N N . PRO A 1 698 ? -10.422 -4.168 25.479 1.00 90.94 698 PRO A N 1
ATOM 5650 C CA . PRO A 1 698 ? -10.052 -5.378 24.735 1.00 90.94 698 PRO A CA 1
ATOM 5651 C C . PRO A 1 698 ? -9.361 -5.090 23.393 1.00 90.94 698 PRO A C 1
ATOM 5653 O O . PRO A 1 698 ? -8.692 -5.961 22.846 1.00 90.94 698 PRO A O 1
ATOM 5656 N N . ILE A 1 699 ? -9.522 -3.877 22.857 1.00 91.56 699 ILE A N 1
ATOM 5657 C CA . ILE A 1 699 ? -8.779 -3.399 21.691 1.00 91.56 699 ILE A CA 1
ATOM 5658 C C . ILE A 1 699 ? -7.552 -2.618 22.173 1.00 91.56 699 ILE A C 1
ATOM 5660 O O . ILE A 1 699 ? -7.677 -1.656 22.936 1.00 91.56 699 ILE A O 1
ATOM 5664 N N . THR A 1 700 ? -6.371 -3.023 21.711 1.00 84.19 700 THR A N 1
ATOM 5665 C CA . THR A 1 700 ? -5.074 -2.506 22.164 1.00 84.19 700 THR A CA 1
ATOM 5666 C C . THR A 1 700 ? -4.959 -0.984 22.047 1.00 84.19 700 THR A C 1
ATOM 5668 O O . THR A 1 700 ? -5.356 -0.382 21.048 1.00 84.19 700 THR A O 1
ATOM 5671 N N . GLY A 1 701 ? -4.360 -0.354 23.064 1.00 80.12 701 GLY A N 1
ATOM 5672 C CA . GLY A 1 701 ? -4.017 1.072 23.048 1.00 80.12 701 GLY A CA 1
ATOM 5673 C C . GLY A 1 701 ? -5.177 2.030 23.338 1.00 80.12 701 GLY A C 1
ATOM 5674 O O . GLY A 1 701 ? -5.045 3.227 23.087 1.00 80.12 701 GLY A O 1
ATOM 5675 N N . ILE A 1 702 ? -6.305 1.533 23.859 1.00 87.88 702 ILE A N 1
ATOM 5676 C CA . ILE A 1 702 ? -7.470 2.352 24.219 1.00 87.88 702 ILE A CA 1
ATOM 5677 C C . ILE A 1 702 ? -7.687 2.320 25.729 1.00 87.88 702 ILE A C 1
ATOM 5679 O O . ILE A 1 702 ? -7.947 1.270 26.315 1.00 87.88 702 ILE A O 1
ATOM 5683 N N . TYR A 1 703 ? -7.634 3.501 26.342 1.00 89.12 703 TYR A N 1
ATOM 5684 C CA . TYR A 1 703 ? -7.908 3.691 27.762 1.00 89.12 703 TYR A CA 1
ATOM 5685 C C . TYR A 1 703 ? -9.412 3.640 28.062 1.00 89.12 703 TYR A C 1
ATOM 5687 O O . TYR A 1 703 ? -10.217 4.276 27.374 1.00 89.12 703 TYR A O 1
ATOM 5695 N N . VAL A 1 704 ? -9.788 2.938 29.132 1.00 90.69 704 VAL A N 1
ATOM 5696 C CA . VAL A 1 704 ? -11.178 2.804 29.583 1.00 90.69 704 VAL A CA 1
ATOM 5697 C C . VAL A 1 704 ? -11.284 3.049 31.088 1.00 90.69 704 VAL A C 1
ATOM 5699 O O . VAL A 1 704 ? -10.609 2.424 31.895 1.00 90.69 704 VAL A O 1
ATOM 5702 N N . ASN A 1 705 ? -12.193 3.933 31.507 1.00 89.56 705 ASN A N 1
ATOM 5703 C CA . ASN A 1 705 ? -12.456 4.163 32.930 1.00 89.56 705 ASN A CA 1
ATOM 5704 C C . ASN A 1 705 ? -13.568 3.234 33.449 1.00 89.56 705 ASN A C 1
ATOM 5706 O O . ASN A 1 705 ? -14.759 3.578 33.412 1.00 89.56 705 ASN A O 1
ATOM 5710 N N . PHE A 1 706 ? -13.166 2.058 33.928 1.00 92.19 706 PHE A N 1
ATOM 5711 C CA . PHE A 1 706 ? -14.041 1.039 34.495 1.00 92.19 706 PHE A CA 1
ATOM 5712 C C . PHE A 1 706 ? -13.702 0.773 35.968 1.00 92.19 706 PHE A C 1
ATOM 5714 O O . PHE A 1 706 ? -12.552 0.525 36.302 1.00 92.19 706 PHE A O 1
ATOM 5721 N N . ASN A 1 707 ? -14.712 0.811 36.844 1.00 88.94 707 ASN A N 1
ATOM 5722 C CA . ASN A 1 707 ? -14.544 0.681 38.302 1.00 88.94 707 ASN A CA 1
ATOM 5723 C C . ASN A 1 707 ? -15.136 -0.621 38.873 1.00 88.94 707 ASN A C 1
ATOM 5725 O O . ASN A 1 707 ? -15.400 -0.695 40.071 1.00 88.94 707 ASN A O 1
ATOM 5729 N N . GLY A 1 708 ? -15.365 -1.633 38.034 1.00 90.50 708 GLY A N 1
ATOM 5730 C CA . GLY A 1 708 ? -15.928 -2.905 38.482 1.00 90.50 708 GLY A CA 1
ATOM 5731 C C . GLY A 1 708 ? -14.928 -3.778 39.247 1.00 90.50 708 GLY A C 1
ATOM 5732 O O . GLY A 1 708 ? -13.717 -3.562 39.197 1.00 90.50 708 GLY A O 1
ATOM 5733 N N . LYS A 1 709 ? -15.434 -4.787 39.959 1.00 93.00 709 LYS A N 1
ATOM 5734 C CA . LYS A 1 709 ? -14.631 -5.824 40.627 1.00 93.00 709 LYS A CA 1
ATOM 5735 C C . LYS A 1 709 ? -15.300 -7.186 40.510 1.00 93.00 709 LYS A C 1
ATOM 5737 O O . LYS A 1 709 ? -16.524 -7.275 40.471 1.00 93.00 709 LYS A O 1
ATOM 5742 N N . PHE A 1 710 ? -14.493 -8.240 40.511 1.00 93.06 710 PHE A N 1
ATOM 5743 C CA . PHE A 1 710 ? -14.997 -9.604 40.614 1.00 93.06 710 PHE A CA 1
ATOM 5744 C C . PHE A 1 710 ? -15.421 -9.948 42.044 1.00 93.06 710 PHE A C 1
ATOM 5746 O O . PHE A 1 710 ? -14.738 -9.597 43.009 1.00 93.06 710 PHE A O 1
ATOM 5753 N N . GLU A 1 711 ? -16.520 -10.687 42.171 1.00 90.88 711 GLU A N 1
ATOM 5754 C CA . GLU A 1 711 ? -17.000 -11.266 43.425 1.00 90.88 711 GLU A CA 1
ATOM 5755 C C . GLU A 1 711 ? -17.330 -12.761 43.237 1.00 90.88 711 GLU A C 1
ATOM 5757 O O . GLU A 1 711 ? -17.656 -13.207 42.137 1.00 90.88 711 GLU A O 1
ATOM 5762 N N . GLN A 1 712 ? -17.233 -13.543 44.322 1.00 76.44 712 GLN A N 1
ATOM 5763 C CA . GLN A 1 712 ? -17.559 -14.979 44.376 1.00 76.44 712 GLN A CA 1
ATOM 5764 C C . GLN A 1 712 ? -16.846 -15.818 43.298 1.00 76.44 712 GLN A C 1
ATOM 5766 O O . GLN A 1 712 ? -17.473 -16.322 42.371 1.00 76.44 712 GLN A O 1
ATOM 5771 N N . ASN A 1 713 ? -15.524 -15.988 43.429 1.00 81.75 713 ASN A N 1
ATOM 5772 C CA . ASN A 1 713 ? -14.702 -16.772 42.492 1.00 81.75 713 ASN A CA 1
ATOM 5773 C C . ASN A 1 713 ? -14.903 -16.347 41.021 1.00 81.75 713 ASN A C 1
ATOM 5775 O O . ASN A 1 713 ? -15.143 -17.197 40.172 1.00 81.75 713 ASN A O 1
ATOM 5779 N N . ASN A 1 714 ? -14.875 -15.040 40.739 1.00 83.12 714 ASN A N 1
ATOM 5780 C CA . ASN A 1 714 ? -15.088 -14.453 39.406 1.00 83.12 714 ASN A CA 1
ATOM 5781 C C . ASN A 1 714 ? -16.457 -14.730 38.759 1.00 83.12 714 ASN A C 1
ATOM 5783 O O . ASN A 1 714 ? -16.647 -14.438 37.585 1.00 83.12 714 ASN A O 1
ATOM 5787 N N . SER A 1 715 ? -17.446 -15.232 39.503 1.00 87.94 715 SER A N 1
ATOM 5788 C CA . SER A 1 715 ? -18.762 -15.550 38.925 1.00 87.94 715 SER A CA 1
ATOM 5789 C C . SER A 1 715 ? -19.612 -14.303 38.651 1.00 87.94 715 SER A C 1
ATOM 5791 O O . SER A 1 715 ? -20.492 -14.329 37.785 1.00 87.94 715 SER A O 1
ATOM 5793 N N . PHE A 1 716 ? -19.354 -13.207 39.373 1.00 91.94 716 PHE A N 1
ATOM 5794 C CA . PHE A 1 716 ? -20.082 -11.945 39.247 1.00 91.94 716 PHE A CA 1
ATOM 5795 C C . PHE A 1 716 ? -19.140 -10.752 39.118 1.00 91.94 716 PHE A C 1
ATOM 5797 O O . PHE A 1 716 ? -18.074 -10.709 39.731 1.00 91.94 716 PHE A O 1
ATOM 5804 N N . ILE A 1 717 ? -19.596 -9.752 38.371 1.00 92.94 717 ILE A N 1
ATOM 5805 C CA . ILE A 1 717 ? -19.032 -8.406 38.331 1.00 92.94 717 ILE A CA 1
ATOM 5806 C C . ILE A 1 717 ? -19.915 -7.518 39.198 1.00 92.94 717 ILE A C 1
ATOM 5808 O O . ILE A 1 717 ? -21.134 -7.525 39.026 1.00 92.94 717 ILE A O 1
ATOM 5812 N N . VAL A 1 718 ? -19.310 -6.740 40.086 1.00 91.38 718 VAL A N 1
ATOM 5813 C CA . VAL A 1 718 ? -19.969 -5.719 40.911 1.00 91.38 718 VAL A CA 1
ATOM 5814 C C . VAL A 1 718 ? -19.434 -4.349 40.503 1.00 91.38 718 VAL A C 1
ATOM 5816 O O . VAL A 1 718 ? -18.230 -4.221 40.271 1.00 91.38 718 VAL A O 1
ATOM 5819 N N . PHE A 1 719 ? -20.316 -3.354 40.379 1.00 90.12 719 PHE A N 1
ATOM 5820 C CA . PHE A 1 719 ? -19.985 -2.004 39.893 1.00 90.12 719 PHE A CA 1
ATOM 5821 C C . PHE A 1 719 ? -19.739 -0.974 40.996 1.00 90.12 719 PHE A C 1
ATOM 5823 O O . PHE A 1 719 ? -20.343 -1.103 42.087 1.00 90.12 719 PHE A O 1
#

Secondary structure (DSSP, 8-state):
-----------SSHHHHHHHHHGGGS-------------THHHHHHH------TTHHHHHHHHHHHHHHHHHHHHHHHHTT-TTT-S-HHHHHHHHHHHHHHHHHT--S-----HHHHHHHHHHHHHHHH---TTHHHHHHHHHHHHGGGHHHHHHHHHHHHHHHTT--------------------PPPTTHHHHHHHHHHHH-S---EE-TTS-EEPPPP-------HHHHHHHHHHHHHHHHTT-----HHHHHHHHHH---HHHHHHHHHHHHHHHHHS-TTSPPPHHHHHHHHHHHHT--S-GGGHHHHHHHHHHHHHHHHH-GGGTTSHHHHHHHHHHHHHHHHHHHHHHHHHHHHSTTS-TTSSHHHHTTS--S-----------SHHHHHHHHHHHHHT----S-TT-HHHHHHHHHHHHHHHHHHTT-GGGHHHHHHHHHHHHHHTTTS--TTHHHHHHHHHHHHHHHHHHTT-HHHHHHHHHTSPPPPTT-HHHHHHHHHHHHHHHHHHHHTT-HHHHHHHHGGG--HHHHHHHTT-SSS-SS-GGG---HHHHHHHHHHHHHHHHHHHHHHT---GGG-SS-HHHHHHHTSPPPSS--SHHHHHHHHHHHHHTT-HHHHHHHHGGGS-HHHHHHHHHHHHHHHHHHHHHHHTTT-SEEEHHHHHHHHT--HHHHHHHHHHHHTTB-SSTT-B-----EEETTTTEEE-

Radius of gyration: 35.14 Å; chains: 1; bounding box: 78×95×127 Å

InterPro domains:
  IPR027516 Eukaryotic translation initiation factor 3 subunit C [PTHR13937] (394-696)